Protein AF-0000000086633701 (afdb_homodimer)

pLDDT: mean 88.16, std 16.78, range [20.94, 98.94]

Solvent-accessible surface area (backbone atoms only — not comparable to full-atom values): 23280 Å² total; per-residue (Å²): 129,80,77,59,81,76,78,53,73,58,63,89,48,40,66,64,61,44,44,74,38,67,71,46,28,60,69,68,63,44,90,55,49,45,74,46,72,45,57,50,63,49,68,50,40,98,85,61,52,46,87,36,51,28,22,23,58,48,56,59,32,49,29,67,53,25,31,36,39,58,39,27,36,30,67,60,72,63,85,69,69,47,77,70,61,75,70,47,86,59,51,37,66,78,51,57,48,21,32,31,41,39,38,38,23,56,27,47,9,18,57,85,48,24,50,22,74,16,48,56,40,38,56,47,42,53,24,45,51,38,36,54,52,51,26,42,54,49,47,54,55,47,44,76,76,39,83,68,62,87,34,45,63,71,54,86,57,37,40,75,43,70,36,29,40,42,34,42,46,71,43,90,44,65,55,70,38,59,35,42,31,40,21,32,66,70,44,57,55,93,52,39,38,32,34,37,31,36,35,26,40,80,96,65,46,62,32,32,38,29,44,34,35,29,38,54,39,74,56,75,79,122,129,79,76,58,84,77,77,55,74,58,64,89,48,41,66,64,60,44,44,75,37,68,72,47,28,60,68,67,62,44,89,57,50,44,75,45,73,44,58,51,64,49,67,50,40,97,86,61,54,46,88,37,49,27,21,25,59,49,55,58,33,48,29,65,52,26,32,36,40,58,38,27,36,30,68,59,74,64,84,68,69,49,74,68,60,76,70,46,87,60,50,38,65,79,50,57,46,22,32,29,40,38,38,37,23,56,28,46,9,19,57,85,48,24,50,22,75,17,47,55,38,38,55,48,41,52,23,44,51,38,38,53,52,50,25,42,54,51,47,55,55,48,44,74,76,39,82,67,62,89,34,45,65,70,55,87,56,36,40,75,43,70,37,30,40,41,35,42,45,69,44,89,44,67,54,68,38,60,35,42,30,41,20,31,66,70,44,56,56,92,51,38,35,34,32,35,31,38,35,26,40,79,97,67,47,62,32,32,37,31,45,34,34,31,37,55,38,75,54,76,77,123

Nearest PDB structures (foldseek):
  2fs2-assembly1_B  TM=9.080E-01  e=4.162E-07  Escherichia coli
  3lbe-assembly1_B  TM=8.882E-01  e=4.999E-07  Streptococcus mutans UA159
  5t06-assembly1_C  TM=8.572E-01  e=4.424E-07  Escherichia coli O157:H7
  5t06-assembly1_B  TM=8.472E-01  e=4.999E-07  Escherichia coli O157:H7
  5eo2-assembly2_C  TM=7.924E-01  e=3.754E-06  Staphylococcus aureus subsp. aureus Mu50

Foldseek 3Di:
DPPDPPQPAQDPDQLVVQCVPVLSVVVCVDPQKDKDDQLLQDAADPVRHRPDPHCCVNPVQCTDQAWSHKMKMAGHQPPPPPPVVLPDLAADFSGFKMKMKTFGHQVQDDDVSFHDPCCVCVRQVSRQQRRLVVSQVVVVVVVVVHDDRPRYDNPVFWDKDWDDKDKDFDDGHHPRFMKMKMWGWDGDDVFKTWIKIWIAGDPGDTGMIMIIIMGIDTPPPD/DPPDPPQPAQDPDQLVVQCVPVLSVVVCVDPQKDKDDQLLQDAADPVRHRPDPHCCVNPVQCTDQAWSHKMKMAGHQPPPPPPVVLPDLAADFSGFKMKMKTQGHQVQDDDVSFHDPCCVCVRQVSRQVRRLVVSQVVVVVVVVVHDDRPRYDNPVFWDKDWDDKDKDFDDGHHPRFMKMKMWGWDGDDVQKTWIKIWIAGDPGDTGMIMIIIMGIDTPPPD

InterPro domains:
  IPR006683 Thioesterase domain [PF03061] (112-204)
  IPR029069 HotDog domain superfamily [SSF54637] (97-215)
  IPR052061 Post-transcriptional expression and antimicrobial biosynthesis protein [PTHR47260] (12-216)

Organism: NCBI:txid1208366

Secondary structure (DSSP, 8-state):
-----------S-HHHHHHTSHHHHHHH--TTEEEE--GGGPPPPTTS--S----IIIIII-STTS--EEEEEEE---S---GGGGS--S-B-S-SEEEEEEEE-GGGB-TTSSBPTTHHHHHHHHHHHHHHHHHHHHHHHHHHHSPPPTTB--TTSEEEEEEEEEEEE-S---SSEEEEEEEEEEEEETTEEEEEEEEE-GGG-EEEEEEEEEEEEE----/-----------S-HHHHHHTSHHHHHHH--TTEEEE--GGGPPPPTTS--S----IIIIII-STTS--EEEEEEE---S---GGGGS--S-B-S-SEEEEEEEE-GGGB-TTSSBPTTHHHHHHHHHHHHHHHHHHHHHHHHHHHSPPPTTB--TTSEEEEEEEEEEEE-S---SSEEEEEEEEEEEEETTEEEEEEEEE-GGG-EEEEEEEEEEEEE----

Structure (mmCIF, N/CA/C/O backbone):
data_AF-0000000086633701-model_v1
#
loop_
_entity.id
_entity.type
_entity.pdbx_description
1 polymer 'Thioesterase domain-containing protein'
#
loop_
_atom_site.group_PDB
_atom_site.id
_atom_site.type_symbol
_atom_site.label_atom_id
_atom_site.label_alt_id
_atom_site.label_comp_id
_atom_site.label_asym_id
_atom_site.label_entity_id
_atom_site.label_seq_id
_atom_site.pdbx_PDB_ins_code
_atom_site.Cartn_x
_atom_site.Cartn_y
_atom_site.Cartn_z
_atom_site.occupancy
_atom_site.B_iso_or_equiv
_atom_site.auth_seq_id
_atom_site.auth_comp_id
_atom_site.auth_asym_id
_atom_site.auth_atom_id
_atom_site.pdbx_PDB_model_num
ATOM 1 N N . MET A 1 1 ? -5.496 -9.586 35.656 1 20.94 1 MET A N 1
ATOM 2 C CA . MET A 1 1 ? -4.676 -10.422 34.812 1 20.94 1 MET A CA 1
ATOM 3 C C . MET A 1 1 ? -4.891 -10.062 33.344 1 20.94 1 MET A C 1
ATOM 5 O O . MET A 1 1 ? -5.98 -10.266 32.781 1 20.94 1 MET A O 1
ATOM 9 N N . LEU A 1 2 ? -4.488 -8.938 32.781 1 23.17 2 LEU A N 1
ATOM 10 C CA . LEU A 1 2 ? -4.766 -8.422 31.453 1 23.17 2 LEU A CA 1
ATOM 11 C C . LEU A 1 2 ? -4.34 -9.43 30.391 1 23.17 2 LEU A C 1
ATOM 13 O O . LEU A 1 2 ? -3.205 -9.906 30.406 1 23.17 2 LEU A O 1
ATOM 17 N N . ALA A 1 3 ? -5.305 -10.266 30 1 29.83 3 ALA A N 1
ATOM 18 C CA . ALA A 1 3 ? -5.008 -11.328 29.047 1 29.83 3 ALA A CA 1
ATOM 19 C C . ALA A 1 3 ? -4.039 -10.844 27.969 1 29.83 3 ALA A C 1
ATOM 21 O O . ALA A 1 3 ? -4.188 -9.734 27.453 1 29.83 3 ALA A O 1
ATOM 22 N N . GLY A 1 4 ? -2.809 -11.133 28.047 1 31.78 4 GLY A N 1
ATOM 23 C CA . GLY A 1 4 ? -1.778 -10.883 27.047 1 31.78 4 GLY A CA 1
ATOM 24 C C . GLY A 1 4 ? -2.285 -11.008 25.625 1 31.78 4 GLY A C 1
ATOM 25 O O . GLY A 1 4 ? -3.365 -11.555 25.391 1 31.78 4 GLY A O 1
ATOM 26 N N . PRO A 1 5 ? -1.935 -10.094 24.75 1 36.41 5 PRO A N 1
ATOM 27 C CA . PRO A 1 5 ? -2.516 -10.297 23.422 1 36.41 5 PRO A CA 1
ATOM 28 C C . PRO A 1 5 ? -2.611 -11.766 23.031 1 36.41 5 PRO A C 1
ATOM 30 O O . PRO A 1 5 ? -1.732 -12.562 23.375 1 36.41 5 PRO A O 1
ATOM 33 N N . ASN A 1 6 ? -3.713 -12.414 23.219 1 36.09 6 ASN A N 1
ATOM 34 C CA . ASN A 1 6 ? -3.959 -13.773 22.75 1 36.09 6 ASN A CA 1
ATOM 35 C C . ASN A 1 6 ? -3.172 -14.086 21.484 1 36.09 6 ASN A C 1
ATOM 37 O O . ASN A 1 6 ? -3.461 -13.539 20.422 1 36.09 6 ASN A O 1
ATOM 41 N N . LEU A 1 7 ? -1.885 -14.203 21.547 1 41.53 7 LEU A N 1
ATOM 42 C CA . LEU A 1 7 ? -1.042 -14.703 20.469 1 41.53 7 LEU A CA 1
ATOM 43 C C . LEU A 1 7 ? -1.729 -15.836 19.719 1 41.53 7 LEU A C 1
ATOM 45 O O . LEU A 1 7 ? -1.547 -17.016 20.062 1 41.53 7 LEU A O 1
ATOM 49 N N . GLN A 1 8 ? -2.977 -15.703 19.594 1 49.97 8 GLN A N 1
ATOM 50 C CA . GLN A 1 8 ? -3.605 -16.797 18.859 1 49.97 8 GLN A CA 1
ATOM 51 C C . GLN A 1 8 ? -2.824 -17.141 17.594 1 49.97 8 GLN A C 1
ATOM 53 O O . GLN A 1 8 ? -2.324 -16.25 16.906 1 49.97 8 GLN A O 1
ATOM 58 N N . THR A 1 9 ? -2.4 -18.344 17.438 1 63.16 9 THR A N 1
ATOM 59 C CA . THR A 1 9 ? -1.518 -19.031 16.5 1 63.16 9 THR A CA 1
ATOM 60 C C . THR A 1 9 ? -2.027 -18.891 15.078 1 63.16 9 THR A C 1
ATOM 62 O O . THR A 1 9 ? -3.234 -18.766 14.852 1 63.16 9 THR A O 1
ATOM 65 N N . ILE A 1 10 ? -1.3 -18.328 14.25 1 72.69 10 ILE A N 1
ATOM 66 C CA . ILE A 1 10 ? -1.519 -18.344 12.805 1 72.69 10 ILE A CA 1
ATOM 67 C C . ILE A 1 10 ? -1.909 -19.766 12.367 1 72.69 10 ILE A C 1
ATOM 69 O O . ILE A 1 10 ? -1.282 -20.734 12.781 1 72.69 10 ILE A O 1
ATOM 73 N N . PRO A 1 11 ? -3.062 -19.828 11.75 1 78.38 11 PRO A N 1
ATOM 74 C CA . PRO A 1 11 ? -3.477 -21.156 11.305 1 78.38 11 PRO A CA 1
ATOM 75 C C . PRO A 1 11 ? -2.355 -21.922 10.602 1 78.38 11 PRO A C 1
ATOM 77 O O . PRO A 1 11 ? -1.594 -21.328 9.828 1 78.38 11 PRO A O 1
ATOM 80 N N . LYS A 1 12 ? -2.271 -23.125 10.898 1 79.38 12 LYS A N 1
ATOM 81 C CA . LYS A 1 12 ? -1.236 -23.969 10.312 1 79.38 12 LYS A CA 1
ATOM 82 C C . LYS A 1 12 ? -1.615 -24.391 8.891 1 79.38 12 LYS A C 1
ATOM 84 O O . LYS A 1 12 ? -0.748 -24.547 8.031 1 79.38 12 LYS A O 1
ATOM 89 N N . ASP A 1 13 ? -2.957 -24.531 8.758 1 90.19 13 ASP A N 1
ATOM 90 C CA . ASP A 1 13 ? -3.477 -24.922 7.449 1 90.19 13 ASP A CA 1
ATOM 91 C C . ASP A 1 13 ? -4.426 -23.859 6.895 1 90.19 13 ASP A C 1
ATOM 93 O O . ASP A 1 13 ? -5.598 -23.812 7.281 1 90.19 13 ASP A O 1
ATOM 97 N N . ALA A 1 14 ? -3.934 -23.141 5.992 1 93.44 14 ALA A N 1
ATOM 98 C CA . ALA A 1 14 ? -4.707 -22.031 5.438 1 93.44 14 ALA A CA 1
ATOM 99 C C . ALA A 1 14 ? -5.934 -22.547 4.688 1 93.44 14 ALA A C 1
ATOM 101 O O . ALA A 1 14 ? -7.004 -21.922 4.75 1 93.44 14 ALA A O 1
ATOM 102 N N . LYS A 1 15 ? -5.781 -23.609 3.969 1 94.38 15 LYS A N 1
ATOM 103 C CA . LYS A 1 15 ? -6.91 -24.156 3.219 1 94.38 15 LYS A CA 1
ATOM 104 C C . LYS A 1 15 ? -8.055 -24.531 4.148 1 94.38 15 LYS A C 1
ATOM 106 O O . LYS A 1 15 ? -9.211 -24.172 3.904 1 94.38 15 LYS A O 1
ATOM 111 N N . PHE A 1 16 ? -7.738 -25.25 5.16 1 94.31 16 PHE A N 1
ATOM 112 C CA . PHE A 1 16 ? -8.742 -25.641 6.145 1 94.31 16 PHE A CA 1
ATOM 113 C C . PHE A 1 16 ? -9.383 -24.422 6.785 1 94.31 16 PHE A C 1
ATOM 115 O O . PHE A 1 16 ? -10.602 -24.375 6.965 1 94.31 16 PHE A O 1
ATOM 122 N N . TYR A 1 17 ? -8.57 -23.5 7.098 1 95.62 17 TYR A N 1
ATOM 123 C CA . TYR A 1 17 ? -9.031 -22.25 7.699 1 95.62 17 TYR A CA 1
ATOM 124 C C . TYR A 1 17 ? -10.086 -21.594 6.824 1 95.62 17 TYR A C 1
ATOM 126 O O . TYR A 1 17 ? -11.172 -21.234 7.301 1 95.62 17 TYR A O 1
ATOM 134 N N . PHE A 1 18 ? -9.875 -21.453 5.574 1 96.62 18 PHE A N 1
ATOM 135 C CA . PHE A 1 18 ? -10.758 -20.719 4.668 1 96.62 18 PHE A CA 1
ATOM 136 C C . PHE A 1 18 ? -11.977 -21.547 4.309 1 96.62 18 PHE A C 1
ATOM 138 O O . PHE A 1 18 ? -13.047 -21 4.039 1 96.62 18 PHE A O 1
ATOM 145 N N . GLN A 1 19 ? -11.828 -22.812 4.324 1 95.31 19 GLN A N 1
ATOM 146 C CA . GLN A 1 19 ? -12.938 -23.688 3.936 1 95.31 19 GLN A CA 1
ATOM 147 C C . GLN A 1 19 ? -14.047 -23.672 4.98 1 95.31 19 GLN A C 1
ATOM 149 O O . GLN A 1 19 ? -15.156 -24.125 4.723 1 95.31 19 GLN A O 1
ATOM 154 N N . ALA A 1 20 ? -13.766 -23.156 6.148 1 94.75 20 ALA A N 1
ATOM 155 C CA . ALA A 1 20 ? -14.797 -22.969 7.16 1 94.75 20 ALA A CA 1
ATOM 156 C C . ALA A 1 20 ? -15.828 -21.938 6.707 1 94.75 20 ALA A C 1
ATOM 158 O O . ALA A 1 20 ? -16.953 -21.891 7.223 1 94.75 20 ALA A O 1
ATOM 159 N N . ASN A 1 21 ? -15.445 -21.078 5.82 1 94.94 21 ASN A N 1
ATOM 160 C CA . ASN A 1 21 ? -16.328 -20.125 5.164 1 94.94 21 ASN A CA 1
ATOM 161 C C . ASN A 1 21 ? -16.922 -20.688 3.887 1 94.94 21 ASN A C 1
ATOM 163 O O . ASN A 1 21 ? -16.203 -21.047 2.955 1 94.94 21 ASN A O 1
ATOM 167 N N . PRO A 1 22 ? -18.266 -20.797 3.787 1 95.81 22 PRO A N 1
ATOM 168 C CA . PRO A 1 22 ? -18.891 -21.453 2.643 1 95.81 22 PRO A CA 1
ATOM 169 C C . PRO A 1 22 ? -18.5 -20.828 1.308 1 95.81 22 PRO A C 1
ATOM 171 O O . PRO A 1 22 ? -18.344 -21.531 0.307 1 95.81 22 PRO A O 1
ATOM 174 N N . TRP A 1 23 ? -18.406 -19.531 1.273 1 95.88 23 TRP A N 1
ATOM 175 C CA . TRP A 1 23 ? -18 -18.844 0.051 1 95.88 23 TRP A CA 1
ATOM 176 C C . TRP A 1 23 ? -16.609 -19.281 -0.386 1 95.88 23 TRP A C 1
ATOM 178 O O . TRP A 1 23 ? -16.391 -19.625 -1.553 1 95.88 23 TRP A O 1
ATOM 188 N N . CYS A 1 24 ? -15.719 -19.344 0.572 1 96.88 24 CYS A N 1
ATOM 189 C CA . CYS A 1 24 ? -14.359 -19.766 0.283 1 96.88 24 CYS A CA 1
ATOM 190 C C . CYS A 1 24 ? -14.312 -21.25 -0.089 1 96.88 24 CYS A C 1
ATOM 192 O O . CYS A 1 24 ? -13.562 -21.641 -0.979 1 96.88 24 CYS A O 1
ATOM 194 N N . ALA A 1 25 ? -15.109 -22.016 0.59 1 96.56 25 ALA A N 1
ATOM 195 C CA . ALA A 1 25 ? -15.18 -23.453 0.299 1 96.56 25 ALA A CA 1
ATOM 196 C C . ALA A 1 25 ? -15.594 -23.703 -1.147 1 96.56 25 ALA A C 1
ATOM 198 O O . ALA A 1 25 ? -15.07 -24.594 -1.809 1 96.56 25 ALA A O 1
ATOM 199 N N . ALA A 1 26 ? -16.484 -22.938 -1.593 1 95.31 26 ALA A N 1
ATOM 200 C CA . ALA A 1 26 ? -16.969 -23.078 -2.967 1 95.31 26 ALA A CA 1
ATOM 201 C C . ALA A 1 26 ? -15.867 -22.719 -3.965 1 95.31 26 ALA A C 1
ATOM 203 O O . ALA A 1 26 ? -15.742 -23.359 -5.012 1 95.31 26 ALA A O 1
ATOM 204 N N . LEU A 1 27 ? -15.109 -21.734 -3.67 1 94.44 27 LEU A N 1
ATOM 205 C CA . LEU A 1 27 ? -14.016 -21.297 -4.535 1 94.44 27 LEU A CA 1
ATOM 206 C C . LEU A 1 27 ? -12.898 -22.344 -4.566 1 94.44 27 LEU A C 1
ATOM 208 O O . LEU A 1 27 ? -12.352 -22.641 -5.629 1 94.44 27 LEU A O 1
ATOM 212 N N . LEU A 1 28 ? -12.633 -22.969 -3.408 1 95.94 28 LEU A N 1
ATOM 213 C CA . LEU A 1 28 ? -11.461 -23.828 -3.24 1 95.94 28 LEU A CA 1
ATOM 214 C C . LEU A 1 28 ? -11.805 -25.281 -3.506 1 95.94 28 LEU A C 1
ATOM 216 O O . LEU A 1 28 ? -10.914 -26.125 -3.631 1 95.94 28 LEU A O 1
ATOM 220 N N . GLY A 1 29 ? -13.07 -25.578 -3.623 1 92.12 29 GLY A N 1
ATOM 221 C CA . GLY A 1 29 ? -13.523 -26.953 -3.711 1 92.12 29 GLY A CA 1
ATOM 222 C C . GLY A 1 29 ? -13.578 -27.469 -5.137 1 92.12 29 GLY A C 1
ATOM 223 O O . GLY A 1 29 ? -13.75 -28.672 -5.359 1 92.12 29 GLY A O 1
ATOM 224 N N . SER A 1 30 ? -13.422 -26.625 -6.086 1 88.25 30 SER A N 1
ATOM 225 C CA . SER A 1 30 ? -13.484 -27.062 -7.477 1 88.25 30 SER A CA 1
ATOM 226 C C . SER A 1 30 ? -12.32 -28 -7.812 1 88.25 30 SER A C 1
ATOM 228 O O . SER A 1 30 ? -11.195 -27.781 -7.359 1 88.25 30 SER A O 1
ATOM 230 N N . SER A 1 31 ? -12.5 -29.031 -8.695 1 89.62 31 SER A N 1
ATOM 231 C CA . SER A 1 31 ? -11.484 -30 -9.055 1 89.62 31 SER A CA 1
ATOM 232 C C . SER A 1 31 ? -10.445 -29.406 -9.992 1 89.62 31 SER A C 1
ATOM 234 O O . SER A 1 31 ? -9.344 -29.938 -10.141 1 89.62 31 SER A O 1
ATOM 236 N N . ASP A 1 32 ? -10.75 -28.375 -10.57 1 91.81 32 ASP A N 1
ATOM 237 C CA . ASP A 1 32 ? -9.844 -27.766 -11.539 1 91.81 32 ASP A CA 1
ATOM 238 C C . ASP A 1 32 ? -8.969 -26.703 -10.891 1 91.81 32 ASP A C 1
ATOM 240 O O . ASP A 1 32 ? -8.172 -26.047 -11.57 1 91.81 32 ASP A O 1
ATOM 244 N N . ILE A 1 33 ? -9.07 -26.625 -9.57 1 93.94 33 ILE A N 1
ATOM 245 C CA . ILE A 1 33 ? -8.328 -25.578 -8.875 1 93.94 33 ILE A CA 1
ATOM 246 C C . ILE A 1 33 ? -7.078 -26.172 -8.234 1 93.94 33 ILE A C 1
ATOM 248 O O . ILE A 1 33 ? -7.113 -27.281 -7.703 1 93.94 33 ILE A O 1
ATOM 252 N N . GLN A 1 34 ? -6.02 -25.484 -8.383 1 95.5 34 GLN A N 1
ATOM 253 C CA . GLN A 1 34 ? -4.789 -25.766 -7.652 1 95.5 34 GLN A CA 1
ATOM 254 C C . GLN A 1 34 ? -4.496 -24.672 -6.617 1 95.5 34 GLN A C 1
ATOM 256 O O . GLN A 1 34 ? -4.379 -23.5 -6.965 1 95.5 34 GLN A O 1
ATOM 261 N N . THR A 1 35 ? -4.445 -25.125 -5.352 1 96.56 35 THR A N 1
ATOM 262 C CA . THR A 1 35 ? -4.113 -24.172 -4.305 1 96.56 35 THR A CA 1
ATOM 263 C C . THR A 1 35 ? -2.602 -24.047 -4.141 1 96.56 35 THR A C 1
ATOM 265 O O . THR A 1 35 ? -1.85 -24.906 -4.59 1 96.56 35 THR A O 1
ATOM 268 N N . PHE A 1 36 ? -2.178 -22.953 -3.6 1 94.75 36 PHE A N 1
ATOM 269 C CA . PHE A 1 36 ? -0.761 -22.75 -3.314 1 94.75 36 PHE A CA 1
ATOM 270 C C . PHE A 1 36 ? -0.574 -21.797 -2.139 1 94.75 36 PHE A C 1
ATOM 272 O O . PHE A 1 36 ? -1.507 -21.094 -1.752 1 94.75 36 PHE A O 1
ATOM 279 N N . THR A 1 37 ? 0.602 -21.828 -1.552 1 93 37 THR A N 1
ATOM 280 C CA . THR A 1 37 ? 1.049 -20.828 -0.583 1 93 37 THR A CA 1
ATOM 281 C C . THR A 1 37 ? 1.76 -19.672 -1.282 1 93 37 THR A C 1
ATOM 283 O O . THR A 1 37 ? 2.693 -19.891 -2.059 1 93 37 THR A O 1
ATOM 286 N N . PRO A 1 38 ? 1.305 -18.453 -1.005 1 94.25 38 PRO A N 1
ATOM 287 C CA . PRO A 1 38 ? 2.035 -17.344 -1.615 1 94.25 38 PRO A CA 1
ATOM 288 C C . PRO A 1 38 ? 3.525 -17.359 -1.284 1 94.25 38 PRO A C 1
ATOM 290 O O . PRO A 1 38 ? 3.914 -17.797 -0.196 1 94.25 38 PRO A O 1
ATOM 293 N N . PRO A 1 39 ? 4.34 -16.859 -2.248 1 91.06 39 PRO A N 1
ATOM 294 C CA . PRO A 1 39 ? 5.789 -16.953 -2.053 1 91.06 39 PRO A CA 1
ATOM 295 C C . PRO A 1 39 ? 6.262 -16.188 -0.813 1 91.06 39 PRO A C 1
ATOM 297 O O . PRO A 1 39 ? 7.273 -16.562 -0.211 1 91.06 39 PRO A O 1
ATOM 300 N N . SER A 1 40 ? 5.598 -15.211 -0.434 1 91.62 40 SER A N 1
ATOM 301 C CA . SER A 1 40 ? 5.969 -14.43 0.742 1 91.62 40 SER A CA 1
ATOM 302 C C . SER A 1 40 ? 5.902 -15.273 2.01 1 91.62 40 SER A C 1
ATOM 304 O O . SER A 1 40 ? 6.543 -14.945 3.012 1 91.62 40 SER A O 1
ATOM 306 N N . TYR A 1 41 ? 5.191 -16.375 1.963 1 87 41 TYR A N 1
ATOM 307 C CA . TYR A 1 41 ? 5.004 -17.219 3.133 1 87 41 TYR A CA 1
ATOM 308 C C . TYR A 1 41 ? 5.801 -18.516 2.998 1 87 41 TYR A C 1
ATOM 310 O O . TYR A 1 41 ? 5.793 -19.344 3.902 1 87 41 TYR A O 1
ATOM 318 N N . SER A 1 42 ? 6.398 -18.594 1.879 1 81.25 42 SER A N 1
ATOM 319 C CA . SER A 1 42 ? 7.066 -19.859 1.629 1 81.25 42 SER A CA 1
ATOM 320 C C . SER A 1 42 ? 8.25 -20.062 2.564 1 81.25 42 SER A C 1
ATOM 322 O O . SER A 1 42 ? 9.055 -19.141 2.758 1 81.25 42 SER A O 1
ATOM 324 N N . PRO A 1 43 ? 8.25 -21.188 3.098 1 73.25 43 PRO A N 1
ATOM 325 C CA . PRO A 1 43 ? 9.375 -21.484 3.994 1 73.25 43 PRO A CA 1
ATOM 326 C C . PRO A 1 43 ? 10.703 -21.609 3.252 1 73.25 43 PRO A C 1
ATOM 328 O O . PRO A 1 43 ? 10.719 -21.812 2.035 1 73.25 43 PRO A O 1
ATOM 331 N N . PRO A 1 44 ? 11.758 -21.297 4.008 1 71.94 44 PRO A N 1
ATOM 332 C CA . PRO A 1 44 ? 13.062 -21.562 3.383 1 71.94 44 PRO A CA 1
ATOM 333 C C . PRO A 1 44 ? 13.227 -23.016 2.957 1 71.94 44 PRO A C 1
ATOM 335 O O . PRO A 1 44 ? 12.531 -23.891 3.469 1 71.94 44 PRO A O 1
ATOM 338 N N . ASP A 1 45 ? 14.055 -23.141 1.868 1 66.06 45 ASP A N 1
ATOM 339 C CA . ASP A 1 45 ? 14.352 -24.516 1.456 1 66.06 45 ASP A CA 1
ATOM 340 C C . ASP A 1 45 ? 15.156 -25.25 2.527 1 66.06 45 ASP A C 1
ATOM 342 O O . ASP A 1 45 ? 15.5 -24.672 3.559 1 66.06 45 ASP A O 1
ATOM 346 N N . PRO A 1 46 ? 15.234 -26.547 2.348 1 67.75 46 PRO A N 1
ATOM 347 C CA . PRO A 1 46 ? 15.93 -27.359 3.352 1 67.75 46 PRO A CA 1
ATOM 348 C C . PRO A 1 46 ? 17.328 -26.812 3.666 1 67.75 46 PRO A C 1
ATOM 350 O O . PRO A 1 46 ? 17.859 -27.078 4.746 1 67.75 46 PRO A O 1
ATOM 353 N N . ALA A 1 47 ? 17.875 -26.125 2.723 1 71.62 47 ALA A N 1
ATOM 354 C CA . ALA A 1 47 ? 19.188 -25.516 2.924 1 71.62 47 ALA A CA 1
ATOM 355 C C . ALA A 1 47 ? 19.047 -24.156 3.629 1 71.62 47 ALA A C 1
ATOM 357 O O . ALA A 1 47 ? 20.062 -23.5 3.893 1 71.62 47 ALA A O 1
ATOM 358 N N . GLY A 1 48 ? 17.844 -23.781 3.885 1 67.19 48 GLY A N 1
ATOM 359 C CA . GLY A 1 48 ? 17.562 -22.547 4.586 1 67.19 48 GLY A CA 1
ATOM 360 C C . GLY A 1 48 ? 17.438 -21.344 3.654 1 67.19 48 GLY A C 1
ATOM 361 O O . GLY A 1 48 ? 17.359 -20.203 4.109 1 67.19 48 GLY A O 1
ATOM 362 N N . ILE A 1 49 ? 17.469 -21.656 2.365 1 65.19 49 ILE A N 1
ATOM 363 C CA . ILE A 1 49 ? 17.422 -20.578 1.394 1 65.19 49 ILE A CA 1
ATOM 364 C C . ILE A 1 49 ? 15.977 -20.25 1.046 1 65.19 49 ILE A C 1
ATOM 366 O O . ILE A 1 49 ? 15.211 -21.125 0.646 1 65.19 49 ILE A O 1
ATOM 370 N N . SER A 1 50 ? 15.695 -19.047 1.406 1 70.38 50 SER A N 1
ATOM 371 C CA . SER A 1 50 ? 14.352 -18.594 1.059 1 70.38 50 SER A CA 1
ATOM 372 C C . SER A 1 50 ? 14.312 -18 -0.347 1 70.38 50 SER A C 1
ATOM 374 O O . SER A 1 50 ? 15.25 -17.328 -0.768 1 70.38 50 SER A O 1
ATOM 376 N N . ILE A 1 51 ? 13.328 -18.359 -1 1 73.31 51 ILE A N 1
ATOM 377 C CA . ILE A 1 51 ? 13.164 -17.828 -2.352 1 73.31 51 ILE A CA 1
ATOM 378 C C . ILE A 1 51 ? 12.82 -16.344 -2.289 1 73.31 51 ILE A C 1
ATOM 380 O O . ILE A 1 51 ? 13.164 -15.586 -3.195 1 73.31 51 ILE A O 1
ATOM 384 N N . SER A 1 52 ? 12.156 -16.141 -1.162 1 83.69 52 SER A N 1
ATOM 385 C CA . SER A 1 52 ? 11.734 -14.758 -0.956 1 83.69 52 SER A CA 1
ATOM 386 C C . SER A 1 52 ? 12.391 -14.156 0.283 1 83.69 52 SER A C 1
ATOM 388 O O . SER A 1 52 ? 12.656 -14.867 1.257 1 83.69 52 SER A O 1
ATOM 390 N N . ARG A 1 53 ? 12.695 -12.891 0.22 1 86.62 53 ARG A N 1
ATOM 391 C CA . ARG A 1 53 ? 13.242 -12.164 1.362 1 86.62 53 ARG A CA 1
ATOM 392 C C . ARG A 1 53 ? 12.156 -11.344 2.051 1 86.62 53 ARG A C 1
ATOM 394 O O . ARG A 1 53 ? 12.461 -10.375 2.758 1 86.62 53 ARG A O 1
ATOM 401 N N . ASP A 1 54 ? 10.969 -11.781 1.8 1 92.31 54 ASP A N 1
ATOM 402 C CA . ASP A 1 54 ? 9.812 -11.031 2.277 1 92.31 54 ASP A CA 1
ATOM 403 C C . ASP A 1 54 ? 9.758 -11.016 3.805 1 92.31 54 ASP A C 1
ATOM 405 O O . ASP A 1 54 ? 9.914 -12.055 4.445 1 92.31 54 ASP A O 1
ATOM 409 N N . GLN A 1 55 ? 9.523 -9.844 4.395 1 94.5 55 GLN A N 1
ATOM 410 C CA . GLN A 1 55 ? 9.328 -9.703 5.832 1 94.5 55 GLN A CA 1
ATOM 411 C C . GLN A 1 55 ? 7.961 -9.094 6.141 1 94.5 55 GLN A C 1
ATOM 413 O O . GLN A 1 55 ? 7.391 -9.344 7.207 1 94.5 55 GLN A O 1
ATOM 418 N N . LEU A 1 56 ? 7.43 -8.352 5.219 1 97.62 56 LEU A N 1
ATOM 419 C CA . LEU A 1 56 ? 6.168 -7.664 5.461 1 97.62 56 LEU A CA 1
ATOM 420 C C . LEU A 1 56 ? 5.035 -8.664 5.68 1 97.62 56 LEU A C 1
ATOM 422 O O . LEU A 1 56 ? 4.379 -8.641 6.723 1 97.62 56 LEU A O 1
ATOM 426 N N . PHE A 1 57 ? 4.848 -9.555 4.789 1 96.81 57 PHE A N 1
ATOM 427 C CA . PHE A 1 57 ? 3.766 -10.523 4.914 1 96.81 57 PHE A CA 1
ATOM 428 C C . PHE A 1 57 ? 4.145 -11.633 5.883 1 96.81 57 PHE A C 1
ATOM 430 O O . PHE A 1 57 ? 3.328 -12.055 6.707 1 96.81 57 PHE A O 1
ATOM 437 N N . ARG A 1 58 ? 5.355 -12.07 5.781 1 92.69 58 ARG A N 1
ATOM 438 C CA . ARG A 1 58 ? 5.793 -13.234 6.539 1 92.69 58 ARG A CA 1
ATOM 439 C C . ARG A 1 58 ? 5.852 -12.93 8.031 1 92.69 58 ARG A C 1
ATOM 441 O O . ARG A 1 58 ? 5.613 -13.812 8.859 1 92.69 58 ARG A O 1
ATOM 448 N N . HIS A 1 59 ? 6.168 -11.719 8.344 1 93 59 HIS A N 1
ATOM 449 C CA . HIS A 1 59 ? 6.477 -11.43 9.742 1 93 59 HIS A CA 1
ATOM 450 C C . HIS A 1 59 ? 5.578 -10.32 10.289 1 93 59 HIS A C 1
ATOM 452 O O . HIS A 1 59 ? 4.914 -10.508 11.312 1 93 59 HIS A O 1
ATOM 458 N N . ILE A 1 60 ? 5.469 -9.297 9.609 1 96.75 60 ILE A N 1
ATOM 459 C CA . ILE A 1 60 ? 4.805 -8.117 10.156 1 96.75 60 ILE A CA 1
ATOM 460 C C . ILE A 1 60 ? 3.289 -8.305 10.102 1 96.75 60 ILE A C 1
ATOM 462 O O . ILE A 1 60 ? 2.588 -8.008 11.07 1 96.75 60 ILE A O 1
ATOM 466 N N . LEU A 1 61 ? 2.799 -8.812 9 1 97.62 61 LEU A N 1
ATOM 467 C CA . LEU A 1 61 ? 1.355 -8.867 8.789 1 97.62 61 LEU A CA 1
ATOM 468 C C . LEU A 1 61 ? 0.791 -10.219 9.211 1 97.62 61 LEU A C 1
ATOM 470 O O . LEU A 1 61 ? -0.415 -10.352 9.43 1 97.62 61 LEU A O 1
ATOM 474 N N . SER A 1 62 ? 1.656 -11.211 9.25 1 94.75 62 SER A N 1
ATOM 475 C CA . SER A 1 62 ? 1.211 -12.547 9.641 1 94.75 62 SER A CA 1
ATOM 476 C C . SER A 1 62 ? 0.923 -12.625 11.133 1 94.75 62 SER A C 1
ATOM 478 O O . SER A 1 62 ? 1.716 -13.18 11.898 1 94.75 62 SER A O 1
ATOM 480 N N . ARG A 1 63 ? -0.172 -12.117 11.492 1 94.25 63 ARG A N 1
ATOM 481 C CA . ARG A 1 63 ? -0.596 -12.102 12.891 1 94.25 63 ARG A CA 1
ATOM 482 C C . ARG A 1 63 ? -2.117 -12.102 13 1 94.25 63 ARG A C 1
ATOM 484 O O . ARG A 1 63 ? -2.814 -11.75 12.047 1 94.25 63 ARG A O 1
ATOM 491 N N . GLN A 1 64 ? -2.609 -12.32 14.164 1 95.44 64 GLN A N 1
ATOM 492 C CA . GLN A 1 64 ? -4.035 -12.523 14.398 1 95.44 64 GLN A CA 1
ATOM 493 C C . GLN A 1 64 ? -4.816 -11.227 14.188 1 95.44 64 GLN A C 1
ATOM 495 O O . GLN A 1 64 ? -5.965 -11.258 13.742 1 95.44 64 GLN A O 1
ATOM 500 N N . ASP A 1 65 ? -4.168 -10.148 14.453 1 96.75 65 ASP A N 1
ATOM 501 C CA . ASP A 1 65 ? -4.918 -8.891 14.414 1 96.75 65 ASP A CA 1
ATOM 502 C C . ASP A 1 65 ? -4.691 -8.156 13.094 1 96.75 65 ASP A C 1
ATOM 504 O O . ASP A 1 65 ? -5.16 -7.027 12.922 1 96.75 65 ASP A O 1
ATOM 508 N N . ALA A 1 66 ? -3.99 -8.727 12.109 1 97.88 66 ALA A N 1
ATOM 509 C CA . ALA A 1 66 ? -3.766 -8.102 10.805 1 97.88 66 ALA A CA 1
ATOM 510 C C . ALA A 1 66 ? -4.199 -9.023 9.672 1 97.88 66 ALA A C 1
ATOM 512 O O . ALA A 1 66 ? -5.332 -8.945 9.195 1 97.88 66 ALA A O 1
ATOM 513 N N . ILE A 1 67 ? -3.34 -9.992 9.328 1 98.12 67 ILE A N 1
ATOM 514 C CA . ILE A 1 67 ? -3.695 -10.984 8.32 1 98.12 67 ILE A CA 1
ATOM 515 C C . ILE A 1 67 ? -3.367 -12.383 8.836 1 98.12 67 ILE A C 1
ATOM 517 O O . ILE A 1 67 ? -2.293 -12.922 8.555 1 98.12 67 ILE A O 1
ATOM 521 N N . PRO A 1 68 ? -4.254 -13.031 9.453 1 97 68 PRO A N 1
ATOM 522 C CA . PRO A 1 68 ? -3.967 -14.328 10.07 1 97 68 PRO A CA 1
ATOM 523 C C . PRO A 1 68 ? -3.867 -15.461 9.055 1 97 68 PRO A C 1
ATOM 525 O O . PRO A 1 68 ? -3.291 -16.516 9.344 1 97 68 PRO A O 1
ATOM 528 N N . ALA A 1 69 ? -4.441 -15.258 7.898 1 97 69 ALA A N 1
ATOM 529 C CA . ALA A 1 69 ? -4.426 -16.328 6.91 1 97 69 ALA A CA 1
ATOM 530 C C . ALA A 1 69 ? -4.441 -15.781 5.488 1 97 69 ALA A C 1
ATOM 532 O O . ALA A 1 69 ? -5.082 -14.758 5.223 1 97 69 ALA A O 1
ATOM 533 N N . CYS A 1 70 ? -3.789 -16.5 4.68 1 97.5 70 CYS A N 1
ATOM 534 C CA . CYS A 1 70 ? -3.729 -16.219 3.252 1 97.5 70 CYS A CA 1
ATOM 535 C C . CYS A 1 70 ? -3.49 -17.5 2.449 1 97.5 70 CYS A C 1
ATOM 537 O O . CYS A 1 70 ? -2.688 -18.344 2.848 1 97.5 70 CYS A O 1
ATOM 539 N N . ILE A 1 71 ? -4.176 -17.625 1.327 1 97.38 71 ILE A N 1
ATOM 540 C CA . ILE A 1 71 ? -3.975 -18.766 0.44 1 97.38 71 ILE A CA 1
ATOM 541 C C . ILE A 1 71 ? -4.227 -18.344 -1.006 1 97.38 71 ILE A C 1
ATOM 543 O O . ILE A 1 71 ? -5.051 -17.469 -1.27 1 97.38 71 ILE A O 1
ATOM 547 N N . GLY A 1 72 ? -3.508 -18.922 -1.881 1 97.88 72 GLY A N 1
ATOM 548 C CA . GLY A 1 72 ? -3.701 -18.672 -3.301 1 97.88 72 GLY A CA 1
ATOM 549 C C . GLY A 1 72 ? -4.297 -19.859 -4.039 1 97.88 72 GLY A C 1
ATOM 550 O O . GLY A 1 72 ? -4.281 -20.984 -3.535 1 97.88 72 GLY A O 1
ATOM 551 N N . PHE A 1 73 ? -4.852 -19.562 -5.199 1 98.12 73 PHE A N 1
ATOM 552 C CA . PHE A 1 73 ? -5.293 -20.641 -6.086 1 98.12 73 PHE A CA 1
ATOM 553 C C . PHE A 1 73 ? -5.367 -20.141 -7.527 1 98.12 73 PHE A C 1
ATOM 555 O O . PHE A 1 73 ? -5.414 -18.938 -7.777 1 98.12 73 PHE A O 1
ATOM 562 N N . TYR A 1 74 ? -5.25 -21.047 -8.43 1 97.56 74 TYR A N 1
ATOM 563 C CA . TYR A 1 74 ? -5.469 -20.797 -9.852 1 97.56 74 TYR A CA 1
ATOM 564 C C . TYR A 1 74 ? -6.137 -22 -10.516 1 97.56 74 TYR A C 1
ATOM 566 O O . TYR A 1 74 ? -6.168 -23.094 -9.953 1 9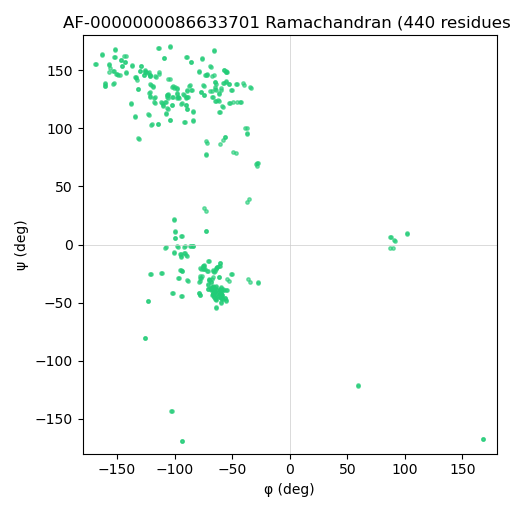7.56 74 TYR A O 1
ATOM 574 N N . HIS A 1 75 ? -6.789 -21.719 -11.633 1 94.62 75 HIS A N 1
ATOM 575 C CA . HIS A 1 75 ? -7.316 -22.812 -12.453 1 94.62 75 HIS A CA 1
ATOM 576 C C . HIS A 1 75 ? -6.207 -23.469 -13.266 1 94.62 75 HIS A C 1
ATOM 578 O O . HIS A 1 75 ? -5.414 -22.781 -13.922 1 94.62 75 HIS A O 1
ATOM 584 N N . ARG A 1 76 ? -6.172 -24.75 -13.211 1 89.06 76 ARG A N 1
ATOM 585 C CA . ARG A 1 76 ? -5.172 -25.484 -13.977 1 89.06 76 ARG A CA 1
ATOM 586 C C . ARG A 1 76 ? -5.328 -25.234 -15.469 1 89.06 76 ARG A C 1
ATOM 588 O O . ARG A 1 76 ? -6.445 -25.25 -15.992 1 89.06 76 ARG A O 1
ATOM 595 N N . PRO A 1 77 ? -4.168 -24.891 -16.047 1 81.25 77 PRO A N 1
ATOM 596 C CA . PRO A 1 77 ? -4.273 -24.672 -17.484 1 81.25 77 PRO A CA 1
ATOM 597 C C . PRO A 1 77 ? -4.73 -25.922 -18.25 1 81.25 77 PRO A C 1
ATOM 599 O O . PRO A 1 77 ? -4.367 -27.031 -17.875 1 81.25 77 PRO A O 1
ATOM 602 N N . SER A 1 78 ? -5.953 -25.875 -18.875 1 65.44 78 SER A N 1
ATOM 603 C CA . SER A 1 78 ? -6.441 -27.016 -19.625 1 65.44 78 SER A CA 1
ATOM 604 C C . SER A 1 78 ? -5.41 -27.484 -20.656 1 65.44 78 SER A C 1
ATOM 606 O O . SER A 1 78 ? -4.648 -26.672 -21.188 1 65.44 78 SER A O 1
ATOM 608 N N . GLU A 1 79 ? -5.02 -28.703 -20.531 1 54.69 79 GLU A N 1
ATOM 609 C CA . GLU A 1 79 ? -4.152 -29.328 -21.531 1 54.69 79 GLU A CA 1
ATOM 610 C C . GLU A 1 79 ? -4.469 -28.812 -22.938 1 54.69 79 GLU A C 1
ATOM 612 O O . GLU A 1 79 ? -3.637 -28.906 -23.844 1 54.69 79 GLU A O 1
ATOM 617 N N . SER A 1 80 ? -5.754 -28.5 -23.156 1 46.75 80 SER A N 1
ATOM 618 C CA . SER A 1 80 ? -6.066 -28.203 -24.547 1 46.75 80 SER A CA 1
ATOM 619 C C . SER A 1 80 ? -5.508 -26.844 -24.969 1 46.75 80 SER A C 1
ATOM 621 O O . SER A 1 80 ? -6.203 -25.828 -24.875 1 46.75 80 SER A O 1
ATOM 623 N N . VAL A 1 81 ? -4.445 -26.359 -24.422 1 49.44 81 VAL A N 1
ATOM 624 C CA . VAL A 1 81 ? -3.848 -25.328 -25.25 1 49.44 81 VAL A CA 1
ATOM 625 C C . VAL A 1 81 ? -4.168 -25.594 -26.719 1 49.44 81 VAL A C 1
ATOM 627 O O . VAL A 1 81 ? -3.646 -26.531 -27.312 1 49.44 81 VAL A O 1
ATOM 630 N N . SER A 1 82 ? -5.383 -25.422 -27.062 1 43.88 82 SER A N 1
ATOM 631 C CA . SER A 1 82 ? -5.879 -25.641 -28.422 1 43.88 82 SER A CA 1
ATOM 632 C C . SER A 1 82 ? -4.887 -25.125 -29.453 1 43.88 82 SER A C 1
ATOM 634 O O . SER A 1 82 ? -4.055 -24.266 -29.156 1 43.88 82 SER A O 1
ATOM 636 N N . GLN A 1 83 ? -4.73 -25.891 -30.5 1 43.66 83 GLN A N 1
ATOM 637 C CA . GLN A 1 83 ? -4.07 -25.641 -31.766 1 43.66 83 GLN A CA 1
ATOM 638 C C . GLN A 1 83 ? -4.094 -24.156 -32.125 1 43.66 83 GLN A C 1
ATOM 640 O O . GLN A 1 83 ? -3.326 -23.703 -32.969 1 43.66 83 GLN A O 1
ATOM 645 N N . ASP A 1 84 ? -5.113 -23.531 -31.734 1 45.25 84 ASP A N 1
ATOM 646 C CA . ASP A 1 84 ? -5.23 -22.141 -32.188 1 45.25 84 ASP A CA 1
ATOM 647 C C . ASP A 1 84 ? -4.219 -21.25 -31.469 1 45.25 84 ASP A C 1
ATOM 649 O O . ASP A 1 84 ? -3.979 -20.125 -31.891 1 45.25 84 ASP A O 1
ATOM 653 N N . ASP A 1 85 ? -3.711 -21.578 -30.328 1 50.28 85 ASP A N 1
ATOM 654 C CA . ASP A 1 85 ? -2.65 -20.859 -29.641 1 50.28 85 ASP A CA 1
ATOM 655 C C . ASP A 1 85 ? -1.336 -20.938 -30.406 1 50.28 85 ASP A C 1
ATOM 657 O O . ASP A 1 85 ? -0.375 -20.234 -30.078 1 50.28 85 ASP A O 1
ATOM 661 N N . THR A 1 86 ? -1.183 -21.984 -31.125 1 48.12 86 THR A N 1
ATOM 662 C CA . THR A 1 86 ? -0.006 -22.156 -31.969 1 48.12 86 THR A CA 1
ATOM 663 C C . THR A 1 86 ? 0.171 -20.969 -32.906 1 48.12 86 THR A C 1
ATOM 665 O O . THR A 1 86 ? 1.24 -20.797 -33.5 1 48.12 86 THR A O 1
ATOM 668 N N . GLN A 1 87 ? -1.027 -20.359 -33.25 1 48.88 87 GLN A N 1
ATOM 669 C CA . GLN A 1 87 ? -0.865 -19.328 -34.281 1 48.88 87 GLN A CA 1
ATOM 670 C C . GLN A 1 87 ? -0.719 -17.938 -33.625 1 48.88 87 GLN A C 1
ATOM 672 O O . GLN A 1 87 ? -0.51 -16.953 -34.344 1 48.88 87 GLN A O 1
ATOM 677 N N . SER A 1 88 ? -0.938 -17.906 -32.281 1 56.34 88 SER A N 1
ATOM 678 C CA . SER A 1 88 ? -0.835 -16.547 -31.797 1 56.34 88 SER A CA 1
ATOM 679 C C . SER A 1 88 ? 0.615 -16.156 -31.516 1 56.34 88 SER A C 1
ATOM 681 O O . SER A 1 88 ? 1.366 -16.938 -30.922 1 56.34 88 SER A O 1
ATOM 683 N N . SER A 1 89 ? 1.273 -15.25 -32.188 1 65.81 89 SER A N 1
ATOM 684 C CA . SER A 1 89 ? 2.615 -14.688 -32.125 1 65.81 89 SER A CA 1
ATOM 685 C C . SER A 1 89 ? 2.758 -13.766 -30.906 1 65.81 89 SER A C 1
ATOM 687 O O . SER A 1 89 ? 3.84 -13.227 -30.656 1 65.81 89 SER A O 1
ATOM 689 N N . THR A 1 90 ? 1.683 -13.828 -29.938 1 77.56 90 THR A N 1
ATOM 690 C CA . THR A 1 90 ? 1.813 -12.859 -28.844 1 77.56 90 THR A CA 1
ATOM 691 C C . THR A 1 90 ? 2.34 -13.539 -27.594 1 77.56 90 THR A C 1
ATOM 693 O O . THR A 1 90 ? 1.814 -14.57 -27.172 1 77.56 90 THR A O 1
ATOM 696 N N . PRO A 1 91 ? 3.367 -13.055 -27.016 1 84.5 91 PRO A N 1
ATOM 697 C CA . PRO A 1 91 ? 3.928 -13.625 -25.797 1 84.5 91 PRO A CA 1
ATOM 698 C C . PRO A 1 91 ? 2.9 -13.734 -24.672 1 84.5 91 PRO A C 1
ATOM 700 O O . PRO A 1 91 ? 2.037 -12.867 -24.531 1 84.5 91 PRO A O 1
ATOM 703 N N . ARG A 1 92 ? 3.031 -14.859 -24 1 89.12 92 ARG A N 1
ATOM 704 C CA . ARG A 1 92 ? 2.092 -15.078 -22.906 1 89.12 92 ARG A CA 1
ATOM 705 C C . ARG A 1 92 ? 2.775 -15.766 -21.719 1 89.12 92 ARG A C 1
ATOM 707 O O . ARG A 1 92 ? 3.857 -16.344 -21.875 1 89.12 92 ARG A O 1
ATOM 714 N N . LEU A 1 93 ? 2.113 -15.68 -20.531 1 93 93 LEU A N 1
ATOM 715 C CA . LEU A 1 93 ? 2.457 -16.547 -19.406 1 93 93 LEU A CA 1
ATOM 716 C C . LEU A 1 93 ? 1.649 -17.828 -19.438 1 93 93 LEU A C 1
ATOM 718 O O . LEU A 1 93 ? 0.615 -17.906 -20.094 1 93 93 LEU A O 1
ATOM 722 N N . LEU A 1 94 ? 2.135 -18.75 -18.75 1 90.62 94 LEU A N 1
ATOM 723 C CA . LEU A 1 94 ? 1.394 -20 -18.719 1 90.62 94 LEU A CA 1
ATOM 724 C C . LEU A 1 94 ? 0.1 -19.844 -17.922 1 90.62 94 LEU A C 1
ATOM 726 O O . LEU A 1 94 ? -0.906 -20.484 -18.25 1 90.62 94 LEU A O 1
A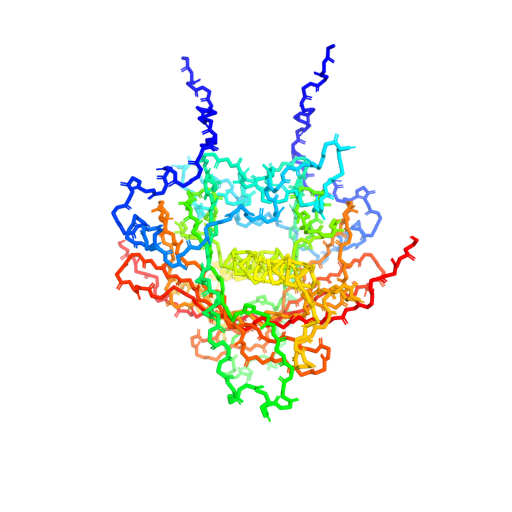TOM 730 N N . LEU A 1 95 ? 0.221 -19.016 -16.891 1 94.81 95 LEU A N 1
ATOM 731 C CA . LEU A 1 95 ? -0.996 -18.719 -16.156 1 94.81 95 LEU A CA 1
ATOM 732 C C . LEU A 1 95 ? -1.596 -17.391 -16.609 1 94.81 95 LEU A C 1
ATOM 734 O O . LEU A 1 95 ? -0.894 -16.375 -16.672 1 94.81 95 LEU A O 1
ATOM 738 N N . ASP A 1 96 ? -2.873 -17.469 -16.797 1 94.81 96 ASP A N 1
ATOM 739 C CA . ASP A 1 96 ? -3.572 -16.234 -17.172 1 94.81 96 ASP A CA 1
ATOM 740 C C . ASP A 1 96 ? -4.023 -15.477 -15.922 1 94.81 96 ASP A C 1
ATOM 742 O O . ASP A 1 96 ? -4.148 -14.25 -15.953 1 94.81 96 ASP A O 1
ATOM 746 N N . SER A 1 97 ? -4.297 -16.281 -14.898 1 98.06 97 SER A N 1
ATOM 747 C CA . SER A 1 97 ? -4.848 -15.656 -13.703 1 98.06 97 SER A CA 1
ATOM 748 C C . SER A 1 97 ? -4.52 -16.469 -12.453 1 98.06 97 SER A C 1
ATOM 750 O O . SER A 1 97 ? -4.328 -17.688 -12.531 1 98.06 97 SER A O 1
ATOM 752 N N . ALA A 1 98 ? -4.398 -15.797 -11.398 1 98.5 98 ALA A N 1
ATOM 753 C CA . ALA A 1 98 ? -4.281 -16.375 -10.062 1 98.5 98 ALA A CA 1
ATOM 754 C C . ALA A 1 98 ? -4.949 -15.5 -9.016 1 98.5 98 ALA A C 1
ATOM 756 O O . ALA A 1 98 ? -5.051 -14.281 -9.195 1 98.5 98 ALA A O 1
ATOM 757 N N . SER A 1 99 ? -5.375 -16.141 -7.957 1 98.5 99 SER A N 1
ATOM 758 C CA . SER A 1 99 ? -6.129 -15.43 -6.938 1 98.5 99 SER A CA 1
ATOM 759 C C . SER A 1 99 ? -5.566 -15.695 -5.543 1 98.5 99 SER A C 1
ATOM 761 O O . SER A 1 99 ? -4.996 -16.75 -5.293 1 98.5 99 SER A O 1
ATOM 763 N N . LEU A 1 100 ? -5.719 -14.703 -4.695 1 98.69 100 LEU A N 1
ATOM 764 C CA . LEU A 1 100 ? -5.418 -14.859 -3.277 1 98.69 100 LEU A CA 1
ATOM 765 C C . LEU A 1 100 ? -6.648 -14.562 -2.428 1 98.69 100 LEU A C 1
ATOM 767 O O . LEU A 1 100 ? -7.395 -13.625 -2.715 1 98.69 100 LEU A O 1
ATOM 771 N N . LEU A 1 101 ? -6.855 -15.367 -1.438 1 98.56 101 LEU A N 1
ATOM 772 C CA . LEU A 1 101 ? -7.777 -15.055 -0.35 1 98.56 101 LEU A CA 1
ATOM 773 C C . LEU A 1 101 ? -7.027 -14.508 0.859 1 98.56 101 LEU A C 1
ATOM 775 O O . LEU A 1 101 ? -6.016 -15.078 1.275 1 98.56 101 LEU A O 1
ATOM 779 N N . PHE A 1 102 ? -7.492 -13.414 1.355 1 98.56 102 PHE A N 1
ATOM 780 C CA . PHE A 1 102 ? -6.961 -12.836 2.586 1 98.56 102 PHE A CA 1
ATOM 781 C C . PHE A 1 102 ? -8.039 -12.758 3.656 1 98.56 102 PHE A C 1
ATOM 783 O O . PHE A 1 102 ? -9.188 -12.398 3.365 1 98.56 102 PHE A O 1
ATOM 790 N N . ASP A 1 103 ? -7.746 -13.109 4.844 1 98.5 103 ASP A N 1
ATOM 791 C CA . ASP A 1 103 ? -8.539 -12.734 6.008 1 98.5 103 ASP A CA 1
ATOM 792 C C . ASP A 1 103 ? -8.023 -11.438 6.633 1 98.5 103 ASP A C 1
ATOM 794 O O . ASP A 1 103 ? -6.988 -11.445 7.305 1 98.5 103 ASP A O 1
ATOM 798 N N . LEU A 1 104 ? -8.719 -10.344 6.434 1 98.62 104 LEU A N 1
ATOM 799 C CA . LEU A 1 104 ? -8.289 -9.039 6.914 1 98.62 104 LEU A CA 1
ATOM 800 C C . LEU A 1 104 ? -8.883 -8.75 8.289 1 98.62 104 LEU A C 1
ATOM 802 O O . LEU A 1 104 ? -10.086 -8.875 8.492 1 98.62 104 LEU A O 1
ATOM 806 N N . GLN A 1 105 ? -8.023 -8.359 9.18 1 98.38 105 GLN A N 1
ATOM 807 C CA . GLN A 1 105 ? -8.406 -7.977 10.531 1 98.38 105 GLN A CA 1
ATOM 808 C C . GLN A 1 105 ? -8.133 -6.496 10.789 1 98.38 105 GLN A C 1
ATOM 810 O O . GLN A 1 105 ? -7.488 -5.832 9.977 1 98.38 105 GLN A O 1
ATOM 815 N N . PRO A 1 106 ? -8.602 -5.914 11.852 1 97.88 106 PRO A N 1
ATOM 816 C CA . PRO A 1 106 ? -8.586 -4.465 12.078 1 97.88 106 PRO A CA 1
ATOM 817 C C . PRO A 1 106 ? -7.172 -3.885 12.086 1 97.88 106 PRO A C 1
ATOM 819 O O . PRO A 1 106 ? -7 -2.672 11.945 1 97.88 106 PRO A O 1
ATOM 822 N N . GLY A 1 107 ? -6.211 -4.695 12.211 1 97.69 107 GLY A N 1
ATOM 823 C CA . GLY A 1 107 ? -4.84 -4.215 12.242 1 97.69 107 GLY A CA 1
ATOM 824 C C . GLY A 1 107 ? -4.438 -3.498 10.961 1 97.69 107 GLY A C 1
ATOM 825 O O . GLY A 1 107 ? -3.457 -2.75 10.945 1 97.69 107 GLY A O 1
ATOM 826 N N . VAL A 1 108 ? -5.156 -3.695 9.852 1 98.69 108 VAL A N 1
ATOM 827 C CA . VAL A 1 108 ? -4.754 -3.117 8.578 1 98.69 108 VAL A CA 1
ATOM 828 C C . VAL A 1 108 ? -5.57 -1.856 8.305 1 98.69 108 VAL A C 1
ATOM 830 O O . VAL A 1 108 ? -5.523 -1.306 7.199 1 98.69 108 VAL A O 1
ATOM 833 N N . ASN A 1 109 ? -6.312 -1.364 9.336 1 97.88 109 ASN A N 1
ATOM 834 C CA . ASN A 1 109 ? -7.199 -0.215 9.18 1 97.88 109 ASN A CA 1
ATOM 835 C C . ASN A 1 109 ? -6.422 1.099 9.203 1 97.88 109 ASN A C 1
ATOM 837 O O . ASN A 1 109 ? -5.391 1.202 9.867 1 97.88 109 ASN A O 1
ATOM 841 N N . GLY A 1 110 ? -7.023 2.057 8.43 1 96.12 110 GLY A N 1
ATOM 842 C CA . GLY A 1 110 ? -6.512 3.418 8.453 1 96.12 110 GLY A CA 1
ATOM 843 C C . GLY A 1 110 ? -7.375 4.363 9.273 1 96.12 110 GLY A C 1
ATOM 844 O O . GLY A 1 110 ? -7.895 3.984 10.32 1 96.12 110 GLY A O 1
ATOM 845 N N . PHE A 1 111 ? -7.488 5.535 8.812 1 88.62 111 PHE A N 1
ATOM 846 C CA . PHE A 1 111 ? -8.031 6.668 9.562 1 88.62 111 PHE A CA 1
ATOM 847 C C . PHE A 1 111 ? -9.492 6.438 9.914 1 88.62 111 PHE A C 1
ATOM 849 O O . PHE A 1 111 ? -9.914 6.688 11.047 1 88.62 111 PHE A O 1
ATOM 856 N N . GLN A 1 112 ? -10.234 5.875 9.047 1 87.12 112 GLN A N 1
ATOM 857 C CA . GLN A 1 112 ? -11.68 5.824 9.219 1 87.12 112 GLN A CA 1
ATOM 858 C C . GLN A 1 112 ? -12.117 4.484 9.805 1 87.12 112 GLN A C 1
ATOM 860 O O . GLN A 1 112 ? -13.312 4.227 9.953 1 87.12 112 GLN A O 1
ATOM 865 N N . GLY A 1 113 ? -11.172 3.635 10.016 1 91.62 113 GLY A N 1
ATOM 866 C CA . GLY A 1 113 ? -11.523 2.352 10.594 1 91.62 113 GLY A CA 1
ATOM 867 C C . GLY A 1 113 ? -11.844 1.293 9.555 1 91.62 113 GLY A C 1
ATOM 868 O O . GLY A 1 113 ? -12.477 0.281 9.867 1 91.62 113 GLY A O 1
ATOM 869 N N . THR A 1 114 ? -11.703 1.624 8.398 1 97.44 114 THR A N 1
ATOM 870 C CA . THR A 1 114 ? -11.672 0.675 7.293 1 97.44 114 THR A CA 1
ATOM 871 C C . THR A 1 114 ? -10.25 0.465 6.797 1 97.44 114 THR A C 1
ATOM 873 O O . THR A 1 114 ? -9.32 1.147 7.246 1 97.44 114 THR A O 1
ATOM 876 N N . VAL A 1 115 ? -10.07 -0.49 5.957 1 98.69 115 VAL A N 1
ATOM 877 C CA . VAL A 1 115 ? -8.734 -0.802 5.457 1 98.69 115 VAL A CA 1
ATOM 878 C C . VAL A 1 115 ? -8.062 0.471 4.953 1 98.69 115 VAL A C 1
ATOM 880 O O . VAL A 1 115 ? -8.688 1.279 4.262 1 98.69 115 VAL A O 1
ATOM 883 N N . HIS A 1 116 ? -6.812 0.685 5.355 1 98.69 116 HIS A N 1
ATOM 884 C CA . HIS A 1 116 ? -6.012 1.839 4.961 1 98.69 116 HIS A CA 1
ATOM 885 C C . HIS A 1 116 ? -5.98 1.992 3.443 1 98.69 116 HIS A C 1
ATOM 887 O O . HIS A 1 116 ? -5.781 1.014 2.721 1 98.69 116 HIS A O 1
ATOM 893 N N . GLY A 1 117 ? -6.094 3.154 2.93 1 98.62 117 GLY A N 1
ATOM 894 C CA . GLY A 1 117 ? -6.207 3.404 1.502 1 98.62 117 GLY A CA 1
ATOM 895 C C . GLY A 1 117 ? -5.016 2.9 0.712 1 98.62 117 GLY A C 1
ATOM 896 O O . GLY A 1 117 ? -5.164 2.447 -0.425 1 98.62 117 GLY A O 1
ATOM 897 N N . GLY A 1 118 ? -3.846 3.066 1.259 1 98.81 118 GLY A N 1
ATOM 898 C CA . GLY A 1 118 ? -2.648 2.582 0.593 1 98.81 118 GLY A CA 1
ATOM 899 C C . GLY A 1 118 ? -2.479 1.078 0.688 1 98.81 118 GLY A C 1
ATOM 900 O O . GLY A 1 118 ? -1.715 0.484 -0.078 1 98.81 118 GLY A O 1
ATOM 901 N N . PHE A 1 119 ? -3.166 0.459 1.614 1 98.88 119 PHE A N 1
ATOM 902 C CA . PHE A 1 119 ? -2.957 -0.959 1.882 1 98.88 119 PHE A CA 1
ATOM 903 C C . PHE A 1 119 ? -3.568 -1.814 0.779 1 98.88 119 PHE A C 1
ATOM 905 O O . PHE A 1 119 ? -3.174 -2.967 0.589 1 98.88 119 PHE A O 1
ATOM 912 N N . PHE A 1 120 ? -4.523 -1.29 0.012 1 98.94 120 PHE A N 1
ATOM 913 C CA . PHE A 1 120 ? -5.066 -1.982 -1.151 1 98.94 120 PHE A CA 1
ATOM 914 C C . PHE A 1 120 ? -3.953 -2.377 -2.115 1 98.94 120 PHE A C 1
ATOM 916 O O . PHE A 1 120 ? -3.979 -3.471 -2.686 1 98.94 120 PHE A O 1
ATOM 923 N N . ALA A 1 121 ? -3.004 -1.494 -2.246 1 98.94 121 ALA A N 1
ATOM 924 C CA . ALA A 1 121 ? -1.893 -1.763 -3.154 1 98.94 121 ALA A CA 1
ATOM 925 C C . ALA A 1 121 ? -1.047 -2.932 -2.654 1 98.94 121 ALA A C 1
ATOM 927 O O . ALA A 1 121 ? -0.509 -3.703 -3.453 1 98.94 121 ALA A O 1
ATOM 928 N N . VAL A 1 122 ? -0.881 -3.055 -1.363 1 98.88 122 VAL A N 1
ATOM 929 C CA . VAL A 1 122 ? -0.126 -4.156 -0.774 1 98.88 122 VAL A CA 1
ATOM 930 C C . VAL A 1 122 ? -0.772 -5.488 -1.152 1 98.88 122 VAL A C 1
ATOM 932 O O . VAL A 1 122 ? -0.091 -6.406 -1.607 1 98.88 122 VAL A O 1
ATOM 935 N N . LEU A 1 123 ? -2.07 -5.555 -1.021 1 98.88 123 LEU A N 1
ATOM 936 C CA . LEU A 1 123 ? -2.811 -6.773 -1.341 1 98.88 123 LEU A CA 1
ATOM 937 C C . LEU A 1 123 ? -2.699 -7.102 -2.826 1 98.88 123 LEU A C 1
ATOM 939 O O . LEU A 1 123 ? -2.424 -8.242 -3.193 1 98.88 123 LEU A O 1
ATOM 943 N N . MET A 1 124 ? -2.891 -6.102 -3.635 1 98.88 124 MET A N 1
ATOM 944 C CA . MET A 1 124 ? -2.91 -6.32 -5.078 1 98.88 124 MET A CA 1
ATOM 945 C C . MET A 1 124 ? -1.514 -6.641 -5.598 1 98.88 124 MET A C 1
ATOM 947 O O . MET A 1 124 ? -1.353 -7.5 -6.469 1 98.88 124 MET A O 1
ATOM 951 N N . ASP A 1 125 ? -0.525 -5.992 -5.066 1 98.88 125 ASP A N 1
ATOM 952 C CA . ASP A 1 125 ? 0.856 -6.289 -5.43 1 98.88 125 ASP A CA 1
ATOM 953 C C . ASP A 1 125 ? 1.208 -7.738 -5.098 1 98.88 125 ASP A C 1
ATOM 955 O O . ASP A 1 125 ? 1.836 -8.43 -5.906 1 98.88 125 ASP A O 1
ATOM 959 N N . GLU A 1 126 ? 0.783 -8.18 -3.953 1 98.5 126 GLU A N 1
ATOM 960 C CA . GLU A 1 126 ? 1.032 -9.555 -3.547 1 98.5 126 GLU A CA 1
ATOM 961 C C . GLU A 1 126 ? 0.384 -10.547 -4.512 1 98.5 126 GLU A C 1
ATOM 963 O O . GLU A 1 126 ? 0.989 -11.555 -4.875 1 98.5 126 GLU A O 1
ATOM 968 N N . ALA A 1 127 ? -0.827 -10.234 -4.938 1 98.75 127 ALA A N 1
ATOM 969 C CA . ALA A 1 127 ? -1.541 -11.109 -5.863 1 98.75 127 ALA A CA 1
ATOM 970 C C . ALA A 1 127 ? -0.854 -11.148 -7.223 1 98.75 127 ALA A C 1
ATOM 972 O O . ALA A 1 127 ? -0.695 -12.219 -7.816 1 98.75 127 ALA A O 1
ATOM 973 N N . MET A 1 128 ? -0.453 -10.008 -7.668 1 98.75 128 MET A N 1
ATOM 974 C CA . MET A 1 128 ? 0.229 -9.945 -8.961 1 98.75 128 MET A CA 1
ATOM 975 C C . MET A 1 128 ? 1.565 -10.672 -8.906 1 98.75 128 MET A C 1
ATOM 977 O O . MET A 1 128 ? 1.894 -11.445 -9.805 1 98.75 128 MET A O 1
ATOM 981 N N . GLY A 1 129 ? 2.316 -10.43 -7.852 1 97.81 129 GLY A N 1
ATOM 982 C CA . GLY A 1 129 ? 3.57 -11.141 -7.676 1 97.81 129 GLY A CA 1
ATOM 983 C C . GLY A 1 129 ? 3.393 -12.648 -7.602 1 97.81 129 GLY A C 1
ATOM 984 O O . GLY A 1 129 ? 4.207 -13.398 -8.141 1 97.81 129 GLY A O 1
ATOM 985 N N . SER A 1 130 ? 2.354 -13.086 -6.992 1 97.5 130 SER A N 1
ATOM 986 C CA . SER A 1 130 ? 2.07 -14.508 -6.883 1 97.5 130 SER A CA 1
ATOM 987 C C . SER A 1 130 ? 1.749 -15.117 -8.242 1 97.5 130 SER A C 1
ATOM 989 O O . SER A 1 130 ? 2.156 -16.234 -8.539 1 97.5 130 SER A O 1
ATOM 991 N N . LEU A 1 131 ? 0.969 -14.375 -9.023 1 98.12 131 LEU A N 1
ATOM 992 C CA . LEU A 1 131 ? 0.684 -14.828 -10.383 1 98.12 131 LEU A CA 1
ATOM 993 C C . LEU A 1 131 ? 1.974 -15.047 -11.172 1 98.12 131 LEU A C 1
ATOM 995 O O . LEU A 1 131 ? 2.156 -16.094 -11.797 1 98.12 131 LEU A O 1
ATOM 999 N N . ILE A 1 132 ? 2.861 -14.125 -11.086 1 97 132 ILE A N 1
ATOM 1000 C CA . ILE A 1 132 ? 4.125 -14.188 -11.805 1 97 132 ILE A CA 1
ATOM 1001 C C . ILE A 1 132 ? 4.949 -15.375 -11.305 1 97 132 ILE A C 1
ATOM 1003 O O . ILE A 1 132 ? 5.43 -16.188 -12.094 1 97 132 ILE A O 1
ATOM 1007 N N . TYR A 1 133 ? 5.062 -15.516 -10.062 1 95.62 133 TYR A N 1
ATOM 1008 C CA . TYR A 1 133 ? 5.902 -16.547 -9.461 1 95.62 133 TYR A CA 1
ATOM 1009 C C . TYR A 1 133 ? 5.379 -17.938 -9.797 1 95.62 133 TYR A C 1
ATOM 1011 O O . TYR A 1 133 ? 6.152 -18.828 -10.141 1 95.62 133 TYR A O 1
ATOM 1019 N N . HIS A 1 134 ? 4.129 -18.062 -9.695 1 95.38 134 HIS A N 1
ATOM 1020 C CA . HIS A 1 134 ? 3.584 -19.406 -9.938 1 95.38 134 HIS A CA 1
ATOM 1021 C C . HIS A 1 134 ? 3.551 -19.719 -11.43 1 95.38 134 HIS A C 1
ATOM 1023 O O . HIS A 1 134 ? 3.555 -20.891 -11.812 1 95.38 134 HIS A O 1
ATOM 1029 N N . SER A 1 135 ? 3.451 -18.688 -12.25 1 95.06 135 SER A N 1
ATOM 1030 C CA . SER A 1 135 ? 3.699 -18.922 -13.664 1 95.06 135 SER A CA 1
ATOM 1031 C C . SER A 1 135 ? 5.105 -19.469 -13.898 1 95.06 135 SER A C 1
ATOM 1033 O O . SER A 1 135 ? 5.297 -20.375 -14.711 1 95.06 135 SER A O 1
ATOM 1035 N N . TYR A 1 136 ? 6.031 -18.891 -13.227 1 93.56 136 TYR A N 1
ATOM 1036 C CA . TYR A 1 136 ? 7.41 -19.359 -13.297 1 93.56 136 TYR A CA 1
ATOM 1037 C C . TYR A 1 136 ? 7.504 -20.828 -12.875 1 93.56 136 TYR A C 1
ATOM 1039 O O . TYR A 1 136 ? 8.125 -21.641 -13.562 1 93.56 136 TYR A O 1
ATOM 1047 N N . LEU A 1 137 ? 6.879 -21.219 -11.758 1 91.88 137 LEU A N 1
ATOM 1048 C CA . LEU A 1 137 ? 6.918 -22.594 -11.266 1 91.88 137 LEU A CA 1
ATOM 1049 C C . LEU A 1 137 ? 6.289 -23.547 -12.266 1 91.88 137 LEU A C 1
ATOM 1051 O O . LEU A 1 137 ? 6.84 -24.625 -12.539 1 91.88 137 LEU A O 1
ATOM 1055 N N . LEU A 1 138 ? 5.199 -23.109 -12.758 1 91.94 138 LEU A N 1
ATOM 1056 C CA . LEU A 1 138 ? 4.504 -23.953 -13.727 1 91.94 138 LEU A CA 1
ATOM 1057 C C . LEU A 1 138 ? 5.336 -24.125 -14.992 1 91.94 138 LEU A C 1
ATOM 1059 O O . LEU A 1 138 ? 5.367 -25.219 -15.578 1 91.94 138 LEU A O 1
ATOM 1063 N N . GLN A 1 139 ? 5.93 -23.094 -15.398 1 90.69 139 GLN A N 1
ATOM 1064 C CA . GLN A 1 139 ? 6.797 -23.172 -16.562 1 90.69 139 GLN A CA 1
ATOM 1065 C C . GLN A 1 139 ? 7.941 -24.156 -16.344 1 90.69 139 GLN A C 1
ATOM 1067 O O . GLN A 1 139 ? 8.289 -24.922 -17.234 1 90.69 139 GLN A O 1
ATOM 1072 N N . ALA A 1 140 ? 8.516 -24.125 -15.195 1 89.56 140 ALA A N 1
ATOM 1073 C CA . ALA A 1 140 ? 9.586 -25.062 -14.867 1 89.56 140 ALA A CA 1
ATOM 1074 C C . ALA A 1 140 ? 9.086 -26.5 -14.938 1 89.56 140 ALA A C 1
ATOM 1076 O O . ALA A 1 140 ? 9.789 -27.375 -15.445 1 89.56 140 ALA A O 1
ATOM 1077 N N . GLN A 1 141 ? 7.918 -26.719 -14.516 1 89.25 141 GLN A N 1
ATOM 1078 C CA . GLN A 1 141 ? 7.316 -28.047 -14.555 1 89.25 141 GLN A CA 1
ATOM 1079 C C . GLN A 1 141 ? 7.066 -28.5 -16 1 89.25 141 GLN A C 1
ATOM 1081 O O . GLN A 1 141 ? 7.363 -29.641 -16.359 1 89.25 141 GLN A O 1
ATOM 1086 N N . GLU A 1 142 ? 6.559 -27.594 -16.781 1 88.12 142 GLU A N 1
ATOM 1087 C CA . GLU A 1 142 ? 6.27 -27.906 -18.172 1 88.12 142 GLU A CA 1
ATOM 1088 C C . GLU A 1 142 ? 7.555 -28.141 -18.969 1 88.12 142 GLU A C 1
ATOM 1090 O O . GLU A 1 142 ? 7.602 -29 -19.844 1 88.12 142 GLU A O 1
ATOM 1095 N N . ARG A 1 143 ? 8.539 -27.406 -18.656 1 87.5 143 ARG A N 1
ATOM 1096 C CA . ARG A 1 143 ? 9.828 -27.562 -19.328 1 87.5 143 ARG A CA 1
ATOM 1097 C C . ARG A 1 143 ? 10.422 -28.938 -19.047 1 87.5 143 ARG A C 1
ATOM 1099 O O . ARG A 1 143 ? 11.086 -29.531 -19.906 1 87.5 143 ARG A O 1
ATOM 1106 N N . ALA A 1 144 ? 10.211 -29.391 -17.844 1 88.56 144 ALA A N 1
ATOM 1107 C CA . ALA A 1 144 ? 10.703 -30.719 -17.484 1 88.56 144 ALA A CA 1
ATOM 1108 C C . ALA A 1 144 ? 10.023 -31.812 -18.297 1 88.56 144 ALA A C 1
ATOM 1110 O O . ALA A 1 144 ? 10.602 -32.875 -18.516 1 88.56 144 ALA A O 1
ATOM 1111 N N . LYS A 1 145 ? 8.875 -31.547 -18.875 1 86.88 145 LYS A N 1
ATOM 1112 C CA . LYS A 1 145 ? 8.109 -32.5 -19.672 1 86.88 145 LYS A CA 1
ATOM 1113 C C . LYS A 1 145 ? 8.43 -32.375 -21.156 1 86.88 145 LYS A C 1
ATOM 1115 O O . LYS A 1 145 ? 8.156 -33.281 -21.938 1 86.88 145 LYS A O 1
ATOM 1120 N N . GLY A 1 146 ? 8.922 -31.188 -21.516 1 86.31 146 GLY A N 1
ATOM 1121 C CA . GLY A 1 146 ? 9.203 -30.922 -22.922 1 86.31 146 GLY A CA 1
ATOM 1122 C C . GLY A 1 146 ? 9.469 -29.453 -23.203 1 86.31 146 GLY A C 1
ATOM 1123 O O . GLY A 1 146 ? 9.727 -28.672 -22.297 1 86.31 146 GLY A O 1
ATOM 1124 N N . GLU A 1 147 ? 9.461 -29.172 -24.484 1 83.12 147 GLU A N 1
ATOM 1125 C CA . GLU A 1 147 ? 9.719 -27.797 -24.906 1 83.12 147 GLU A CA 1
ATOM 1126 C C . GLU A 1 147 ? 8.508 -26.906 -24.656 1 83.12 147 GLU A C 1
ATOM 1128 O O . GLU A 1 147 ? 7.367 -27.344 -24.859 1 83.12 147 GLU A O 1
ATOM 1133 N N . LEU A 1 148 ? 8.742 -25.766 -24.172 1 81.88 148 LEU A N 1
ATOM 1134 C CA . LEU A 1 148 ? 7.676 -24.781 -24 1 81.88 148 LEU A CA 1
ATOM 1135 C C . LEU A 1 148 ? 7.227 -24.234 -25.344 1 81.88 148 LEU A C 1
ATOM 1137 O O . LEU A 1 148 ? 8.031 -24.109 -26.266 1 81.88 148 LEU A O 1
ATOM 1141 N N . PRO A 1 149 ? 5.965 -23.953 -25.391 1 81.12 149 PRO A N 1
ATOM 1142 C CA . PRO A 1 149 ? 5.535 -23.25 -26.609 1 81.12 149 PRO A CA 1
ATOM 1143 C C . PRO A 1 149 ? 6.328 -21.969 -26.859 1 81.12 149 PRO A C 1
ATOM 1145 O O . PRO A 1 149 ? 6.746 -21.297 -25.922 1 81.12 149 PRO A O 1
ATOM 1148 N N . THR A 1 150 ? 6.484 -21.641 -28.125 1 81.81 150 THR A N 1
ATOM 1149 C CA . THR A 1 150 ? 7.352 -20.531 -28.547 1 81.81 150 THR A CA 1
ATOM 1150 C C . THR A 1 150 ? 6.793 -19.203 -28.078 1 81.81 150 THR A C 1
ATOM 1152 O O . THR A 1 150 ? 7.539 -18.234 -27.906 1 81.81 150 THR A O 1
ATOM 1155 N N . HIS A 1 151 ? 5.504 -19.156 -27.828 1 85.81 151 HIS A N 1
ATOM 1156 C CA . HIS A 1 151 ? 4.883 -17.891 -27.469 1 85.81 151 HIS A CA 1
ATOM 1157 C C . HIS A 1 151 ? 4.875 -17.688 -25.953 1 85.81 151 HIS A C 1
ATOM 1159 O O . HIS A 1 151 ? 4.43 -16.641 -25.469 1 85.81 151 HIS A O 1
ATOM 1165 N N . VAL A 1 152 ? 5.375 -18.625 -25.266 1 87.62 152 VAL A N 1
ATOM 1166 C CA . VAL A 1 152 ? 5.465 -18.484 -23.812 1 87.62 152 VAL A CA 1
ATOM 1167 C C . VAL A 1 152 ? 6.785 -17.828 -23.438 1 87.62 152 VAL A C 1
ATOM 1169 O O . VAL A 1 152 ? 7.859 -18.281 -23.828 1 87.62 152 VAL A O 1
ATOM 1172 N N . MET A 1 153 ? 6.652 -16.797 -22.688 1 89.5 153 MET A N 1
ATOM 1173 C CA . MET A 1 153 ? 7.848 -16.078 -22.25 1 89.5 153 MET A CA 1
ATOM 1174 C C . MET A 1 153 ? 8.703 -16.969 -21.328 1 89.5 153 MET A C 1
ATOM 1176 O O . MET A 1 153 ? 8.18 -17.625 -20.438 1 89.5 153 MET A O 1
ATOM 1180 N N . ASP A 1 154 ? 10.031 -16.875 -21.531 1 89.56 154 ASP A N 1
ATOM 1181 C CA . ASP A 1 154 ? 10.945 -17.656 -20.703 1 89.56 154 ASP A CA 1
ATOM 1182 C C . ASP A 1 154 ? 11.242 -16.938 -19.391 1 89.56 154 ASP A C 1
ATOM 1184 O O . ASP A 1 154 ? 12.094 -16.047 -19.328 1 89.56 154 ASP A O 1
ATOM 1188 N N . LEU A 1 155 ? 10.68 -17.438 -18.328 1 91.94 155 LEU A N 1
ATOM 1189 C CA . LEU A 1 155 ? 10.758 -16.781 -17.031 1 91.94 155 LEU A CA 1
ATOM 1190 C C . LEU A 1 155 ? 12.031 -17.188 -16.297 1 91.94 155 LEU A C 1
ATOM 1192 O O . LEU A 1 155 ? 12.336 -16.641 -15.227 1 91.94 155 LEU A O 1
ATOM 1196 N N . GLU A 1 156 ? 12.82 -18 -16.797 1 88.38 156 GLU A N 1
ATOM 1197 C CA . GLU A 1 156 ? 14.086 -18.391 -16.188 1 88.38 156 GLU A CA 1
ATOM 1198 C C . GLU A 1 156 ? 15.156 -17.312 -16.406 1 88.38 156 GLU A C 1
ATOM 1200 O O . GLU A 1 156 ? 16.141 -17.266 -15.672 1 88.38 156 GLU A O 1
ATOM 1205 N N . LYS A 1 157 ? 14.891 -16.516 -17.391 1 87.88 157 LYS A N 1
ATOM 1206 C CA . LYS A 1 157 ? 15.922 -15.555 -17.781 1 87.88 157 LYS A CA 1
ATOM 1207 C C . LYS A 1 157 ? 15.625 -14.164 -17.219 1 87.88 157 LYS A C 1
ATOM 1209 O O . LYS A 1 157 ? 16.453 -13.25 -17.344 1 87.88 157 LYS A O 1
ATOM 1214 N N . VAL A 1 158 ? 14.445 -14.07 -16.625 1 91.31 158 VAL A N 1
ATOM 1215 C CA . VAL A 1 158 ? 14.07 -12.719 -16.219 1 91.31 158 VAL A CA 1
ATOM 1216 C C . VAL A 1 158 ? 13.453 -12.75 -14.82 1 91.31 158 VAL A C 1
ATOM 1218 O O . VAL A 1 158 ? 13 -13.805 -14.359 1 91.31 158 VAL A O 1
ATOM 1221 N N . ASN A 1 159 ? 13.562 -11.625 -14.133 1 91.56 159 ASN A N 1
ATOM 1222 C CA . ASN A 1 159 ? 12.773 -11.266 -12.961 1 91.56 159 ASN A CA 1
ATOM 1223 C C . ASN A 1 159 ? 11.859 -10.078 -13.234 1 91.56 159 ASN A C 1
ATOM 1225 O O . ASN A 1 159 ? 12.133 -9.273 -14.117 1 91.56 159 ASN A O 1
ATOM 1229 N N . PHE A 1 160 ? 10.773 -10.125 -12.602 1 95.75 160 PHE A N 1
ATOM 1230 C CA . PHE A 1 160 ? 9.891 -8.977 -12.75 1 95.75 160 PHE A CA 1
ATOM 1231 C C . PHE A 1 160 ? 9.938 -8.094 -11.508 1 95.75 160 PHE A C 1
ATOM 1233 O O . PHE A 1 160 ? 9.992 -8.602 -10.383 1 95.75 160 PHE A O 1
ATOM 1240 N N . VAL A 1 161 ? 9.875 -6.777 -11.742 1 97.06 161 VAL A N 1
ATOM 1241 C CA . VAL A 1 161 ? 9.797 -5.809 -10.648 1 97.06 161 VAL A CA 1
ATOM 1242 C C . VAL A 1 161 ? 8.602 -4.887 -10.875 1 97.06 161 VAL A C 1
ATOM 1244 O O . VAL A 1 161 ? 8.227 -4.602 -12.016 1 97.06 161 VAL A O 1
ATOM 1247 N N . THR A 1 162 ? 7.996 -4.492 -9.781 1 98.44 162 THR A N 1
ATOM 1248 C CA . THR A 1 162 ? 6.891 -3.543 -9.883 1 98.44 162 THR A CA 1
ATOM 1249 C C . THR A 1 162 ? 7.391 -2.182 -10.359 1 98.44 162 THR A C 1
ATOM 1251 O O . THR A 1 162 ? 8.312 -1.612 -9.773 1 98.44 162 THR A O 1
ATOM 1254 N N . ALA A 1 163 ? 6.773 -1.674 -11.406 1 98.75 163 ALA A N 1
ATOM 1255 C CA . ALA A 1 163 ? 7.16 -0.373 -11.953 1 98.75 163 ALA A CA 1
ATOM 1256 C C . ALA A 1 163 ? 6.066 0.666 -11.711 1 98.75 163 ALA A C 1
ATOM 1258 O O . ALA A 1 163 ? 6.34 1.869 -11.688 1 98.75 163 ALA A O 1
ATOM 1259 N N . GLY A 1 164 ? 4.855 0.187 -11.547 1 98.75 164 GLY A N 1
ATOM 1260 C CA . GLY A 1 164 ? 3.758 1.11 -11.305 1 98.75 164 GLY A CA 1
ATOM 1261 C C . GLY A 1 164 ? 2.479 0.417 -10.875 1 98.75 164 GLY A C 1
ATOM 1262 O O . GLY A 1 164 ? 2.295 -0.774 -11.133 1 98.75 164 GLY A O 1
ATOM 1263 N N . ILE A 1 165 ? 1.659 1.139 -10.195 1 98.88 165 ILE A N 1
ATOM 1264 C CA . ILE A 1 165 ? 0.327 0.712 -9.781 1 98.88 165 ILE A CA 1
ATOM 1265 C C . ILE A 1 165 ? -0.664 1.859 -9.969 1 98.88 165 ILE A C 1
ATOM 1267 O O . ILE A 1 165 ? -0.44 2.967 -9.477 1 98.88 165 ILE A O 1
ATOM 1271 N N . ASP A 1 166 ? -1.662 1.604 -10.75 1 98.94 166 ASP A N 1
ATOM 1272 C CA . ASP A 1 166 ? -2.787 2.518 -10.938 1 98.94 166 ASP A CA 1
ATOM 1273 C C . ASP A 1 166 ? -4.082 1.908 -10.406 1 98.94 166 ASP A C 1
ATOM 1275 O O . ASP A 1 166 ? -4.68 1.045 -11.055 1 98.94 166 ASP A O 1
ATOM 1279 N N . MET A 1 167 ? -4.508 2.381 -9.219 1 98.88 167 MET A N 1
ATOM 1280 C CA . MET A 1 167 ? -5.641 1.709 -8.586 1 98.88 167 MET A CA 1
ATOM 1281 C C . MET A 1 167 ? -6.785 2.686 -8.344 1 98.88 167 MET A C 1
ATOM 1283 O O . MET A 1 167 ? -6.559 3.879 -8.141 1 98.88 167 MET A O 1
ATOM 1287 N N . LYS A 1 168 ? -7.926 2.17 -8.406 1 98.88 168 LYS A N 1
ATOM 1288 C CA . LYS A 1 168 ? -9.172 2.842 -8.07 1 98.88 168 LYS A CA 1
ATOM 1289 C C . LYS A 1 168 ? -9.867 2.15 -6.898 1 98.88 168 LYS A C 1
ATOM 1291 O O . LYS A 1 168 ? -10.047 0.93 -6.91 1 98.88 168 LYS A O 1
ATOM 1296 N N . LEU A 1 169 ? -10.141 2.971 -5.949 1 98.69 169 LEU A N 1
ATOM 1297 C CA . LEU A 1 169 ? -10.883 2.479 -4.793 1 98.69 169 LEU A CA 1
ATOM 1298 C C . LEU A 1 169 ? -12.375 2.797 -4.926 1 98.69 169 LEU A C 1
ATOM 1300 O O . LEU A 1 169 ? -12.75 3.963 -5.055 1 98.69 169 LEU A O 1
ATOM 1304 N N . ARG A 1 170 ? -13.18 1.782 -4.797 1 98 170 ARG A N 1
ATOM 1305 C CA . ARG A 1 170 ? -14.594 1.935 -5.133 1 98 170 ARG A CA 1
ATOM 1306 C C . ARG A 1 170 ? -15.438 2.09 -3.875 1 98 170 ARG A C 1
ATOM 1308 O O . ARG A 1 170 ? -16.406 2.865 -3.857 1 98 170 ARG A O 1
ATOM 1315 N N . LYS A 1 171 ? -15.141 1.328 -2.889 1 96.88 171 LYS A N 1
ATOM 1316 C CA . LYS A 1 171 ? -15.875 1.33 -1.626 1 96.88 171 LYS A CA 1
ATOM 1317 C C . LYS A 1 171 ? -14.93 1.146 -0.442 1 96.88 171 LYS A C 1
ATOM 1319 O O . LYS A 1 171 ? -13.898 0.483 -0.562 1 96.88 171 LYS A O 1
ATOM 1324 N N . PRO A 1 172 ? -15.375 1.794 0.675 1 96.88 172 PRO A N 1
ATOM 1325 C CA . PRO A 1 172 ? -14.625 1.427 1.878 1 96.88 172 PRO A CA 1
ATOM 1326 C C . PRO A 1 172 ? -14.664 -0.073 2.166 1 96.88 172 PRO A C 1
ATOM 1328 O O . PRO A 1 172 ? -15.688 -0.721 1.937 1 96.88 172 PRO A O 1
ATOM 1331 N N . LEU A 1 173 ? -13.547 -0.667 2.584 1 98.31 173 LEU A N 1
ATOM 1332 C CA . LEU A 1 173 ? -13.438 -2.086 2.906 1 98.31 173 LEU A CA 1
ATOM 1333 C C . LEU A 1 173 ? -13.406 -2.301 4.414 1 98.31 173 LEU A C 1
ATOM 1335 O O . LEU A 1 173 ? -12.398 -2.004 5.066 1 98.31 173 LEU A O 1
ATOM 1339 N N . PRO A 1 174 ? -14.477 -2.797 4.961 1 97.69 174 PRO A N 1
ATOM 1340 C CA . PRO A 1 174 ? -14.508 -2.986 6.414 1 97.69 174 PRO A CA 1
ATOM 1341 C C . PRO A 1 174 ? -13.695 -4.195 6.871 1 97.69 174 PRO A C 1
ATOM 1343 O O . PRO A 1 174 ? -13.375 -5.07 6.059 1 97.69 174 PRO A O 1
ATOM 1346 N N . THR A 1 175 ? -13.336 -4.219 8.125 1 97.75 175 THR A N 1
ATOM 1347 C CA . THR A 1 175 ? -12.727 -5.363 8.789 1 97.75 175 THR A CA 1
ATOM 1348 C C . THR A 1 175 ? -13.508 -5.738 10.047 1 97.75 175 THR A C 1
ATOM 1350 O O . THR A 1 175 ? -14.164 -4.891 10.648 1 97.75 175 THR A O 1
ATOM 1353 N N . PRO A 1 176 ? -13.5 -6.961 10.406 1 97.75 176 PRO A N 1
ATOM 1354 C CA . PRO A 1 176 ? -12.875 -8.102 9.734 1 97.75 176 PRO A CA 1
ATOM 1355 C C . PRO A 1 176 ? -13.617 -8.516 8.469 1 97.75 176 PRO A C 1
ATOM 1357 O O . PRO A 1 176 ? -14.836 -8.352 8.383 1 97.75 176 PRO A O 1
ATOM 1360 N N . LYS A 1 177 ? -12.867 -8.953 7.516 1 97.94 177 LYS A N 1
ATOM 1361 C CA . LYS A 1 177 ? -13.492 -9.414 6.281 1 97.94 177 LYS A CA 1
ATOM 1362 C C . LYS A 1 177 ? -12.547 -10.312 5.488 1 97.94 177 LYS A C 1
ATOM 1364 O O . LYS A 1 177 ? -11.359 -10.008 5.359 1 97.94 177 LYS A O 1
ATOM 1369 N N . VAL A 1 178 ? -13.086 -11.383 4.938 1 98.25 178 VAL A N 1
ATOM 1370 C CA . VAL A 1 178 ? -12.359 -12.164 3.941 1 98.25 178 VAL A CA 1
ATOM 1371 C C . VAL A 1 178 ? -12.562 -11.555 2.557 1 98.25 178 VAL A C 1
ATOM 1373 O O . VAL A 1 178 ? -13.695 -11.234 2.176 1 98.25 178 VAL A O 1
ATOM 1376 N N . VAL A 1 179 ? -11.469 -11.391 1.819 1 98.69 179 VAL A N 1
ATOM 1377 C CA . VAL A 1 179 ? -11.586 -10.836 0.476 1 98.69 179 VAL A CA 1
ATOM 1378 C C . VAL A 1 179 ? -10.852 -11.727 -0.521 1 98.69 179 VAL A C 1
ATOM 1380 O O . VAL A 1 179 ? -9.938 -12.469 -0.147 1 98.69 179 VAL A O 1
ATOM 1383 N N . LEU A 1 180 ? -11.312 -11.68 -1.761 1 98.69 180 LEU A N 1
ATOM 1384 C CA . LEU A 1 180 ? -10.68 -12.297 -2.92 1 98.69 180 LEU A CA 1
ATOM 1385 C C . LEU A 1 180 ? -9.938 -11.258 -3.754 1 98.69 180 LEU A C 1
ATOM 1387 O O . LEU A 1 180 ? -10.539 -10.266 -4.184 1 98.69 180 LEU A O 1
ATOM 1391 N N . VAL A 1 181 ? -8.68 -11.43 -3.904 1 98.88 181 VAL A N 1
ATOM 1392 C CA . VAL A 1 181 ? -7.879 -10.586 -4.789 1 98.88 181 VAL A CA 1
ATOM 1393 C C . VAL A 1 181 ? -7.48 -11.375 -6.035 1 98.88 181 VAL A C 1
ATOM 1395 O O . VAL A 1 181 ? -6.672 -12.305 -5.953 1 98.88 181 VAL A O 1
ATOM 1398 N N . LYS A 1 182 ? -8.023 -10.977 -7.188 1 98.69 182 LYS A N 1
ATOM 1399 C CA . LYS A 1 182 ? -7.801 -11.703 -8.438 1 98.69 182 LYS A CA 1
ATOM 1400 C C . LYS A 1 182 ? -6.875 -10.922 -9.367 1 98.69 182 LYS A C 1
ATOM 1402 O O . LYS A 1 182 ? -7.145 -9.766 -9.695 1 98.69 182 LYS A O 1
ATOM 1407 N N . ALA A 1 183 ? -5.812 -11.531 -9.742 1 98.88 183 ALA A N 1
ATOM 1408 C CA . ALA A 1 183 ? -4.875 -10.977 -10.711 1 98.88 183 ALA A CA 1
ATOM 1409 C C . ALA A 1 183 ? -5.004 -11.672 -12.07 1 98.88 183 ALA A C 1
ATOM 1411 O O . ALA A 1 183 ? -4.984 -12.898 -12.141 1 98.88 183 ALA A O 1
ATOM 1412 N N . THR A 1 184 ? -5.148 -10.867 -13.117 1 98.75 184 THR A N 1
ATOM 1413 C CA . THR A 1 184 ? -5.285 -11.383 -14.477 1 98.75 184 THR A CA 1
ATOM 1414 C C . THR A 1 184 ? -4.348 -10.648 -15.43 1 98.75 184 THR A C 1
ATOM 1416 O O . THR A 1 184 ? -4.305 -9.414 -15.438 1 98.75 184 THR A O 1
ATOM 1419 N N . VAL A 1 185 ? -3.645 -11.406 -16.266 1 98.12 185 VAL A N 1
ATOM 1420 C CA . VAL A 1 185 ? -2.756 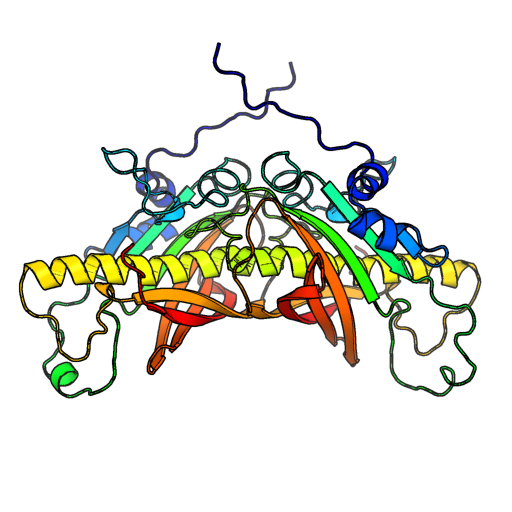-10.789 -17.25 1 98.12 185 VAL A CA 1
ATOM 1421 C C . VAL A 1 185 ? -3.572 -9.984 -18.25 1 98.12 185 VAL A C 1
ATOM 1423 O O . VAL A 1 185 ? -4.488 -10.508 -18.875 1 98.12 185 VAL A O 1
ATOM 1426 N N . SER A 1 186 ? -3.244 -8.742 -18.344 1 98.06 186 SER A N 1
ATOM 1427 C CA . SER A 1 186 ? -3.906 -7.875 -19.312 1 98.06 186 SER A CA 1
ATOM 1428 C C . SER A 1 186 ? -3.117 -7.801 -20.625 1 98.06 186 SER A C 1
ATOM 1430 O O . SER A 1 186 ? -3.693 -7.887 -21.703 1 98.06 186 SER A O 1
ATOM 1432 N N . LYS A 1 187 ? -1.81 -7.656 -20.453 1 96.62 187 LYS A N 1
ATOM 1433 C CA . LYS A 1 187 ? -0.958 -7.484 -21.625 1 96.62 187 LYS A CA 1
ATOM 1434 C C . LYS A 1 187 ? 0.497 -7.809 -21.297 1 96.62 187 LYS A C 1
ATOM 1436 O O . LYS A 1 187 ? 0.996 -7.453 -20.234 1 96.62 187 LYS A O 1
ATOM 1441 N N . LEU A 1 188 ? 1.076 -8.5 -22.172 1 96.25 188 LEU A N 1
ATOM 1442 C CA . LEU A 1 188 ? 2.516 -8.734 -22.156 1 96.25 188 LEU A CA 1
ATOM 1443 C C . LEU A 1 188 ? 3.158 -8.266 -23.469 1 96.25 188 LEU A C 1
ATOM 1445 O O . LEU A 1 188 ? 2.852 -8.789 -24.531 1 96.25 188 LEU A O 1
ATOM 1449 N N . SER A 1 189 ? 3.945 -7.262 -23.406 1 94.75 189 SER A N 1
ATOM 1450 C CA . SER A 1 189 ? 4.613 -6.676 -24.562 1 94.75 189 SER A CA 1
ATOM 1451 C C . SER A 1 189 ? 6.086 -6.41 -24.266 1 94.75 189 SER A C 1
ATOM 1453 O O . SER A 1 189 ? 6.426 -5.441 -23.578 1 94.75 189 SER A O 1
ATOM 1455 N N . GLY A 1 190 ? 6.957 -7.234 -24.938 1 92.31 190 GLY A N 1
ATOM 1456 C CA . GLY A 1 190 ? 8.367 -7.102 -24.609 1 92.31 190 GLY A CA 1
ATOM 1457 C C . GLY A 1 190 ? 8.664 -7.375 -23.141 1 92.31 190 GLY A C 1
ATOM 1458 O O . GLY A 1 190 ? 8.344 -8.453 -22.641 1 92.31 190 GLY A O 1
ATOM 1459 N N . ARG A 1 191 ? 9.219 -6.352 -22.562 1 94.25 191 ARG A N 1
ATOM 1460 C CA . ARG A 1 191 ? 9.602 -6.523 -21.156 1 94.25 191 ARG A CA 1
ATOM 1461 C C . ARG A 1 191 ? 8.477 -6.082 -20.234 1 94.25 191 ARG A C 1
ATOM 1463 O O . ARG A 1 191 ? 8.594 -6.191 -19.016 1 94.25 191 ARG A O 1
ATOM 1470 N N . LYS A 1 192 ? 7.512 -5.539 -20.781 1 97.62 192 LYS A N 1
ATOM 1471 C CA . LYS A 1 192 ? 6.457 -4.945 -19.953 1 97.62 192 LYS A CA 1
ATOM 1472 C C . LYS A 1 192 ? 5.289 -5.91 -19.781 1 97.62 192 LYS A C 1
ATOM 1474 O O . LYS A 1 192 ? 4.742 -6.414 -20.766 1 97.62 192 LYS A O 1
ATOM 1479 N N . LEU A 1 193 ? 4.926 -6.152 -18.578 1 98.31 193 LEU A N 1
ATOM 1480 C CA . LEU A 1 193 ? 3.773 -6.965 -18.219 1 98.31 193 LEU A CA 1
ATOM 1481 C C . LEU A 1 193 ? 2.744 -6.133 -17.453 1 98.31 193 LEU A C 1
ATOM 1483 O O . LEU A 1 193 ? 3.068 -5.508 -16.438 1 98.31 193 LEU A O 1
ATOM 1487 N N . VAL A 1 194 ? 1.522 -6.078 -17.984 1 98.75 194 VAL A N 1
ATOM 1488 C CA . VAL A 1 194 ? 0.425 -5.391 -17.312 1 98.75 194 VAL A CA 1
ATOM 1489 C C . VAL A 1 194 ? -0.557 -6.414 -16.734 1 98.75 194 VAL A C 1
ATOM 1491 O O . VAL A 1 194 ? -0.996 -7.32 -17.453 1 98.75 194 VAL A O 1
ATOM 1494 N N . ILE A 1 195 ? -0.87 -6.273 -15.469 1 98.88 195 ILE A N 1
ATOM 1495 C CA . ILE A 1 195 ? -1.778 -7.188 -14.781 1 98.88 195 ILE A CA 1
ATOM 1496 C C . ILE A 1 195 ? -2.965 -6.406 -14.219 1 98.88 195 ILE A C 1
ATOM 1498 O O . ILE A 1 195 ? -2.787 -5.375 -13.562 1 98.88 195 ILE A O 1
ATOM 1502 N N . HIS A 1 196 ? -4.141 -6.859 -14.555 1 98.94 196 HIS A N 1
ATOM 1503 C CA . HIS A 1 196 ? -5.363 -6.332 -13.953 1 98.94 196 HIS A CA 1
ATOM 1504 C C . HIS A 1 196 ? -5.73 -7.09 -12.688 1 98.94 196 HIS A C 1
ATOM 1506 O O . HIS A 1 196 ? -5.699 -8.32 -12.664 1 98.94 196 HIS A O 1
ATOM 1512 N N . THR A 1 197 ? -6.066 -6.34 -11.609 1 98.88 197 THR A N 1
ATOM 1513 C CA . THR A 1 197 ? -6.375 -6.973 -10.336 1 98.88 197 THR A CA 1
ATOM 1514 C C . THR A 1 197 ? -7.645 -6.375 -9.734 1 98.88 197 THR A C 1
ATOM 1516 O O . THR A 1 197 ? -7.906 -5.18 -9.883 1 98.88 197 THR A O 1
ATOM 1519 N N . THR A 1 198 ? -8.43 -7.203 -9.109 1 98.81 198 THR A N 1
ATOM 1520 C CA . THR A 1 198 ? -9.617 -6.766 -8.391 1 98.81 198 THR A CA 1
ATOM 1521 C C . THR A 1 198 ? -9.594 -7.262 -6.949 1 98.81 198 THR A C 1
ATOM 1523 O O . THR A 1 198 ? -8.969 -8.281 -6.648 1 98.81 198 THR A O 1
ATOM 1526 N N . ILE A 1 199 ? -10.188 -6.477 -6.062 1 98.88 199 ILE A N 1
ATOM 1527 C CA . ILE A 1 199 ? -10.484 -6.902 -4.703 1 98.88 199 ILE A CA 1
ATOM 1528 C C . ILE A 1 199 ? -12 -7.02 -4.516 1 98.88 199 ILE A C 1
ATOM 1530 O O . ILE A 1 199 ? -12.727 -6.031 -4.648 1 98.88 199 ILE A O 1
ATOM 1534 N N . GLU A 1 200 ? -12.398 -8.242 -4.121 1 98.56 200 GLU A N 1
ATOM 1535 C CA . GLU A 1 200 ? -13.828 -8.5 -4.035 1 98.56 200 GLU A CA 1
ATOM 1536 C C . GLU A 1 200 ? -14.188 -9.211 -2.729 1 98.56 200 GLU A C 1
ATOM 1538 O O . GLU A 1 200 ? -13.375 -9.953 -2.182 1 98.56 200 GLU A O 1
ATOM 1543 N N . GLY A 1 201 ? -15.359 -8.844 -2.211 1 96.69 201 GLY A N 1
ATOM 1544 C CA . GLY A 1 201 ? -15.93 -9.578 -1.094 1 96.69 201 GLY A CA 1
ATOM 1545 C C . GLY A 1 201 ? -16.891 -10.664 -1.526 1 96.69 201 GLY A C 1
ATOM 1546 O O . GLY A 1 201 ? -17 -10.969 -2.717 1 96.69 201 GLY A O 1
ATOM 1547 N N . GLU A 1 202 ? -17.5 -11.047 -0.311 1 90.44 202 GLU A N 1
ATOM 1548 C CA . GLU A 1 202 ? -18.531 -12.047 -0.555 1 90.44 202 GLU A CA 1
ATOM 1549 C C . GLU A 1 202 ? -19.672 -11.461 -1.386 1 90.44 202 GLU A C 1
ATOM 1551 O O . GLU A 1 202 ? -19.922 -10.258 -1.357 1 90.44 202 GLU A O 1
ATOM 1556 N N . GLU A 1 203 ? -20.281 -12.07 -2.445 1 87.94 203 GLU A N 1
ATOM 1557 C CA . GLU A 1 203 ? -21.438 -11.727 -3.273 1 87.94 203 GLU A CA 1
ATOM 1558 C C . GLU A 1 203 ? -21.016 -10.891 -4.48 1 87.94 203 GLU A C 1
ATOM 1560 O O . GLU A 1 203 ? -21.844 -10.25 -5.121 1 87.94 203 GLU A O 1
ATOM 1565 N N . GLY A 1 204 ? -19.734 -10.609 -4.496 1 89.5 204 GLY A N 1
ATOM 1566 C CA . GLY A 1 204 ? -19.266 -9.961 -5.715 1 89.5 204 GLY A CA 1
ATOM 1567 C C . GLY A 1 204 ? -19.078 -8.461 -5.566 1 89.5 204 GLY A C 1
ATOM 1568 O O . GLY A 1 204 ? -18.938 -7.75 -6.559 1 89.5 204 GLY A O 1
ATOM 1569 N N . ILE A 1 205 ? -19.172 -7.953 -4.324 1 94.5 205 ILE A N 1
ATOM 1570 C CA . ILE A 1 205 ? -18.891 -6.539 -4.098 1 94.5 205 ILE A CA 1
ATOM 1571 C C . ILE A 1 205 ? -17.453 -6.23 -4.477 1 94.5 205 ILE A C 1
ATOM 1573 O O . ILE A 1 205 ? -16.516 -6.871 -3.979 1 94.5 205 ILE A O 1
ATOM 1577 N N . ARG A 1 206 ? -17.312 -5.27 -5.387 1 98.19 206 ARG A N 1
ATOM 1578 C CA . ARG A 1 206 ? -15.969 -4.848 -5.793 1 98.19 206 ARG A CA 1
ATOM 1579 C C . ARG A 1 206 ? -15.508 -3.65 -4.973 1 98.19 206 ARG A C 1
ATOM 1581 O O . ARG A 1 206 ? -16.141 -2.596 -4.984 1 98.19 206 ARG A O 1
ATOM 1588 N N . TYR A 1 207 ? -14.391 -3.801 -4.293 1 98.69 207 TYR A N 1
ATOM 1589 C CA . TYR A 1 207 ? -13.875 -2.742 -3.436 1 98.69 207 TYR A CA 1
ATOM 1590 C C . TYR A 1 207 ? -12.812 -1.926 -4.16 1 98.69 207 TYR A C 1
ATOM 1592 O O . TYR A 1 207 ? -12.609 -0.747 -3.857 1 98.69 207 TYR A O 1
ATOM 1600 N N . ALA A 1 208 ? -12.117 -2.559 -5.074 1 98.88 208 ALA A N 1
ATOM 1601 C CA . ALA A 1 208 ? -11.039 -1.865 -5.777 1 98.88 208 ALA A CA 1
ATOM 1602 C C . ALA A 1 208 ? -10.641 -2.613 -7.047 1 98.88 208 ALA A C 1
ATOM 1604 O O . ALA A 1 208 ? -10.977 -3.789 -7.211 1 98.88 208 ALA A O 1
ATOM 1605 N N . GLU A 1 209 ? -9.953 -1.965 -7.891 1 98.88 209 GLU A N 1
ATOM 1606 C CA . GLU A 1 209 ? -9.289 -2.531 -9.062 1 98.88 209 GLU A CA 1
ATOM 1607 C C . GLU A 1 209 ? -7.992 -1.791 -9.375 1 98.88 209 GLU A C 1
ATOM 1609 O O . GLU A 1 209 ? -7.793 -0.662 -8.922 1 98.88 209 GLU A O 1
ATOM 1614 N N . CYS A 1 210 ? -7.133 -2.459 -10.094 1 98.56 210 CYS A N 1
ATOM 1615 C CA . CYS A 1 210 ? -5.875 -1.801 -10.422 1 98.56 210 CYS A CA 1
ATOM 1616 C C . CYS A 1 210 ? -5.254 -2.408 -11.68 1 98.56 210 CYS A C 1
ATOM 1618 O O . CYS A 1 210 ? -5.57 -3.543 -12.039 1 98.56 210 CYS A O 1
ATOM 1620 N N . HIS A 1 211 ? -4.527 -1.607 -12.344 1 98.81 211 HIS A N 1
ATOM 1621 C CA . HIS A 1 211 ? -3.539 -2.08 -13.312 1 98.81 211 HIS A CA 1
ATOM 1622 C C . HIS A 1 211 ? -2.121 -1.914 -12.773 1 98.81 211 HIS A C 1
ATOM 1624 O O . HIS A 1 211 ? -1.688 -0.796 -12.492 1 98.81 211 HIS A O 1
ATOM 1630 N N . GLY A 1 212 ? -1.507 -3.004 -12.633 1 98.88 212 GLY A N 1
ATOM 1631 C CA . GLY A 1 212 ? -0.108 -3.006 -12.234 1 98.88 212 GLY A CA 1
ATOM 1632 C C . GLY A 1 212 ? 0.841 -3.215 -13.398 1 98.88 212 GLY A C 1
ATOM 1633 O O . GLY A 1 212 ? 0.575 -4.031 -14.281 1 98.88 212 GLY A O 1
ATOM 1634 N N . THR A 1 213 ? 1.864 -2.438 -13.445 1 98.88 213 THR A N 1
ATOM 1635 C CA . THR A 1 213 ? 2.898 -2.562 -14.461 1 98.88 213 THR A CA 1
ATOM 1636 C C . THR A 1 213 ? 4.164 -3.178 -13.875 1 98.88 213 THR A C 1
ATOM 1638 O O . THR A 1 213 ? 4.684 -2.697 -12.867 1 98.88 213 THR A O 1
ATOM 1641 N N . TRP A 1 214 ? 4.59 -4.207 -14.516 1 98.69 214 TRP A N 1
ATOM 1642 C CA . TRP A 1 214 ? 5.809 -4.91 -14.133 1 98.69 214 TRP A CA 1
ATOM 1643 C C . TRP A 1 214 ? 6.812 -4.926 -15.281 1 98.69 214 TRP A C 1
ATOM 1645 O O . TRP A 1 214 ? 6.43 -5.039 -16.453 1 98.69 214 TRP A O 1
ATOM 1655 N N . ILE A 1 215 ? 8.086 -4.863 -14.93 1 98.31 215 ILE A N 1
ATOM 1656 C CA . ILE A 1 215 ? 9.141 -4.848 -15.945 1 98.31 215 ILE A CA 1
ATOM 1657 C C . ILE A 1 215 ? 10.078 -6.027 -15.727 1 98.31 215 ILE A C 1
ATOM 1659 O O . ILE A 1 215 ? 10.531 -6.277 -14.602 1 98.31 215 ILE A O 1
ATOM 1663 N N . ALA A 1 216 ? 10.328 -6.727 -16.797 1 96.44 216 ALA A N 1
ATOM 1664 C CA . ALA A 1 216 ? 11.297 -7.82 -16.766 1 96.44 216 ALA A CA 1
ATOM 1665 C C . ALA A 1 216 ? 12.727 -7.293 -16.734 1 96.44 216 ALA A C 1
ATOM 1667 O O . ALA A 1 216 ? 13.094 -6.438 -17.547 1 96.44 216 ALA A O 1
ATOM 1668 N N . ILE A 1 217 ? 13.492 -7.789 -15.789 1 94.25 217 ILE A N 1
ATOM 1669 C CA . ILE A 1 217 ? 14.914 -7.48 -15.711 1 94.25 217 ILE A CA 1
ATOM 1670 C C . ILE A 1 217 ? 15.727 -8.773 -15.789 1 94.25 217 ILE A C 1
ATOM 1672 O O . ILE A 1 217 ? 15.281 -9.82 -15.312 1 94.25 217 ILE A O 1
ATOM 1676 N N . PRO A 1 218 ? 16.891 -8.656 -16.438 1 89.94 218 PRO A N 1
ATOM 1677 C CA . PRO A 1 218 ? 17.688 -9.883 -16.516 1 89.94 218 PRO A CA 1
ATOM 1678 C C . PRO A 1 218 ? 18.062 -10.43 -15.148 1 89.94 218 PRO A C 1
ATOM 1680 O O . PRO A 1 218 ? 18.359 -9.664 -14.227 1 89.94 218 PRO A O 1
ATOM 1683 N N . ARG A 1 219 ? 17.906 -11.703 -14.969 1 82.75 219 ARG A N 1
ATOM 1684 C CA . ARG A 1 219 ? 18.312 -12.359 -13.734 1 82.75 219 ARG A CA 1
ATOM 1685 C C . ARG A 1 219 ? 19.844 -12.461 -13.633 1 82.75 219 ARG A C 1
ATOM 1687 O O . ARG A 1 219 ? 20.5 -12.859 -14.594 1 82.75 219 ARG A O 1
ATOM 1694 N N . VAL A 1 220 ? 20.641 -11.453 -13.055 1 61.22 220 VAL A N 1
ATOM 1695 C CA . VAL A 1 220 ? 22.109 -11.531 -13.031 1 61.22 220 VAL A CA 1
ATOM 1696 C C . VAL A 1 220 ? 22.547 -12.773 -12.266 1 61.22 220 VAL A C 1
ATOM 1698 O O . VAL A 1 220 ? 22.156 -12.977 -11.117 1 61.22 220 VAL A O 1
ATOM 1701 N N . ARG A 1 221 ? 22.656 -13.875 -12.867 1 49.41 221 ARG A N 1
ATOM 1702 C CA . ARG A 1 221 ? 23.344 -14.992 -12.227 1 49.41 221 ARG A CA 1
ATOM 1703 C C . ARG A 1 221 ? 24.672 -14.539 -11.625 1 49.41 221 ARG A C 1
ATOM 1705 O O . ARG A 1 221 ? 25.5 -13.945 -12.32 1 49.41 221 ARG A O 1
ATOM 1712 N N . LEU A 1 222 ? 24.516 -13.867 -10.398 1 33.75 222 LEU A N 1
ATOM 1713 C CA . LEU A 1 222 ? 25.875 -13.852 -9.883 1 33.75 222 LEU A CA 1
ATOM 1714 C C . LEU A 1 222 ? 26.469 -15.258 -9.875 1 33.75 222 LEU A C 1
ATOM 1716 O O . LEU A 1 222 ? 25.766 -16.234 -9.57 1 33.75 222 LEU A O 1
ATOM 1720 N N . MET B 1 1 ? 20.219 -18.625 25.703 1 21.66 1 MET B N 1
ATOM 1721 C CA . MET B 1 1 ? 19.281 -17.594 26.109 1 21.66 1 MET B CA 1
ATOM 1722 C C . MET B 1 1 ? 18.891 -16.703 24.922 1 21.66 1 MET B C 1
ATOM 1724 O O . MET B 1 1 ? 19.719 -15.984 24.375 1 21.66 1 MET B O 1
ATOM 1728 N N . LEU B 1 2 ? 18.156 -17.141 23.938 1 23.55 2 LEU B N 1
ATOM 1729 C CA . LEU B 1 2 ? 17.859 -16.453 22.688 1 23.55 2 LEU B CA 1
ATOM 1730 C C . LEU B 1 2 ? 17.234 -15.078 22.953 1 23.55 2 LEU B C 1
ATOM 1732 O O . LEU B 1 2 ? 16.266 -14.977 23.703 1 23.55 2 LEU B O 1
ATOM 1736 N N . ALA B 1 3 ? 18.109 -14.055 23.016 1 30.73 3 ALA B N 1
ATOM 1737 C CA . ALA B 1 3 ? 17.656 -12.703 23.328 1 30.73 3 ALA B CA 1
ATOM 1738 C C . ALA B 1 3 ? 16.297 -12.422 22.688 1 30.73 3 ALA B C 1
ATOM 1740 O O . ALA B 1 3 ? 16.078 -12.758 21.531 1 30.73 3 ALA B O 1
ATOM 1741 N N . GLY B 1 4 ? 15.242 -12.492 23.375 1 32.53 4 GLY B N 1
ATOM 1742 C CA . GLY B 1 4 ? 13.891 -12.125 23 1 32.53 4 GLY B CA 1
ATOM 1743 C C . GLY B 1 4 ? 13.844 -10.938 22.047 1 32.53 4 GLY B C 1
ATOM 1744 O O . GLY B 1 4 ? 14.82 -10.195 21.922 1 32.53 4 GLY B O 1
ATOM 1745 N N . PRO B 1 5 ? 13.07 -10.969 20.984 1 36.31 5 PRO B N 1
ATOM 1746 C CA . PRO B 1 5 ? 13.148 -9.789 20.125 1 36.31 5 PRO B CA 1
ATOM 1747 C C . PRO B 1 5 ? 13.32 -8.492 20.922 1 36.31 5 PRO B C 1
ATOM 1749 O O . PRO B 1 5 ? 12.773 -8.359 22.016 1 36.31 5 PRO B O 1
ATOM 1752 N N . ASN B 1 6 ? 14.5 -8.008 21.109 1 35.66 6 ASN B N 1
ATOM 1753 C CA . ASN B 1 6 ? 14.766 -6.715 21.734 1 35.66 6 ASN B CA 1
ATOM 1754 C C . ASN B 1 6 ? 13.617 -5.738 21.5 1 35.66 6 ASN B C 1
ATOM 1756 O O . ASN B 1 6 ? 13.406 -5.281 20.375 1 35.66 6 ASN B O 1
ATOM 1760 N N . LEU B 1 7 ? 12.453 -5.934 22.047 1 41.34 7 LEU B N 1
ATOM 1761 C CA . LEU B 1 7 ? 11.352 -4.977 22.062 1 41.34 7 LEU B CA 1
ATOM 1762 C C . LEU B 1 7 ? 11.875 -3.549 22.188 1 41.34 7 LEU B C 1
ATOM 1764 O O . LEU B 1 7 ? 12 -3.021 23.297 1 41.34 7 LEU B O 1
ATOM 1768 N N . GLN B 1 8 ? 12.922 -3.285 21.531 1 49.44 8 GLN B N 1
ATOM 1769 C CA . GLN B 1 8 ? 13.438 -1.923 21.641 1 49.44 8 GLN B CA 1
ATOM 1770 C C . GLN B 1 8 ? 12.328 -0.9 21.422 1 49.44 8 GLN B C 1
ATOM 1772 O O . GLN B 1 8 ? 11.469 -1.077 20.562 1 49.44 8 GLN B O 1
ATOM 1777 N N . THR B 1 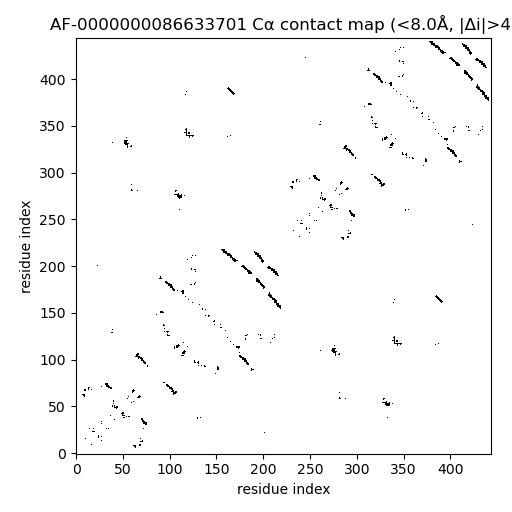9 ? 12.062 -0.021 22.344 1 63.41 9 THR B N 1
ATOM 1778 C CA . THR B 1 9 ? 11.039 0.984 22.625 1 63.41 9 THR B CA 1
ATOM 1779 C C . THR B 1 9 ? 10.961 1.992 21.469 1 63.41 9 THR B C 1
ATOM 1781 O O . THR B 1 9 ? 11.961 2.26 20.812 1 63.41 9 THR B O 1
ATOM 1784 N N . ILE B 1 10 ? 9.875 2.08 20.844 1 72.69 10 ILE B N 1
ATOM 1785 C CA . ILE B 1 10 ? 9.547 3.168 19.938 1 72.69 10 ILE B CA 1
ATOM 1786 C C . ILE B 1 10 ? 9.977 4.5 20.531 1 72.69 10 ILE B C 1
ATOM 1788 O O . ILE B 1 10 ? 9.727 4.766 21.719 1 72.69 10 ILE B O 1
ATOM 1792 N N . PRO B 1 11 ? 10.812 5.18 19.781 1 78.19 11 PRO B N 1
ATOM 1793 C CA . PRO B 1 11 ? 11.242 6.473 20.328 1 78.19 11 PRO B CA 1
ATOM 1794 C C . PRO B 1 11 ? 10.086 7.305 20.875 1 78.19 11 PRO B C 1
ATOM 1796 O O . PRO B 1 11 ? 9.008 7.332 20.266 1 78.19 11 PRO B O 1
ATOM 1799 N N . LYS B 1 12 ? 10.312 7.879 21.953 1 79.44 12 LYS B N 1
ATOM 1800 C CA . LYS B 1 12 ? 9.289 8.703 22.594 1 79.44 12 LYS B CA 1
ATOM 1801 C C . LYS B 1 12 ? 9.188 10.07 21.922 1 79.44 12 LYS B C 1
ATOM 1803 O O . LYS B 1 12 ? 8.102 10.648 21.844 1 79.44 12 LYS B O 1
ATOM 1808 N N . ASP B 1 13 ? 10.383 10.477 21.438 1 90.12 13 ASP B N 1
ATOM 1809 C CA . ASP B 1 13 ? 10.445 11.766 20.766 1 90.12 13 ASP B CA 1
ATOM 1810 C C . ASP B 1 13 ? 10.938 11.609 19.328 1 90.12 13 ASP B C 1
ATOM 1812 O O . ASP B 1 13 ? 12.141 11.484 19.094 1 90.12 13 ASP B O 1
ATOM 1816 N N . ALA B 1 14 ? 10.031 11.68 18.453 1 93.5 14 ALA B N 1
ATOM 1817 C CA . ALA B 1 14 ? 10.352 11.453 17.047 1 93.5 14 ALA B CA 1
ATOM 1818 C C . ALA B 1 14 ? 11.289 12.539 16.516 1 93.5 14 ALA B C 1
ATOM 1820 O O . ALA B 1 14 ? 12.188 12.266 15.719 1 93.5 14 ALA B O 1
ATOM 1821 N N . LYS B 1 15 ? 11.062 13.75 16.906 1 94.38 15 LYS B N 1
ATOM 1822 C CA . LYS B 1 15 ? 11.906 14.844 16.438 1 94.38 15 LYS B CA 1
ATOM 1823 C C . LYS B 1 15 ? 13.359 14.625 16.844 1 94.38 15 LYS B C 1
ATOM 1825 O O . LYS B 1 15 ? 14.273 14.75 16.016 1 94.38 15 LYS B O 1
ATOM 1830 N N . PHE B 1 16 ? 13.562 14.344 18.078 1 94.31 16 PHE B N 1
ATOM 1831 C CA . PHE B 1 16 ? 14.906 14.07 18.578 1 94.31 16 PHE B CA 1
ATOM 1832 C C . PHE B 1 16 ? 15.523 12.891 17.844 1 94.31 16 PHE B C 1
ATOM 1834 O O . PHE B 1 16 ? 16.703 12.93 17.484 1 94.31 16 PHE B O 1
ATOM 1841 N N . TYR B 1 17 ? 14.742 11.906 17.672 1 95.62 17 TYR B N 1
ATOM 1842 C CA . TYR B 1 17 ? 15.188 10.711 16.969 1 95.62 17 TYR B CA 1
ATOM 1843 C C . TYR B 1 17 ? 15.727 11.055 15.586 1 95.62 17 TYR B C 1
ATOM 1845 O O . TYR B 1 17 ? 16.828 10.656 15.219 1 95.62 17 TYR B O 1
ATOM 1853 N N . PHE B 1 18 ? 15.047 11.828 14.82 1 96.62 18 PHE B N 1
ATOM 1854 C CA . PHE B 1 18 ? 15.398 12.133 13.438 1 96.62 18 PHE B CA 1
ATOM 1855 C C . PHE B 1 18 ? 16.531 13.156 13.375 1 96.62 18 PHE B C 1
ATOM 1857 O O . PHE B 1 18 ? 17.312 13.164 12.43 1 96.62 18 PHE B O 1
ATOM 1864 N N . GLN B 1 19 ? 16.609 13.969 14.344 1 95.31 19 GLN B N 1
ATOM 1865 C CA . GLN B 1 19 ? 17.609 15.023 14.336 1 95.31 19 GLN B CA 1
ATOM 1866 C C . GLN B 1 19 ? 19.016 14.445 14.539 1 95.31 19 GLN B C 1
ATOM 1868 O O . GLN B 1 19 ? 20.016 15.133 14.32 1 95.31 19 GLN B O 1
ATOM 1873 N N . ALA B 1 20 ? 19.094 13.219 14.969 1 94.81 20 ALA B N 1
ATOM 1874 C CA . ALA B 1 20 ? 20.391 12.531 15.062 1 94.81 20 ALA B CA 1
ATOM 1875 C C . ALA B 1 20 ? 21 12.328 13.68 1 94.81 20 ALA B C 1
ATOM 1877 O O . ALA B 1 20 ? 22.203 12.117 13.547 1 94.81 20 ALA B O 1
ATOM 1878 N N . ASN B 1 21 ? 20.172 12.336 12.68 1 95 21 ASN B N 1
ATOM 1879 C CA . ASN B 1 21 ? 20.578 12.297 11.273 1 95 21 ASN B CA 1
ATOM 1880 C C . ASN B 1 21 ? 20.766 13.703 10.703 1 95 21 ASN B C 1
ATOM 1882 O O . ASN B 1 21 ? 19.812 14.484 10.672 1 95 21 ASN B O 1
ATOM 1886 N N . PRO B 1 22 ? 21.969 14.047 10.227 1 95.88 22 PRO B N 1
ATOM 1887 C CA . PRO B 1 22 ? 22.234 15.422 9.789 1 95.88 22 PRO B CA 1
ATOM 1888 C C . PRO B 1 22 ? 21.297 15.875 8.688 1 95.88 22 PRO B C 1
ATOM 1890 O O . PRO B 1 22 ? 20.891 17.047 8.648 1 95.88 22 PRO B O 1
ATOM 1893 N N . TRP B 1 23 ? 20.969 15.016 7.773 1 95.94 23 TRP B N 1
ATOM 1894 C CA . TRP B 1 23 ? 20.047 15.352 6.703 1 95.94 23 TRP B CA 1
ATOM 1895 C C . TRP B 1 23 ? 18.672 15.734 7.27 1 95.94 23 TRP B C 1
ATOM 1897 O O . TRP B 1 23 ? 18.109 16.766 6.895 1 95.94 23 TRP B O 1
ATOM 1907 N N . CYS B 1 24 ? 18.234 14.938 8.203 1 96.94 24 CYS B N 1
ATOM 1908 C CA . CYS B 1 24 ? 16.953 15.211 8.836 1 96.94 24 CYS B CA 1
ATOM 1909 C C . CYS B 1 24 ? 17.016 16.469 9.688 1 96.94 24 CYS B C 1
ATOM 1911 O O . CYS B 1 24 ? 16.062 17.25 9.719 1 96.94 24 CYS B O 1
ATOM 1913 N N . ALA B 1 25 ? 18.109 16.641 10.352 1 96.56 25 ALA B N 1
ATOM 1914 C CA . ALA B 1 25 ? 18.297 17.828 11.18 1 96.56 25 ALA B CA 1
ATOM 1915 C C . ALA B 1 25 ? 18.203 19.109 10.344 1 96.56 25 ALA B C 1
ATOM 1917 O O . ALA B 1 25 ? 17.625 20.109 10.781 1 96.56 25 ALA B O 1
ATOM 1918 N N . ALA B 1 26 ? 18.734 19.062 9.211 1 95.31 26 ALA B N 1
ATOM 1919 C CA . ALA B 1 26 ? 18.688 20.203 8.32 1 95.31 26 ALA B CA 1
ATOM 1920 C C . ALA B 1 26 ? 17.25 20.5 7.871 1 95.31 26 ALA B C 1
ATOM 1922 O O . ALA B 1 26 ? 16.859 21.672 7.746 1 95.31 26 ALA B O 1
ATOM 1923 N N . LEU B 1 27 ? 16.5 19.484 7.625 1 94.5 27 LEU B N 1
ATOM 1924 C CA . LEU B 1 27 ? 15.117 19.641 7.203 1 94.5 27 LEU B CA 1
ATOM 1925 C C . LEU B 1 27 ? 14.258 20.188 8.336 1 94.5 27 LEU B C 1
ATOM 1927 O O . LEU B 1 27 ? 13.406 21.047 8.109 1 94.5 27 LEU B O 1
ATOM 1931 N N . LEU B 1 28 ? 14.547 19.734 9.562 1 95.94 28 LEU B N 1
ATOM 1932 C CA . LEU B 1 28 ? 13.672 20 10.703 1 95.94 28 LEU B CA 1
ATOM 1933 C C . LEU B 1 28 ? 14.125 21.234 11.461 1 95.94 28 LEU B C 1
ATOM 1935 O O . LEU B 1 28 ? 13.398 21.75 12.312 1 95.94 28 LEU B O 1
ATOM 1939 N N . GLY B 1 29 ? 15.289 21.734 11.141 1 92 29 GLY B N 1
ATOM 1940 C CA . GLY B 1 29 ? 15.898 22.797 11.914 1 92 29 GLY B CA 1
ATOM 1941 C C . GLY B 1 29 ? 15.516 24.188 11.414 1 92 29 GLY B C 1
ATOM 1942 O O . GLY B 1 29 ? 15.789 25.188 12.078 1 92 29 GLY B O 1
ATOM 1943 N N . SER B 1 30 ? 14.875 24.266 10.312 1 88.25 30 SER B N 1
ATOM 1944 C CA . SER B 1 30 ? 14.5 25.562 9.781 1 88.25 30 SER B CA 1
ATOM 1945 C C . SER B 1 30 ? 13.453 26.25 10.664 1 88.25 30 SER B C 1
ATOM 1947 O O . SER B 1 30 ? 12.547 25.578 11.18 1 88.25 30 SER B O 1
ATOM 1949 N N . SER B 1 31 ? 13.484 27.609 10.805 1 89.5 31 SER B N 1
ATOM 1950 C CA . SER B 1 31 ? 12.586 28.359 11.672 1 89.5 31 SER B CA 1
ATOM 1951 C C . SER B 1 31 ? 11.188 28.453 11.07 1 89.5 31 SER B C 1
ATOM 1953 O O . SER B 1 31 ? 10.219 28.734 11.773 1 89.5 31 SER B O 1
ATOM 1955 N N . ASP B 1 32 ? 11.086 28.234 9.875 1 91.81 32 ASP B N 1
ATOM 1956 C CA . ASP B 1 32 ? 9.797 28.375 9.203 1 91.81 32 ASP B CA 1
ATOM 1957 C C . ASP B 1 32 ? 9.055 27.031 9.148 1 91.81 32 ASP B C 1
ATOM 1959 O O . ASP B 1 32 ? 7.973 26.938 8.562 1 91.81 32 ASP B O 1
ATOM 1963 N N . ILE B 1 33 ? 9.617 26.031 9.828 1 94 33 ILE B N 1
ATOM 1964 C CA . ILE B 1 33 ? 9.016 24.703 9.766 1 94 33 ILE B CA 1
ATOM 1965 C C . ILE B 1 33 ? 8.203 24.453 11.031 1 94 33 ILE B C 1
ATOM 1967 O O . ILE B 1 33 ? 8.609 24.828 12.125 1 94 33 ILE B O 1
ATOM 1971 N N . GLN B 1 34 ? 7.07 23.922 10.836 1 95.5 34 GLN B N 1
ATOM 1972 C CA . GLN B 1 34 ? 6.258 23.375 11.922 1 95.5 34 GLN B CA 1
ATOM 1973 C C . GLN B 1 34 ? 6.191 21.859 11.859 1 95.5 34 GLN B C 1
ATOM 1975 O O . GLN B 1 34 ? 5.758 21.281 10.859 1 95.5 34 GLN B O 1
ATOM 1980 N N . THR B 1 35 ? 6.691 21.25 12.953 1 96.56 35 THR B N 1
ATOM 1981 C CA . THR B 1 35 ? 6.613 19.797 13.008 1 96.56 35 THR B CA 1
ATOM 1982 C C . THR B 1 35 ? 5.266 19.344 13.57 1 96.56 35 THR B C 1
ATOM 1984 O O . THR B 1 35 ? 4.555 20.125 14.195 1 96.56 35 THR B O 1
ATOM 1987 N N . PHE B 1 36 ? 4.891 18.141 13.258 1 94.75 36 PHE B N 1
ATOM 1988 C CA . PHE B 1 36 ? 3.664 17.562 13.797 1 94.75 36 PHE B CA 1
ATOM 1989 C C . PHE B 1 36 ? 3.766 16.047 13.883 1 94.75 36 PHE B C 1
ATOM 1991 O O . PHE B 1 36 ? 4.641 15.445 13.258 1 94.75 36 PHE B O 1
ATOM 1998 N N . THR B 1 37 ? 2.91 15.453 14.68 1 92.94 37 THR B N 1
ATOM 1999 C CA . THR B 1 37 ? 2.691 14.016 14.711 1 92.94 37 THR B CA 1
ATOM 2000 C C . THR B 1 37 ? 1.592 13.617 13.727 1 92.94 37 THR B C 1
ATOM 2002 O O . THR B 1 37 ? 0.489 14.164 13.766 1 92.94 37 THR B O 1
ATOM 2005 N N . PRO B 1 38 ? 1.912 12.672 12.852 1 94.12 38 PRO B N 1
ATOM 2006 C CA . PRO B 1 38 ? 0.835 12.234 11.961 1 94.12 38 PRO B CA 1
ATOM 2007 C C . PRO B 1 38 ? -0.405 11.766 12.719 1 94.12 38 PRO B C 1
ATOM 2009 O O . PRO B 1 38 ? -0.291 11.211 13.812 1 94.12 38 PRO B O 1
ATOM 2012 N N . PRO B 1 39 ? -1.594 11.977 12.078 1 90.94 39 PRO B N 1
ATOM 2013 C CA . PRO B 1 39 ? -2.834 11.656 12.789 1 90.94 39 PRO B CA 1
ATOM 2014 C C . PRO B 1 39 ? -2.939 10.18 13.156 1 90.94 39 PRO B C 1
ATOM 2016 O O . PRO B 1 39 ? -3.588 9.828 14.148 1 90.94 39 PRO B O 1
ATOM 2019 N N . SER B 1 40 ? -2.352 9.344 12.438 1 91.31 40 SER B N 1
ATOM 2020 C CA . SER B 1 40 ? -2.389 7.914 12.719 1 91.31 40 SER B CA 1
ATOM 2021 C C . SER B 1 40 ? -1.734 7.594 14.055 1 91.31 40 SER B C 1
ATOM 2023 O O . SER B 1 40 ? -2.006 6.547 14.648 1 91.31 40 SER B O 1
ATOM 2025 N N . TYR B 1 41 ? -0.923 8.5 14.547 1 86.88 41 TYR B N 1
ATOM 2026 C CA . TYR B 1 41 ? -0.194 8.273 15.789 1 86.88 41 TYR B CA 1
ATOM 2027 C C . TYR B 1 41 ? -0.766 9.117 16.922 1 86.88 41 TYR B C 1
ATOM 2029 O O . TYR B 1 41 ? -0.29 9.055 18.062 1 86.88 41 TYR B O 1
ATOM 2037 N N . SER B 1 42 ? -1.731 9.859 16.516 1 81.06 42 SER B N 1
ATOM 2038 C CA . SER B 1 42 ? -2.234 10.789 17.531 1 81.06 42 SER B CA 1
ATOM 2039 C C . SER B 1 42 ? -2.967 10.047 18.641 1 81.06 42 SER B C 1
ATOM 2041 O O . SER B 1 42 ? -3.787 9.172 18.375 1 81.06 42 SER B O 1
ATOM 2043 N N . PRO B 1 43 ? -2.592 10.422 19.781 1 73.06 43 PRO B N 1
ATOM 2044 C CA . PRO B 1 43 ? -3.262 9.789 20.906 1 73.06 43 PRO B CA 1
ATOM 2045 C C . PRO B 1 43 ? -4.727 10.203 21.047 1 73.06 43 PRO B C 1
ATOM 2047 O O . PRO B 1 43 ? -5.137 11.219 20.469 1 73.06 43 PRO B O 1
ATOM 2050 N N . PRO B 1 44 ? -5.48 9.297 21.656 1 71.44 44 PRO B N 1
ATOM 2051 C CA . PRO B 1 44 ? -6.852 9.727 21.953 1 71.44 44 PRO B CA 1
ATOM 2052 C C . PRO B 1 44 ? -6.902 10.992 22.797 1 71.44 44 PRO B C 1
ATOM 2054 O O . PRO B 1 44 ? -5.93 11.32 23.484 1 71.44 44 PRO B O 1
ATOM 2057 N N . ASP B 1 45 ? -8.031 11.734 22.547 1 65.81 45 ASP B N 1
ATOM 2058 C CA . ASP B 1 45 ? -8.219 12.914 23.391 1 65.81 45 ASP B CA 1
ATOM 2059 C C . ASP B 1 45 ? -8.461 12.508 24.844 1 65.81 45 ASP B C 1
ATOM 2061 O O . ASP B 1 45 ? -8.508 11.32 25.156 1 65.81 45 ASP B O 1
ATOM 2065 N N . PRO B 1 46 ? -8.352 13.508 25.703 1 67.44 46 PRO B N 1
ATOM 2066 C CA . PRO B 1 46 ? -8.508 13.219 27.125 1 67.44 46 PRO B CA 1
ATOM 2067 C C . PRO B 1 46 ? -9.766 12.414 27.422 1 67.44 46 PRO B C 1
ATOM 2069 O O . PRO B 1 46 ? -9.836 11.727 28.453 1 67.44 46 PRO B O 1
ATOM 2072 N N . ALA B 1 47 ? -10.719 12.547 26.562 1 70.56 47 ALA B N 1
ATOM 2073 C CA . ALA B 1 47 ? -11.961 11.789 26.703 1 70.56 47 ALA B CA 1
ATOM 2074 C C . ALA B 1 47 ? -11.82 10.391 26.109 1 70.56 47 ALA B C 1
ATOM 2076 O O . ALA B 1 47 ? -12.766 9.594 26.156 1 70.56 47 ALA B O 1
ATOM 2077 N N . GLY B 1 48 ? -10.695 10.156 25.594 1 66.94 48 GLY B N 1
ATOM 2078 C CA . GLY B 1 48 ? -10.406 8.844 25.016 1 66.94 48 GLY B CA 1
ATOM 2079 C C . GLY B 1 48 ? -10.82 8.727 23.562 1 66.94 48 GLY B C 1
ATOM 2080 O O . GLY B 1 48 ? -10.789 7.641 22.984 1 66.94 48 GLY B O 1
ATOM 2081 N N . ILE B 1 49 ? -11.25 9.875 23.016 1 65.31 49 ILE B N 1
ATOM 2082 C CA . ILE B 1 49 ? -11.734 9.844 21.641 1 65.31 49 ILE B CA 1
ATOM 2083 C C . ILE B 1 49 ? -10.57 10.086 20.672 1 65.31 49 ILE B C 1
ATOM 2085 O O . ILE B 1 49 ? -9.859 11.086 20.797 1 65.31 49 ILE B O 1
ATOM 2089 N N . SER B 1 50 ? -10.383 9.047 19.938 1 70.5 50 SER B N 1
ATOM 2090 C CA . SER B 1 50 ? -9.344 9.188 18.922 1 70.5 50 SER B CA 1
ATOM 2091 C C . SER B 1 50 ? -9.906 9.781 17.641 1 70.5 50 SER B C 1
ATOM 2093 O O . SER B 1 50 ? -11.031 9.469 17.234 1 70.5 50 SER B O 1
ATOM 2095 N N . ILE B 1 51 ? -9.18 10.641 17.156 1 73.62 51 ILE B N 1
ATOM 2096 C CA . ILE B 1 51 ? -9.602 11.266 15.898 1 73.62 51 ILE B CA 1
ATOM 2097 C C . ILE B 1 51 ? -9.484 10.258 14.758 1 73.62 51 ILE B C 1
ATOM 2099 O O . ILE B 1 51 ? -10.258 10.312 13.797 1 73.62 51 ILE B O 1
ATOM 2103 N N . SER B 1 52 ? -8.484 9.438 15.047 1 83.81 52 SER B N 1
ATOM 2104 C CA . SER B 1 52 ? -8.234 8.422 14.031 1 83.81 52 SER B CA 1
ATOM 2105 C C . SER B 1 52 ? -8.477 7.02 14.586 1 83.81 52 SER B C 1
ATOM 2107 O O . SER B 1 52 ? -8.234 6.762 15.766 1 83.81 52 SER B O 1
ATOM 2109 N N . ARG B 1 53 ? -8.992 6.152 13.766 1 86.44 53 ARG B N 1
ATOM 2110 C CA . ARG B 1 53 ? -9.188 4.754 14.125 1 86.44 53 ARG B CA 1
ATOM 2111 C C . ARG B 1 53 ? -8.078 3.877 13.547 1 86.44 53 ARG B C 1
ATOM 2113 O O . ARG B 1 53 ? -8.258 2.67 13.383 1 86.44 53 ARG B O 1
ATOM 2120 N N . ASP B 1 54 ? -7.012 4.539 13.266 1 92.19 54 ASP B N 1
ATOM 2121 C CA . ASP B 1 54 ? -5.895 3.885 12.594 1 92.19 54 ASP B CA 1
ATOM 2122 C C . ASP B 1 54 ? -5.293 2.791 13.469 1 92.19 54 ASP B C 1
ATOM 2124 O O . ASP B 1 54 ? -5.023 3.012 14.656 1 92.19 54 ASP B O 1
ATOM 2128 N N . GLN B 1 55 ? -5.051 1.612 12.891 1 94.38 55 GLN B N 1
ATOM 2129 C CA . GLN B 1 55 ? -4.363 0.519 13.57 1 94.38 55 GLN B CA 1
ATOM 2130 C C . GLN B 1 55 ? -3.104 0.105 12.812 1 94.38 55 GLN B C 1
ATOM 2132 O O . GLN B 1 55 ? -2.152 -0.398 13.414 1 94.38 55 GLN B O 1
ATOM 2137 N N . LEU B 1 56 ? -3.084 0.357 11.539 1 97.62 56 LEU B N 1
ATOM 2138 C CA . LEU B 1 56 ? -1.952 -0.078 10.727 1 97.62 56 LEU B CA 1
ATOM 2139 C C . LEU B 1 56 ? -0.67 0.624 11.164 1 97.62 56 LEU B C 1
ATOM 2141 O O . LEU B 1 56 ? 0.31 -0.031 11.523 1 97.62 56 LEU B O 1
ATOM 2145 N N . PHE B 1 57 ? -0.673 1.904 11.203 1 96.81 57 PHE B N 1
ATOM 2146 C CA . PHE B 1 57 ? 0.524 2.646 11.578 1 96.81 57 PHE B CA 1
ATOM 2147 C C . PHE B 1 57 ? 0.71 2.645 13.094 1 96.81 57 PHE B C 1
ATOM 2149 O O . PHE B 1 57 ? 1.826 2.467 13.586 1 96.81 57 PHE B O 1
ATOM 2156 N N . ARG B 1 58 ? -0.372 2.82 13.781 1 92.69 58 ARG B N 1
ATOM 2157 C CA . ARG B 1 58 ? -0.304 2.996 15.227 1 92.69 58 ARG B CA 1
ATOM 2158 C C . ARG B 1 58 ? 0.131 1.707 15.914 1 92.69 58 ARG B C 1
ATOM 2160 O O . ARG B 1 58 ? 0.79 1.745 16.953 1 92.69 58 ARG B O 1
ATOM 2167 N N . HIS B 1 59 ? -0.235 0.603 15.352 1 92.94 59 HIS B N 1
ATOM 2168 C CA . HIS B 1 59 ? -0.06 -0.646 16.078 1 92.94 59 HIS B CA 1
ATOM 2169 C C . HIS B 1 59 ? 0.782 -1.639 15.289 1 92.94 59 HIS B C 1
ATOM 2171 O O . HIS B 1 59 ? 1.798 -2.133 15.781 1 92.94 59 HIS B O 1
ATOM 2177 N N . ILE B 1 60 ? 0.469 -1.827 14.109 1 96.69 60 ILE B N 1
ATOM 2178 C CA . ILE B 1 60 ? 1.084 -2.906 13.344 1 96.69 60 ILE B CA 1
ATOM 2179 C C . ILE B 1 60 ? 2.486 -2.492 12.898 1 96.69 60 ILE B C 1
ATOM 2181 O O . ILE B 1 60 ? 3.434 -3.271 13.008 1 96.69 60 ILE B O 1
ATOM 2185 N N . LEU B 1 61 ? 2.623 -1.272 12.43 1 97.62 61 LEU B N 1
ATOM 2186 C CA . LEU B 1 61 ? 3.877 -0.855 11.812 1 97.62 61 LEU B CA 1
ATOM 2187 C C . LEU B 1 61 ? 4.773 -0.149 12.828 1 97.62 61 LEU B C 1
ATOM 2189 O O . LEU B 1 61 ? 5.98 -0.021 12.609 1 97.62 61 LEU B O 1
ATOM 2193 N N . SER B 1 62 ? 4.16 0.36 13.875 1 94.69 62 SER B N 1
ATOM 2194 C CA . SER B 1 62 ? 4.93 1.064 14.891 1 94.69 62 SER B CA 1
ATOM 2195 C C . SER B 1 62 ? 5.75 0.093 15.734 1 94.69 62 SER B C 1
ATOM 2197 O O . SER B 1 62 ? 5.395 -0.206 16.875 1 94.69 62 SER B O 1
ATOM 2199 N N . ARG B 1 63 ? 6.801 -0.33 15.188 1 94.25 63 ARG B N 1
ATOM 2200 C CA . ARG B 1 63 ? 7.695 -1.272 15.852 1 94.25 63 ARG B CA 1
ATOM 2201 C C . ARG B 1 63 ? 9.125 -1.104 15.359 1 94.25 63 ARG B C 1
ATOM 2203 O O . ARG B 1 63 ? 9.359 -0.548 14.289 1 94.25 63 ARG B O 1
ATOM 2210 N N . GLN B 1 64 ? 10.047 -1.698 16.031 1 95.38 64 GLN B N 1
ATOM 2211 C CA . GLN B 1 64 ? 11.477 -1.501 15.797 1 95.38 64 GLN B CA 1
ATOM 2212 C C . GLN B 1 64 ? 11.898 -2.102 14.461 1 95.38 64 GLN B C 1
ATOM 2214 O O . GLN B 1 64 ? 12.789 -1.574 13.789 1 95.38 64 GLN B O 1
ATOM 2219 N N . ASP B 1 65 ? 11.219 -3.131 14.07 1 96.81 65 ASP B N 1
ATOM 2220 C CA . ASP B 1 65 ? 11.68 -3.836 12.883 1 96.81 65 ASP B CA 1
ATOM 2221 C C . ASP B 1 65 ? 10.867 -3.426 11.648 1 96.81 65 ASP B C 1
ATOM 2223 O O . ASP B 1 65 ? 11.047 -3.988 10.57 1 96.81 65 ASP B O 1
ATOM 2227 N N . ALA B 1 66 ? 9.961 -2.451 11.727 1 97.88 66 ALA B N 1
ATOM 2228 C CA . ALA B 1 66 ? 9.18 -1.979 10.586 1 97.88 66 ALA B CA 1
ATOM 2229 C C . ALA B 1 66 ? 9.312 -0.468 10.414 1 97.88 66 ALA B C 1
ATOM 2231 O O . ALA B 1 66 ? 10.156 0.004 9.648 1 97.88 66 ALA B O 1
ATOM 2232 N N . ILE B 1 67 ? 8.555 0.297 11.211 1 98.12 67 ILE B N 1
ATOM 2233 C CA . ILE B 1 67 ? 8.672 1.751 11.195 1 98.12 67 ILE B CA 1
ATOM 2234 C C . ILE B 1 67 ? 8.797 2.275 12.625 1 98.12 67 ILE B C 1
ATOM 2236 O O . ILE B 1 67 ? 7.797 2.67 13.234 1 98.12 67 ILE B O 1
ATOM 2240 N N . PRO B 1 68 ? 9.938 2.418 13.141 1 96.94 68 PRO B N 1
ATOM 2241 C CA . PRO B 1 68 ? 10.117 2.805 14.539 1 96.94 68 PRO B CA 1
ATOM 2242 C C . PRO B 1 68 ? 9.844 4.285 14.781 1 96.94 68 PRO B C 1
ATOM 2244 O O . PRO B 1 68 ? 9.594 4.695 15.922 1 96.94 68 PRO B O 1
ATOM 2247 N N . ALA B 1 69 ? 9.906 5.07 13.734 1 97 69 ALA B N 1
ATOM 2248 C CA . ALA B 1 69 ? 9.711 6.508 13.93 1 97 69 ALA B CA 1
ATOM 2249 C C . ALA B 1 69 ? 9.109 7.148 12.68 1 97 69 ALA B C 1
ATOM 2251 O O . ALA B 1 69 ? 9.43 6.754 11.555 1 97 69 ALA B O 1
ATOM 2252 N N . CYS B 1 70 ? 8.336 8.117 12.961 1 97.56 70 CYS B N 1
ATOM 2253 C CA . CYS B 1 70 ? 7.707 8.938 11.93 1 97.56 70 CYS B CA 1
ATOM 2254 C C . CYS B 1 70 ? 7.406 10.336 12.461 1 97.56 70 CYS B C 1
ATOM 2256 O O . CYS B 1 70 ? 6.957 10.492 13.594 1 97.56 70 CYS B O 1
ATOM 2258 N N . ILE B 1 71 ? 7.664 11.344 11.641 1 97.38 71 ILE B N 1
ATOM 2259 C CA . ILE B 1 71 ? 7.344 12.719 12.008 1 97.38 71 ILE B CA 1
ATOM 2260 C C . ILE B 1 71 ? 6.973 13.516 10.758 1 97.38 71 ILE B C 1
ATOM 2262 O O . ILE B 1 71 ? 7.492 13.242 9.672 1 97.38 71 ILE B O 1
ATOM 2266 N N . GLY B 1 72 ? 6.082 14.406 10.914 1 97.88 72 GLY B N 1
ATOM 2267 C CA . GLY B 1 72 ? 5.699 15.289 9.82 1 97.88 72 GLY B CA 1
ATOM 2268 C C . GLY B 1 72 ? 6.164 16.719 10.016 1 97.88 72 GLY B C 1
ATOM 2269 O O . GLY B 1 72 ? 6.516 17.109 11.133 1 97.88 72 GLY B O 1
ATOM 2270 N N . PHE B 1 73 ? 6.207 17.438 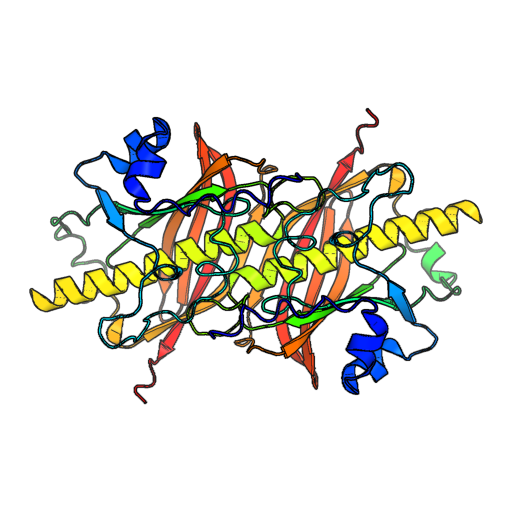8.922 1 98.12 73 PHE B N 1
ATOM 2271 C CA . PHE B 1 73 ? 6.461 18.875 9 1 98.12 73 PHE B CA 1
ATOM 2272 C C . PHE B 1 73 ? 5.922 19.594 7.762 1 98.12 73 PHE B C 1
ATOM 2274 O O . PHE B 1 73 ? 5.676 18.969 6.73 1 98.12 73 PHE B O 1
ATOM 2281 N N . TYR B 1 74 ? 5.629 20.828 7.91 1 97.56 74 TYR B N 1
ATOM 2282 C CA . TYR B 1 74 ? 5.266 21.719 6.805 1 97.56 74 TYR B CA 1
ATOM 2283 C C . TYR B 1 74 ? 5.828 23.109 7.023 1 97.56 74 TYR B C 1
ATOM 2285 O O . TYR B 1 74 ? 6.238 23.453 8.133 1 97.56 74 TYR B O 1
ATOM 2293 N N . HIS B 1 75 ? 5.977 23.844 5.926 1 94.56 75 HIS B N 1
ATOM 2294 C CA . HIS B 1 75 ? 6.332 25.25 6.023 1 94.56 75 HIS B CA 1
ATOM 2295 C C . HIS B 1 75 ? 5.129 26.094 6.422 1 94.56 75 HIS B C 1
ATOM 2297 O O . HIS B 1 75 ? 4.055 25.969 5.832 1 94.56 75 HIS B O 1
ATOM 2303 N N . ARG B 1 76 ? 5.332 26.922 7.395 1 89 76 ARG B N 1
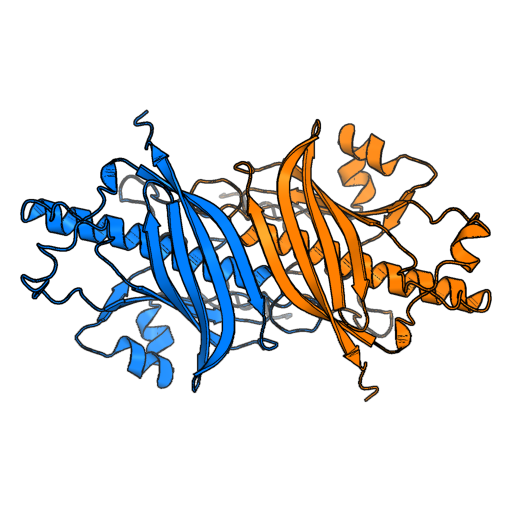ATOM 2304 C CA . ARG B 1 76 ? 4.254 27.797 7.836 1 89 76 ARG B CA 1
ATOM 2305 C C . ARG B 1 76 ? 3.814 28.734 6.707 1 89 76 ARG B C 1
ATOM 2307 O O . ARG B 1 76 ? 4.648 29.297 6.004 1 89 76 ARG B O 1
ATOM 2314 N N . PRO B 1 77 ? 2.475 28.703 6.547 1 81.25 77 PRO B N 1
ATOM 2315 C CA . PRO B 1 77 ? 2.014 29.609 5.488 1 81.25 77 PRO B CA 1
ATOM 2316 C C . PRO B 1 77 ? 2.363 31.078 5.77 1 81.25 77 PRO B C 1
ATOM 2318 O O . PRO B 1 77 ? 2.354 31.5 6.926 1 81.25 77 PRO B O 1
ATOM 2321 N N . SER B 1 78 ? 3.26 31.688 4.926 1 65.44 78 SER B N 1
ATOM 2322 C CA . SER B 1 78 ? 3.615 33.094 5.109 1 65.44 78 SER B CA 1
ATOM 2323 C C . SER B 1 78 ? 2.373 33.969 5.195 1 65.44 78 SER B C 1
ATOM 2325 O O . SER B 1 78 ? 1.351 33.656 4.574 1 65.44 78 SER B O 1
ATOM 2327 N N . GLU B 1 79 ? 2.26 34.656 6.289 1 54.41 79 GLU B N 1
ATOM 2328 C CA . GLU B 1 79 ? 1.2 35.625 6.449 1 54.41 79 GLU B CA 1
ATOM 2329 C C . GLU B 1 79 ? 0.904 36.344 5.133 1 54.41 79 GLU B C 1
ATOM 2331 O O . GLU B 1 79 ? -0.168 36.938 4.961 1 54.41 79 GLU B O 1
ATOM 2336 N N . SER B 1 80 ? 1.945 36.469 4.305 1 46.78 80 SER B N 1
ATOM 2337 C CA . SER B 1 80 ? 1.681 37.312 3.143 1 46.78 80 SER B CA 1
ATOM 2338 C C . SER B 1 80 ? 0.796 36.594 2.131 1 46.78 80 SER B C 1
ATOM 2340 O O . SER B 1 80 ? 1.298 35.938 1.217 1 46.78 80 SER B O 1
ATOM 2342 N N . VAL B 1 81 ? -0.105 35.719 2.502 1 49.28 81 VAL B N 1
ATOM 2343 C CA . VAL B 1 81 ? -1.132 35.531 1.481 1 49.28 81 VAL B CA 1
ATOM 2344 C C . VAL B 1 81 ? -1.27 36.812 0.643 1 49.28 81 VAL B C 1
ATOM 2346 O O . VAL B 1 81 ? -1.752 37.844 1.131 1 49.28 81 VAL B O 1
ATOM 2349 N N . SER B 1 82 ? -0.289 37.062 -0.135 1 43.75 82 SER B N 1
ATOM 2350 C CA . SER B 1 82 ? -0.265 38.25 -0.996 1 43.75 82 SER B CA 1
ATOM 2351 C C . SER B 1 82 ? -1.64 38.531 -1.596 1 43.75 82 SER B C 1
ATOM 2353 O O . SER B 1 82 ? -2.471 37.625 -1.696 1 43.75 82 SER B O 1
ATOM 2355 N N . GLN B 1 83 ? -2.01 39.75 -1.597 1 43.56 83 GLN B N 1
ATOM 2356 C CA . GLN B 1 83 ? -3.121 40.406 -2.273 1 43.56 83 GLN B CA 1
ATOM 2357 C C . GLN B 1 83 ? -3.504 39.688 -3.553 1 43.56 83 GLN B C 1
ATOM 2359 O O . GLN B 1 83 ? -4.605 39.844 -4.074 1 43.56 83 GLN B O 1
ATOM 2364 N N . ASP B 1 84 ? -2.543 39.125 -4.16 1 45.19 84 ASP B N 1
ATOM 2365 C CA . ASP B 1 84 ? -2.852 38.5 -5.449 1 45.19 84 ASP B CA 1
ATOM 2366 C C . ASP B 1 84 ? -3.684 37.25 -5.277 1 45.19 84 ASP B C 1
ATOM 2368 O O . ASP B 1 84 ? -4.301 36.781 -6.23 1 45.19 84 ASP B O 1
ATOM 2372 N N . ASP B 1 85 ? -3.697 36.594 -4.176 1 50.34 85 ASP B N 1
ATOM 2373 C CA . ASP B 1 85 ? -4.551 35.438 -3.873 1 50.34 85 ASP B CA 1
ATOM 2374 C C . ASP B 1 85 ? -6.02 35.875 -3.795 1 50.34 85 ASP B C 1
ATOM 2376 O O . ASP B 1 85 ? -6.906 35 -3.742 1 50.34 85 ASP B O 1
ATOM 2380 N N . THR B 1 86 ? -6.227 37.062 -3.422 1 48.09 86 THR B N 1
ATOM 2381 C CA . THR B 1 86 ? -7.578 37.625 -3.357 1 48.09 86 THR B CA 1
ATOM 2382 C C . THR B 1 86 ? -8.297 37.438 -4.691 1 48.09 86 THR B C 1
ATOM 2384 O O . THR B 1 86 ? -9.516 37.562 -4.766 1 48.09 86 THR B O 1
ATOM 2387 N N . GLN B 1 87 ? -7.43 37.469 -5.797 1 48.59 87 GLN B N 1
ATOM 2388 C CA . GLN B 1 87 ? -8.133 37.469 -7.074 1 48.59 87 GLN B CA 1
ATOM 2389 C C . GLN B 1 87 ? -8.273 36.062 -7.629 1 48.59 87 GLN B C 1
ATOM 2391 O O . GLN B 1 87 ? -8.898 35.875 -8.68 1 48.59 87 GLN B O 1
ATOM 2396 N N . SER B 1 88 ? -7.582 35.094 -6.934 1 56.16 88 SER B N 1
ATOM 2397 C CA . SER B 1 88 ? -7.73 33.812 -7.598 1 56.16 88 SER B CA 1
ATOM 2398 C C . SER B 1 88 ? -9.023 33.125 -7.18 1 56.16 88 SER B C 1
ATOM 2400 O O . SER B 1 88 ? -9.367 33.094 -5.996 1 56.16 88 SER B O 1
ATOM 2402 N N . SER B 1 89 ? -10.023 32.875 -7.98 1 65.75 89 SER B N 1
ATOM 2403 C CA . SER B 1 89 ? -11.312 32.219 -7.852 1 65.75 89 SER B CA 1
ATOM 2404 C C . SER B 1 89 ? -11.156 30.703 -7.738 1 65.75 89 SER B C 1
ATOM 2406 O O . SER B 1 89 ? -12.141 29.984 -7.578 1 65.75 89 SER B O 1
ATOM 2408 N N . THR B 1 90 ? -9.805 30.219 -7.504 1 77.19 90 THR B N 1
ATOM 2409 C CA . THR B 1 90 ? -9.688 28.766 -7.496 1 77.19 90 THR B CA 1
ATOM 2410 C C . THR B 1 90 ? -9.594 28.234 -6.07 1 77.19 90 THR B C 1
ATOM 2412 O O . THR B 1 90 ? -8.789 28.719 -5.273 1 77.19 90 THR B O 1
ATOM 2415 N N . PRO B 1 91 ? -10.406 27.328 -5.707 1 84.56 91 PRO B N 1
ATOM 2416 C CA . PRO B 1 91 ? -10.375 26.75 -4.363 1 84.56 91 PRO B CA 1
ATOM 2417 C C . PRO B 1 91 ? -9.008 26.188 -3.998 1 84.56 91 PRO B C 1
ATOM 2419 O O . PRO B 1 91 ? -8.305 25.641 -4.855 1 84.56 91 PRO B O 1
ATOM 2422 N N . ARG B 1 92 ? -8.688 26.438 -2.738 1 89.12 92 ARG B N 1
ATOM 2423 C CA . ARG B 1 92 ? -7.387 25.938 -2.279 1 89.12 92 ARG B CA 1
ATOM 2424 C C . ARG B 1 92 ? -7.465 25.469 -0.833 1 89.12 92 ARG B C 1
ATOM 2426 O O . ARG B 1 92 ? -8.414 25.797 -0.115 1 89.12 92 ARG B O 1
ATOM 2433 N N . LEU B 1 93 ? -6.445 24.656 -0.417 1 93.06 93 LEU B N 1
ATOM 2434 C CA . LEU B 1 93 ? -6.207 24.375 0.993 1 93.06 93 LEU B CA 1
ATOM 2435 C C . LEU B 1 93 ? -5.266 25.406 1.604 1 93.06 93 LEU B C 1
ATOM 2437 O O . LEU B 1 93 ? -4.547 26.094 0.882 1 93.06 93 LEU B O 1
ATOM 2441 N N . LEU B 1 94 ? -5.309 25.453 2.838 1 90.56 94 LEU B N 1
ATOM 2442 C CA . LEU B 1 94 ? -4.414 26.406 3.486 1 90.56 94 LEU B CA 1
ATOM 2443 C C . LEU B 1 94 ? -2.965 25.953 3.379 1 90.56 94 LEU B C 1
ATOM 2445 O O . LEU B 1 94 ? -2.055 26.781 3.285 1 90.56 94 LEU B O 1
ATOM 2449 N N . LEU B 1 95 ? -2.832 24.625 3.43 1 94.88 95 LEU B N 1
ATOM 2450 C CA . LEU B 1 95 ? -1.494 24.078 3.209 1 94.88 95 LEU B CA 1
ATOM 2451 C C . LEU B 1 95 ? -1.328 23.609 1.769 1 94.88 95 LEU B C 1
ATOM 2453 O O . LEU B 1 95 ? -2.166 22.859 1.255 1 94.88 95 LEU B O 1
ATOM 2457 N N . ASP B 1 96 ? -0.216 24.016 1.254 1 94.88 96 ASP B N 1
ATOM 2458 C CA . ASP B 1 96 ? 0.091 23.562 -0.099 1 94.88 96 ASP B CA 1
ATOM 2459 C C . ASP B 1 96 ? 0.833 22.219 -0.076 1 94.88 96 ASP B C 1
ATOM 2461 O O . ASP B 1 96 ? 0.737 21.438 -1.021 1 94.88 96 ASP B O 1
ATOM 2465 N N . SER B 1 97 ? 1.599 22.078 1.004 1 98.06 97 SER B N 1
ATOM 2466 C CA . SER B 1 97 ? 2.434 20.891 1.064 1 98.06 97 SER B CA 1
ATOM 2467 C C . SER B 1 97 ? 2.727 20.484 2.508 1 98.06 97 SER B C 1
ATOM 2469 O O . SER B 1 97 ? 2.723 21.328 3.402 1 98.06 97 SER B O 1
ATOM 2471 N N . ALA B 1 98 ? 2.887 19.25 2.695 1 98.44 98 ALA B N 1
ATOM 2472 C CA . ALA B 1 98 ? 3.365 18.672 3.947 1 98.44 98 ALA B CA 1
ATOM 2473 C C . ALA B 1 98 ? 4.215 17.438 3.689 1 98.44 98 ALA B C 1
ATOM 2475 O O . ALA B 1 98 ? 4.047 16.75 2.674 1 98.44 98 ALA B O 1
ATOM 2476 N N . SER B 1 99 ? 5.102 17.188 4.625 1 98.5 99 SER B N 1
ATOM 2477 C CA . SER B 1 99 ? 6.051 16.094 4.438 1 98.5 99 SER B CA 1
ATOM 2478 C C . SER B 1 99 ? 6.09 15.188 5.66 1 98.5 99 SER B C 1
ATOM 2480 O O . SER B 1 99 ? 5.832 15.625 6.781 1 98.5 99 SER B O 1
ATOM 2482 N N . LEU B 1 100 ? 6.367 13.938 5.406 1 98.69 100 LEU B N 1
ATOM 2483 C CA . LEU B 1 100 ? 6.641 12.969 6.465 1 98.69 100 LEU B CA 1
ATOM 2484 C C . LEU B 1 100 ? 8.031 12.367 6.305 1 98.69 100 LEU B C 1
ATOM 2486 O O . LEU B 1 100 ? 8.453 12.055 5.188 1 98.69 100 LEU B O 1
ATOM 2490 N N . LEU B 1 101 ? 8.719 12.242 7.398 1 98.56 101 LEU B N 1
ATOM 2491 C CA . LEU B 1 101 ? 9.914 11.406 7.484 1 98.56 101 LEU B CA 1
ATOM 2492 C C . LEU B 1 101 ? 9.578 10.047 8.086 1 98.56 101 LEU B C 1
ATOM 2494 O O . LEU B 1 101 ? 8.898 9.961 9.109 1 98.56 101 LEU B O 1
ATOM 2498 N N . PHE B 1 102 ? 10 9.016 7.418 1 98.56 102 PHE B N 1
ATOM 2499 C CA . PHE B 1 102 ? 9.867 7.656 7.926 1 98.56 102 PHE B CA 1
ATOM 2500 C C . PHE B 1 102 ? 11.242 7.012 8.102 1 98.56 102 PHE B C 1
ATOM 2502 O O . PHE B 1 102 ? 12.117 7.168 7.258 1 98.56 102 PHE B O 1
ATOM 2509 N N . ASP B 1 103 ? 11.469 6.355 9.188 1 98.56 103 ASP B N 1
ATOM 2510 C CA . ASP B 1 103 ? 12.555 5.395 9.312 1 98.56 103 ASP B CA 1
ATOM 2511 C C . ASP B 1 103 ? 12.094 3.986 8.945 1 98.56 103 ASP B C 1
ATOM 2513 O O . ASP B 1 103 ? 11.391 3.336 9.727 1 98.56 103 ASP B O 1
ATOM 2517 N N . LEU B 1 104 ? 12.477 3.504 7.781 1 98.62 104 LEU B N 1
ATOM 2518 C CA . LEU B 1 104 ? 12.047 2.201 7.285 1 98.62 104 LEU B CA 1
ATOM 2519 C C . LEU B 1 104 ? 13.039 1.116 7.676 1 98.62 104 LEU B C 1
ATOM 2521 O O . LEU B 1 104 ? 14.242 1.254 7.438 1 98.62 104 LEU B O 1
ATOM 2525 N N . GLN B 1 105 ? 12.523 0.075 8.25 1 98.38 105 GLN B N 1
ATOM 2526 C CA . GLN B 1 105 ? 13.312 -1.091 8.641 1 98.38 105 GLN B CA 1
ATOM 2527 C C . GLN B 1 105 ? 12.914 -2.318 7.824 1 98.38 105 GLN B C 1
ATOM 2529 O O . GLN B 1 105 ? 11.914 -2.295 7.102 1 98.38 105 GLN B O 1
ATOM 2534 N N . PRO B 1 106 ? 13.633 -3.404 7.859 1 97.88 106 PRO B N 1
ATOM 2535 C CA . PRO B 1 106 ? 13.469 -4.547 6.961 1 97.88 106 PRO B CA 1
ATOM 2536 C C . PRO B 1 106 ? 12.078 -5.184 7.07 1 97.88 106 PRO B C 1
ATOM 2538 O O . PRO B 1 106 ? 11.672 -5.934 6.184 1 97.88 106 PRO B O 1
ATOM 2541 N N . GLY B 1 107 ? 11.375 -4.883 8.086 1 97.69 107 GLY B N 1
ATOM 2542 C CA . GLY B 1 107 ? 10.047 -5.453 8.25 1 97.69 107 GLY B CA 1
ATOM 2543 C C . GLY B 1 107 ? 9.094 -5.09 7.133 1 97.69 107 GLY B C 1
ATOM 2544 O O . GLY B 1 107 ? 8.07 -5.746 6.945 1 97.69 107 GLY B O 1
ATOM 2545 N N . VAL B 1 108 ? 9.383 -4.047 6.352 1 98.69 108 VAL B N 1
ATOM 2546 C CA . VAL B 1 108 ? 8.453 -3.588 5.324 1 98.69 108 VAL B CA 1
ATOM 2547 C C . VAL B 1 108 ? 8.891 -4.113 3.959 1 98.69 108 VAL B C 1
ATOM 2549 O O . VAL B 1 108 ? 8.352 -3.701 2.928 1 98.69 108 VAL B O 1
ATOM 2552 N N . ASN B 1 109 ? 9.867 -5.059 3.949 1 97.94 109 ASN B N 1
ATOM 2553 C CA . ASN B 1 109 ? 10.438 -5.586 2.715 1 97.94 109 ASN B CA 1
ATOM 2554 C C . ASN B 1 109 ? 9.516 -6.617 2.07 1 97.94 109 ASN B C 1
ATOM 2556 O O . ASN B 1 109 ? 8.805 -7.34 2.768 1 97.94 109 ASN B O 1
ATOM 2560 N N . GLY B 1 110 ? 9.609 -6.617 0.706 1 96.25 110 GLY B N 1
ATOM 2561 C CA . GLY B 1 110 ? 8.93 -7.637 -0.071 1 96.25 110 GLY B CA 1
ATOM 2562 C C . GLY B 1 110 ? 9.859 -8.727 -0.575 1 96.25 110 GLY B C 1
ATOM 2563 O O . GLY B 1 110 ? 10.789 -9.133 0.129 1 96.25 110 GLY B O 1
ATOM 2564 N N . PHE B 1 111 ? 9.602 -9.188 -1.732 1 89.06 111 PHE B N 1
ATOM 2565 C CA . PHE B 1 111 ? 10.188 -10.398 -2.295 1 89.06 111 PHE B CA 1
ATOM 2566 C C . PHE B 1 111 ? 11.695 -10.25 -2.453 1 89.06 111 PHE B C 1
ATOM 2568 O O . PHE B 1 111 ? 12.453 -11.164 -2.115 1 89.06 111 PHE B O 1
ATOM 2575 N N . GLN B 1 112 ? 12.156 -9.125 -2.846 1 87.44 112 GLN B N 1
ATOM 2576 C CA . GLN B 1 112 ? 13.555 -8.969 -3.236 1 87.44 112 GLN B CA 1
ATOM 2577 C C . GLN B 1 112 ? 14.391 -8.414 -2.086 1 87.44 112 GLN B C 1
ATOM 2579 O O . GLN B 1 112 ? 15.586 -8.148 -2.252 1 87.44 112 GLN B O 1
ATOM 2584 N N . GLY B 1 113 ? 13.742 -8.133 -1.005 1 91.75 113 GLY B N 1
ATOM 2585 C CA . GLY B 1 113 ? 14.492 -7.625 0.131 1 91.75 113 GLY B CA 1
ATOM 2586 C C . GLY B 1 113 ? 14.578 -6.109 0.157 1 91.75 113 GLY B C 1
ATOM 2587 O O . GLY B 1 113 ? 15.422 -5.543 0.848 1 91.75 113 GLY B O 1
ATOM 2588 N N . THR B 1 114 ? 13.969 -5.527 -0.721 1 97.5 114 THR B N 1
ATOM 2589 C CA . THR B 1 114 ? 13.695 -4.094 -0.688 1 97.5 114 THR B CA 1
ATOM 2590 C C . THR B 1 114 ? 12.234 -3.834 -0.311 1 97.5 114 THR B C 1
ATOM 2592 O O . THR B 1 114 ? 11.445 -4.77 -0.193 1 97.5 114 THR B O 1
ATOM 2595 N N . VAL B 1 115 ? 11.93 -2.613 -0.066 1 98.69 115 VAL B N 1
ATOM 2596 C CA . VAL B 1 115 ? 10.578 -2.266 0.35 1 98.69 115 VAL B CA 1
ATOM 2597 C C . VAL B 1 115 ? 9.562 -2.877 -0.619 1 98.69 115 VAL B C 1
ATOM 2599 O O . VAL B 1 115 ? 9.758 -2.824 -1.837 1 98.69 115 VAL B O 1
ATOM 2602 N N . HIS B 1 116 ? 8.531 -3.512 -0.07 1 98.69 116 HIS B N 1
ATOM 2603 C CA . HIS B 1 116 ? 7.465 -4.141 -0.843 1 98.69 116 HIS B CA 1
ATOM 2604 C C . HIS B 1 116 ? 6.855 -3.162 -1.842 1 98.69 116 HIS B C 1
ATOM 2606 O O . HIS B 1 116 ? 6.566 -2.014 -1.494 1 98.69 116 HIS B O 1
ATOM 2612 N N . GLY B 1 117 ? 6.574 -3.564 -3.02 1 98.62 117 GLY B N 1
ATOM 2613 C CA . GLY B 1 117 ? 6.117 -2.689 -4.086 1 98.62 117 GLY B CA 1
ATOM 2614 C C . GLY B 1 117 ? 4.816 -1.979 -3.76 1 98.62 117 GLY B C 1
ATOM 2615 O O . GLY B 1 117 ? 4.605 -0.836 -4.172 1 98.62 117 GLY B O 1
ATOM 2616 N N . GLY B 1 118 ? 3.918 -2.678 -3.123 1 98.81 118 GLY B N 1
ATOM 2617 C CA . GLY B 1 118 ? 2.656 -2.07 -2.734 1 98.81 118 GLY B CA 1
ATOM 2618 C C . GLY B 1 118 ? 2.781 -1.148 -1.535 1 98.81 118 GLY B C 1
ATOM 2619 O O . GLY B 1 118 ? 1.902 -0.321 -1.286 1 98.81 118 GLY B O 1
ATOM 2620 N N . PHE B 1 119 ? 3.85 -1.283 -0.788 1 98.88 119 PHE B N 1
ATOM 2621 C CA . PHE B 1 119 ? 3.988 -0.553 0.466 1 98.88 119 PHE B CA 1
ATOM 2622 C C . PHE B 1 119 ? 4.285 0.919 0.205 1 98.88 119 PHE B C 1
ATOM 2624 O O . PHE B 1 119 ? 4.043 1.769 1.064 1 98.88 119 PHE B O 1
ATOM 2631 N N . PHE B 1 120 ? 4.789 1.281 -0.973 1 98.94 120 PHE B N 1
ATOM 2632 C CA . PHE B 1 120 ? 4.977 2.674 -1.363 1 98.94 120 PHE B CA 1
ATOM 2633 C C . PHE B 1 120 ? 3.668 3.447 -1.245 1 98.94 120 PHE B C 1
ATOM 2635 O O . PHE B 1 120 ? 3.66 4.602 -0.807 1 98.94 120 PHE B O 1
ATOM 2642 N N . ALA B 1 121 ? 2.611 2.781 -1.615 1 98.94 121 ALA B N 1
ATOM 2643 C CA . ALA B 1 121 ? 1.303 3.428 -1.554 1 98.94 121 ALA B CA 1
ATOM 2644 C C . ALA B 1 121 ? 0.904 3.723 -0.111 1 98.94 121 ALA B C 1
ATOM 2646 O O . ALA B 1 121 ? 0.248 4.73 0.166 1 98.94 121 ALA B O 1
ATOM 2647 N N . VAL B 1 122 ? 1.245 2.857 0.81 1 98.88 122 VAL B N 1
ATOM 2648 C CA . VAL B 1 122 ? 0.952 3.057 2.225 1 98.88 122 VAL B CA 1
ATOM 2649 C C . VAL B 1 122 ? 1.625 4.336 2.719 1 98.88 122 VAL B C 1
ATOM 2651 O O . VAL B 1 122 ? 0.987 5.172 3.361 1 98.88 122 VAL B O 1
ATOM 2654 N N . LEU B 1 123 ? 2.873 4.504 2.365 1 98.88 123 LEU B N 1
ATOM 2655 C CA . LEU B 1 123 ? 3.635 5.676 2.777 1 98.88 123 LEU B CA 1
ATOM 2656 C C . LEU B 1 123 ? 3.043 6.945 2.174 1 98.88 123 LEU B C 1
ATOM 2658 O O . LEU B 1 123 ? 2.844 7.941 2.879 1 98.88 123 LEU B O 1
ATOM 2662 N N . MET B 1 124 ? 2.76 6.879 0.906 1 98.88 124 MET B N 1
ATOM 2663 C CA . MET B 1 124 ? 2.285 8.062 0.201 1 98.88 124 MET B CA 1
ATOM 2664 C C . MET B 1 124 ? 0.868 8.43 0.634 1 98.88 124 MET B C 1
ATOM 2666 O O . MET B 1 124 ? 0.544 9.602 0.796 1 98.88 124 MET B O 1
ATOM 2670 N N . ASP B 1 125 ? 0.049 7.438 0.846 1 98.88 125 ASP B N 1
ATOM 2671 C CA . ASP B 1 125 ? -1.3 7.672 1.354 1 98.88 125 ASP B CA 1
ATOM 2672 C C . ASP B 1 125 ? -1.262 8.359 2.717 1 98.88 125 ASP B C 1
ATOM 2674 O O . ASP B 1 125 ? -2.016 9.305 2.963 1 98.88 125 ASP B O 1
ATOM 2678 N N . GLU B 1 126 ? -0.385 7.902 3.555 1 98.5 126 GLU B N 1
ATOM 2679 C CA . GLU B 1 126 ? -0.235 8.508 4.879 1 98.5 126 GLU B CA 1
ATOM 2680 C C . GLU B 1 126 ? 0.168 9.977 4.773 1 98.5 126 GLU B C 1
ATOM 2682 O O . GLU B 1 126 ? -0.35 10.82 5.508 1 98.5 126 GLU B O 1
ATOM 2687 N N . ALA B 1 127 ? 1.069 10.273 3.855 1 98.75 127 ALA B N 1
ATOM 2688 C CA . ALA B 1 127 ? 1.531 11.648 3.672 1 98.75 127 ALA B CA 1
ATOM 2689 C C . ALA B 1 127 ? 0.41 12.531 3.145 1 98.75 127 ALA B C 1
ATOM 2691 O O . ALA B 1 127 ? 0.227 13.656 3.617 1 98.75 127 ALA B O 1
ATOM 2692 N N . MET B 1 128 ? -0.309 12.008 2.209 1 98.69 128 MET B N 1
ATOM 2693 C CA . MET B 1 128 ? -1.414 12.781 1.647 1 98.69 128 MET B CA 1
ATOM 2694 C C . MET B 1 128 ? -2.498 13.016 2.691 1 98.69 128 MET B C 1
ATOM 2696 O O . MET B 1 128 ? -3 14.133 2.83 1 98.69 128 MET B O 1
ATOM 2700 N N . GLY B 1 129 ? -2.844 11.977 3.418 1 97.75 129 GLY B N 1
ATOM 2701 C CA . GLY B 1 129 ? -3.811 12.133 4.492 1 97.75 129 GLY B CA 1
ATOM 2702 C C . GLY B 1 129 ? -3.373 13.125 5.551 1 97.75 129 GLY B C 1
ATOM 2703 O O . GLY B 1 129 ? -4.191 13.898 6.062 1 97.75 129 GLY B O 1
ATOM 2704 N N . SER B 1 130 ? -2.133 13.148 5.84 1 97.44 130 SER B N 1
ATOM 2705 C CA . SER B 1 130 ? -1.597 14.086 6.824 1 97.44 130 SER B CA 1
ATOM 2706 C C . SER B 1 130 ? -1.701 15.523 6.336 1 97.44 130 SER B C 1
ATOM 2708 O O . SER B 1 130 ? -2.002 16.438 7.113 1 97.44 130 SER B O 1
ATOM 2710 N N . LEU B 1 131 ? -1.393 15.711 5.055 1 98.06 131 LEU B N 1
ATOM 2711 C CA . LEU B 1 131 ? -1.554 17.031 4.469 1 98.06 131 LEU B CA 1
ATOM 2712 C C . LEU B 1 131 ? -2.986 17.531 4.633 1 98.06 131 LEU B C 1
ATOM 2714 O O . LEU B 1 131 ? -3.211 18.656 5.078 1 98.06 131 LEU B O 1
ATOM 2718 N N . ILE B 1 132 ? -3.924 16.703 4.359 1 96.94 132 ILE B N 1
ATOM 2719 C CA . ILE B 1 132 ? -5.336 17.062 4.441 1 96.94 132 ILE B CA 1
ATOM 2720 C C . ILE B 1 132 ? -5.711 17.359 5.891 1 96.94 132 ILE B C 1
ATOM 2722 O O . ILE B 1 132 ? -6.312 18.391 6.184 1 96.94 132 ILE B O 1
ATOM 2726 N N . TYR B 1 133 ? -5.328 16.531 6.773 1 95.5 133 TYR B N 1
ATOM 2727 C CA . TYR B 1 133 ? -5.703 16.656 8.18 1 95.5 133 TYR B CA 1
ATOM 2728 C C . TYR B 1 133 ? -5.113 17.938 8.781 1 95.5 133 TYR B C 1
ATOM 2730 O O . TYR B 1 133 ? -5.805 18.656 9.5 1 95.5 133 TYR B O 1
ATOM 2738 N N . HIS B 1 134 ? -3.924 18.188 8.461 1 95.12 134 HIS B N 1
ATOM 2739 C CA . HIS B 1 134 ? -3.293 19.344 9.07 1 95.12 134 HIS B CA 1
ATOM 2740 C C . HIS B 1 134 ? -3.752 20.641 8.406 1 95.12 134 HIS B C 1
ATOM 2742 O O . HIS B 1 134 ? -3.703 21.719 9.008 1 95.12 134 HIS B O 1
ATOM 2748 N N . SER B 1 135 ? -4.137 20.531 7.133 1 94.94 135 SER B N 1
ATOM 2749 C CA . SER B 1 135 ? -4.844 21.672 6.551 1 94.94 135 SER B CA 1
ATOM 2750 C C . SER B 1 135 ? -6.125 21.969 7.32 1 94.94 135 SER B C 1
ATOM 2752 O O . SER B 1 135 ? -6.449 23.141 7.562 1 94.94 135 SER B O 1
ATOM 2754 N N . TYR B 1 136 ? -6.824 20.953 7.668 1 93.44 136 TYR B N 1
ATOM 2755 C CA . TYR B 1 136 ? -8.031 21.094 8.469 1 93.44 136 TYR B CA 1
ATOM 2756 C C . TYR B 1 136 ? -7.723 21.766 9.805 1 93.44 136 TYR B C 1
ATOM 2758 O O . TYR B 1 136 ? -8.406 22.703 10.203 1 93.44 136 TYR B O 1
ATOM 2766 N N . LEU B 1 137 ? -6.684 21.328 10.508 1 91.69 137 LEU B N 1
ATOM 2767 C CA . LEU B 1 137 ? -6.312 21.906 11.797 1 91.69 137 LEU B CA 1
ATOM 2768 C C . LEU B 1 137 ? -5.945 23.375 11.656 1 91.69 137 LEU B C 1
ATOM 2770 O O . LEU B 1 137 ? -6.367 24.203 12.461 1 91.69 137 LEU B O 1
ATOM 2774 N N . LEU B 1 138 ? -5.199 23.609 10.641 1 91.81 138 LEU B N 1
ATOM 2775 C CA . LEU B 1 138 ? -4.773 24.984 10.422 1 91.81 138 LEU B CA 1
ATOM 2776 C C . LEU B 1 138 ? -5.969 25.875 10.102 1 91.81 138 LEU B C 1
ATOM 2778 O O . LEU B 1 138 ? -6.027 27.031 10.539 1 91.81 138 LEU B O 1
ATOM 2782 N N . GLN B 1 139 ? -6.832 25.375 9.344 1 90.56 139 GLN B N 1
ATOM 2783 C CA . GLN B 1 139 ? -8.039 26.125 9.023 1 90.56 139 GLN B CA 1
ATOM 2784 C C . GLN B 1 139 ? -8.844 26.438 10.281 1 90.56 139 GLN B C 1
ATOM 2786 O O . GLN B 1 139 ? -9.367 27.547 10.43 1 90.56 139 GLN B O 1
ATOM 2791 N N . ALA B 1 140 ? -8.953 25.5 11.141 1 89.38 140 ALA B N 1
ATOM 2792 C CA . ALA B 1 140 ? -9.656 25.719 12.406 1 89.38 140 ALA B CA 1
ATOM 2793 C C . ALA B 1 140 ? -8.992 26.828 13.211 1 89.38 140 ALA B C 1
ATOM 2795 O O . ALA B 1 140 ? -9.672 27.672 13.797 1 89.38 140 ALA B O 1
ATOM 2796 N N . GLN B 1 141 ? -7.738 26.859 13.195 1 89.25 141 GLN B N 1
ATOM 2797 C CA . GLN B 1 141 ? -6.984 27.891 13.898 1 89.25 141 GLN B CA 1
ATOM 2798 C C . GLN B 1 141 ? -7.207 29.266 13.273 1 89.25 141 GLN B C 1
ATOM 2800 O O . GLN B 1 141 ? -7.414 30.25 13.984 1 89.25 141 GLN B O 1
ATOM 2805 N N . GLU B 1 142 ? -7.18 29.297 11.984 1 88 142 GLU B N 1
ATOM 2806 C CA . GLU B 1 142 ? -7.371 30.562 11.266 1 88 142 GLU B CA 1
ATOM 2807 C C . GLU B 1 142 ? -8.797 31.078 11.43 1 88 142 GLU B C 1
ATOM 2809 O O . GLU B 1 142 ? -9.016 32.281 11.547 1 88 142 GLU B O 1
ATOM 2814 N N . ARG B 1 143 ? -9.695 30.203 11.453 1 87.56 143 ARG B N 1
ATOM 2815 C CA . ARG B 1 143 ? -11.094 30.578 11.641 1 87.56 143 ARG B CA 1
ATOM 2816 C C . ARG B 1 143 ? -11.312 31.203 13.016 1 87.56 143 ARG B C 1
ATOM 2818 O O . ARG B 1 143 ? -12.133 32.125 13.164 1 87.56 143 ARG B O 1
ATOM 2825 N N . ALA B 1 144 ? -10.609 30.703 13.977 1 88.62 144 ALA B N 1
ATOM 2826 C CA . ALA B 1 144 ? -10.703 31.25 15.328 1 88.62 144 ALA B CA 1
ATOM 2827 C C . ALA B 1 144 ? -10.203 32.688 15.367 1 88.62 144 ALA B C 1
ATOM 2829 O O . ALA B 1 144 ? -10.633 33.469 16.219 1 88.62 144 ALA B O 1
ATOM 2830 N N . LYS B 1 145 ? -9.406 33.094 14.422 1 87.06 145 LYS B N 1
ATOM 2831 C CA . LYS B 1 145 ? -8.844 34.438 14.352 1 87.06 145 LYS B CA 1
ATOM 2832 C C . LYS B 1 145 ? -9.703 35.375 13.492 1 87.06 145 LYS B C 1
ATOM 2834 O O . LYS B 1 145 ? -9.594 36.594 13.586 1 87.06 145 LYS B O 1
ATOM 2839 N N . GLY B 1 146 ? -10.484 34.75 12.594 1 86.38 146 GLY B N 1
ATOM 2840 C CA . GLY B 1 146 ? -11.305 35.531 11.68 1 86.38 146 GLY B CA 1
ATOM 2841 C C . GLY B 1 146 ? -11.891 34.719 10.555 1 86.38 146 GLY B C 1
ATOM 2842 O O . GLY B 1 146 ? -11.914 33.469 10.625 1 86.38 146 GLY B O 1
ATOM 2843 N N . GLU B 1 147 ? -12.406 35.438 9.609 1 83.5 147 GLU B N 1
ATOM 2844 C CA . GLU B 1 147 ? -13.023 34.781 8.469 1 83.5 147 GLU B CA 1
ATOM 2845 C C . GLU B 1 147 ? -11.969 34.188 7.535 1 83.5 147 GLU B C 1
ATOM 2847 O O . GLU B 1 147 ? -10.922 34.781 7.316 1 83.5 147 GLU B O 1
ATOM 2852 N N . LEU B 1 148 ? -12.188 33.031 7.09 1 82.06 148 LEU B N 1
ATOM 2853 C CA . LEU B 1 148 ? -11.305 32.406 6.105 1 82.06 148 LEU B CA 1
ATOM 2854 C C . LEU B 1 148 ? -11.469 33.062 4.738 1 82.06 148 LEU B C 1
ATOM 2856 O O . LEU B 1 148 ? -12.555 33.531 4.395 1 82.06 148 LEU B O 1
ATOM 2860 N N . PRO B 1 149 ? -10.375 33.094 4.047 1 81.19 149 PRO B N 1
ATOM 2861 C CA . PRO B 1 149 ? -10.531 33.562 2.668 1 81.19 149 PRO B CA 1
ATOM 2862 C C . PRO B 1 149 ? -11.57 32.781 1.886 1 81.19 149 PRO B C 1
ATOM 2864 O O . PRO B 1 149 ? -11.719 31.562 2.113 1 81.19 149 PRO B O 1
ATOM 2867 N N . THR B 1 150 ? -12.234 33.438 0.955 1 82.06 150 THR B N 1
ATOM 2868 C CA . THR B 1 150 ? -13.367 32.844 0.238 1 82.06 150 THR B CA 1
ATOM 2869 C C . THR B 1 150 ? -12.906 31.688 -0.646 1 82.06 150 THR B C 1
ATOM 2871 O O . THR B 1 150 ? -13.695 30.797 -0.975 1 82.06 150 THR B O 1
ATOM 2874 N N . HIS B 1 151 ? -11.633 31.688 -0.995 1 85.88 151 HIS B N 1
ATOM 2875 C CA . HIS B 1 151 ? -11.148 30.688 -1.927 1 85.88 151 HIS B CA 1
ATOM 2876 C C . HIS B 1 151 ? -10.625 29.453 -1.185 1 85.88 151 HIS B C 1
ATOM 2878 O O . HIS B 1 151 ? -10.195 28.484 -1.81 1 85.88 151 HIS B O 1
ATOM 2884 N N . VAL B 1 152 ? -10.664 29.516 0.088 1 87.69 152 VAL B N 1
ATOM 2885 C CA . VAL B 1 152 ? -10.234 28.359 0.877 1 87.69 152 VAL B CA 1
ATOM 2886 C C . VAL B 1 152 ? -11.422 27.422 1.109 1 87.69 152 VAL B C 1
ATOM 2888 O O . VAL B 1 152 ? -12.469 27.844 1.603 1 87.69 152 VAL B O 1
ATOM 2891 N N . MET B 1 153 ? -11.203 26.219 0.77 1 89.5 153 MET B N 1
ATOM 2892 C CA . MET B 1 153 ? -12.258 25.219 0.96 1 89.5 153 MET B CA 1
ATOM 2893 C C . MET B 1 153 ? -12.555 25.031 2.441 1 89.5 153 MET B C 1
ATOM 2895 O O . MET B 1 153 ? -11.641 24.922 3.258 1 89.5 153 MET B O 1
ATOM 2899 N N . ASP B 1 154 ? -13.859 24.891 2.752 1 89.5 154 ASP B N 1
ATOM 2900 C CA . ASP B 1 154 ? -14.266 24.672 4.137 1 89.5 154 ASP B CA 1
ATOM 2901 C C . ASP B 1 154 ? -14.164 23.188 4.512 1 89.5 154 ASP B C 1
ATOM 2903 O O . ASP B 1 154 ? -15.07 22.406 4.223 1 89.5 154 ASP B O 1
ATOM 2907 N N . LEU B 1 155 ? -13.188 22.859 5.281 1 91.88 155 LEU B N 1
ATOM 2908 C CA . LEU B 1 155 ? -12.891 21.469 5.609 1 91.88 155 LEU B CA 1
ATOM 2909 C C . LEU B 1 155 ? -13.719 21 6.809 1 91.88 155 LEU B C 1
ATOM 2911 O O . LEU B 1 155 ? -13.695 19.828 7.164 1 91.88 155 LEU B O 1
ATOM 2915 N N . GLU B 1 156 ? -14.492 21.797 7.371 1 88.19 156 GLU B N 1
ATOM 2916 C CA . GLU B 1 156 ? -15.367 21.422 8.477 1 88.19 156 GLU B CA 1
ATOM 2917 C C . GLU B 1 156 ? -16.594 20.656 7.98 1 88.19 156 GLU B C 1
ATOM 2919 O O . GLU B 1 156 ? -17.234 19.938 8.742 1 88.19 156 GLU B O 1
ATOM 2924 N N . LYS B 1 157 ? -16.844 20.859 6.734 1 87.69 157 LYS B N 1
ATOM 2925 C CA . LYS B 1 157 ? -18.094 20.328 6.195 1 87.69 157 LYS B CA 1
ATOM 2926 C C . LYS B 1 157 ? -17.844 19.031 5.426 1 87.69 157 LYS B C 1
ATOM 2928 O O . LYS B 1 157 ? -18.781 18.359 5 1 87.69 157 LYS B O 1
ATOM 2933 N N . VAL B 1 158 ? -16.562 18.734 5.273 1 91.25 158 VAL B N 1
ATOM 2934 C CA . VAL B 1 158 ? -16.281 17.594 4.406 1 91.25 158 VAL B CA 1
ATOM 2935 C C . VAL B 1 158 ? -15.203 16.719 5.031 1 91.25 158 VAL B C 1
ATOM 2937 O O . VAL B 1 158 ? -14.445 17.188 5.891 1 91.25 158 VAL B O 1
ATOM 2940 N N . ASN B 1 159 ? -15.242 15.445 4.66 1 91.38 159 ASN B N 1
ATOM 2941 C CA . ASN B 1 159 ? -14.156 14.492 4.812 1 91.38 159 ASN B CA 1
ATOM 2942 C C . ASN B 1 159 ? -13.609 14.039 3.461 1 91.38 159 ASN B C 1
ATOM 2944 O O . ASN B 1 159 ? -14.312 14.109 2.449 1 91.38 159 ASN B O 1
ATOM 2948 N N . PHE B 1 160 ? -12.383 13.773 3.482 1 95.62 160 PHE B N 1
ATOM 2949 C CA . PHE B 1 160 ? -11.82 13.242 2.246 1 95.62 160 PHE B CA 1
ATOM 2950 C C . PHE B 1 160 ? -11.555 11.75 2.367 1 95.62 160 PHE B C 1
ATOM 2952 O O . PHE B 1 160 ? -11.102 11.273 3.414 1 95.62 160 PHE B O 1
ATOM 2959 N N . VAL B 1 161 ? -11.797 11.031 1.261 1 97 161 VAL B N 1
ATOM 2960 C CA . VAL B 1 161 ? -11.477 9.609 1.182 1 97 161 VAL B CA 1
ATOM 2961 C C . VAL B 1 161 ? -10.617 9.344 -0.048 1 97 161 VAL B C 1
ATOM 2963 O O . VAL B 1 161 ? -10.742 10.031 -1.063 1 97 161 VAL B O 1
ATOM 2966 N N . THR B 1 162 ? -9.727 8.398 0.093 1 98.44 162 THR B N 1
ATOM 2967 C CA . THR B 1 162 ? -8.906 8.008 -1.053 1 98.44 162 THR B CA 1
ATOM 2968 C C . THR B 1 162 ? -9.766 7.348 -2.127 1 98.44 162 THR B C 1
ATOM 2970 O O . THR B 1 162 ? -10.492 6.395 -1.849 1 98.44 162 THR B O 1
ATOM 2973 N N . ALA B 1 163 ? -9.664 7.848 -3.34 1 98.69 163 ALA B N 1
ATOM 2974 C CA . ALA B 1 163 ? -10.43 7.289 -4.449 1 98.69 163 ALA B CA 1
ATOM 2975 C C . ALA B 1 163 ? -9.516 6.598 -5.457 1 98.69 163 ALA B C 1
ATOM 2977 O O . ALA B 1 163 ? -9.953 5.723 -6.203 1 98.69 163 ALA B O 1
ATOM 2978 N N . GLY B 1 164 ? -8.266 7.02 -5.465 1 98.75 164 GLY B N 1
ATOM 2979 C CA . GLY B 1 164 ? -7.324 6.402 -6.387 1 98.75 164 GLY B CA 1
ATOM 2980 C C . GLY B 1 164 ? -5.883 6.766 -6.098 1 98.75 164 GLY B C 1
ATOM 2981 O O . GLY B 1 164 ? -5.609 7.785 -5.461 1 98.75 164 GLY B O 1
ATOM 2982 N N . ILE B 1 165 ? -5 5.922 -6.508 1 98.88 165 ILE B N 1
ATOM 2983 C CA . ILE B 1 165 ? -3.559 6.129 -6.441 1 98.88 165 ILE B CA 1
ATOM 2984 C C . ILE B 1 165 ? -2.908 5.652 -7.738 1 98.88 165 ILE B C 1
ATOM 2986 O O . ILE B 1 165 ? -3.117 4.512 -8.164 1 98.88 165 ILE B O 1
ATOM 2990 N N . ASP B 1 166 ? -2.242 6.555 -8.383 1 98.94 166 ASP B N 1
ATOM 2991 C CA . ASP B 1 166 ? -1.433 6.258 -9.562 1 98.94 166 ASP B CA 1
ATOM 2992 C C . ASP B 1 166 ? 0.049 6.504 -9.289 1 98.94 166 ASP B C 1
ATOM 2994 O O . ASP B 1 166 ? 0.5 7.648 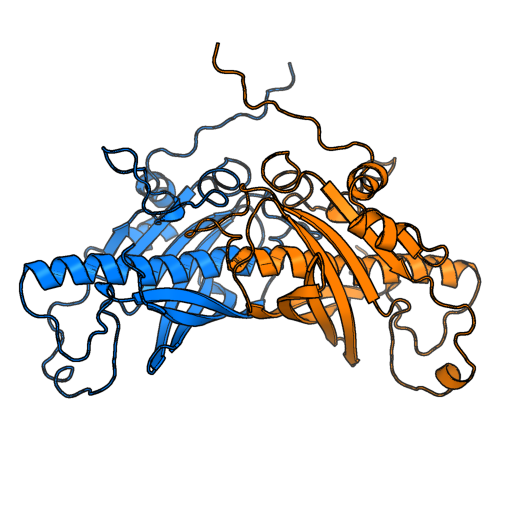-9.266 1 98.94 166 ASP B O 1
ATOM 2998 N N . MET B 1 167 ? 0.795 5.398 -9.094 1 98.88 167 MET B N 1
ATOM 2999 C CA . MET B 1 167 ? 2.174 5.586 -8.648 1 98.88 167 MET B CA 1
ATOM 3000 C C . MET B 1 167 ? 3.15 4.938 -9.617 1 98.88 167 MET B C 1
ATOM 3002 O O . MET B 1 167 ? 2.818 3.947 -10.273 1 98.88 167 MET B O 1
ATOM 3006 N N . LYS B 1 168 ? 4.25 5.535 -9.703 1 98.88 168 LYS B N 1
ATOM 3007 C CA . LYS B 1 168 ? 5.41 5.039 -10.438 1 98.88 168 LYS B CA 1
ATOM 3008 C C . LYS B 1 168 ? 6.586 4.781 -9.508 1 98.88 168 LYS B C 1
ATOM 3010 O O . LYS B 1 168 ? 6.949 5.645 -8.703 1 98.88 168 LYS B O 1
ATOM 3015 N N . LEU B 1 169 ? 7.059 3.582 -9.633 1 98.75 169 LEU B N 1
ATOM 3016 C CA . LEU B 1 169 ? 8.242 3.211 -8.867 1 98.75 169 LEU B CA 1
ATOM 3017 C C . LEU B 1 169 ? 9.5 3.334 -9.719 1 98.75 169 LEU B C 1
ATOM 3019 O O . LEU B 1 169 ? 9.609 2.695 -10.766 1 98.75 169 LEU B O 1
ATOM 3023 N N . ARG B 1 170 ? 10.445 4.082 -9.203 1 98.06 170 ARG B N 1
ATOM 3024 C CA . ARG B 1 170 ? 11.594 4.449 -10.031 1 98.06 170 ARG B CA 1
ATOM 3025 C C . ARG B 1 170 ? 12.805 3.584 -9.703 1 98.06 170 ARG B C 1
ATOM 3027 O O . ARG B 1 170 ? 13.562 3.207 -10.602 1 98.06 170 ARG B O 1
ATOM 3034 N N . LYS B 1 171 ? 13.023 3.338 -8.469 1 96.94 171 LYS B N 1
ATOM 3035 C CA . LYS B 1 171 ? 14.156 2.553 -7.984 1 96.94 171 LYS B CA 1
ATOM 3036 C C . LYS B 1 171 ? 13.75 1.673 -6.805 1 96.94 171 LYS B C 1
ATOM 3038 O O . LYS B 1 171 ? 12.875 2.039 -6.02 1 96.94 171 LYS B O 1
ATOM 3043 N N . PRO B 1 172 ? 14.453 0.504 -6.773 1 96.94 172 PRO B N 1
ATOM 3044 C CA . PRO B 1 172 ? 14.273 -0.233 -5.52 1 96.94 172 PRO B CA 1
ATOM 3045 C C . PRO B 1 172 ? 14.664 0.583 -4.293 1 96.94 172 PRO B C 1
ATOM 3047 O O . PRO B 1 172 ? 15.625 1.354 -4.34 1 96.94 172 PRO B O 1
ATOM 3050 N N . LEU B 1 173 ? 13.898 0.507 -3.215 1 98.31 173 LEU B N 1
ATOM 3051 C CA . LEU B 1 173 ? 14.148 1.218 -1.966 1 98.31 173 LEU B CA 1
ATOM 3052 C C . LEU B 1 173 ? 14.711 0.274 -0.907 1 98.31 173 LEU B C 1
ATOM 3054 O O . LEU B 1 173 ? 13.984 -0.562 -0.367 1 98.31 173 LEU B O 1
ATOM 3058 N N . PRO B 1 174 ? 15.984 0.392 -0.609 1 97.69 174 PRO B N 1
ATOM 3059 C CA . PRO B 1 174 ? 16.578 -0.517 0.375 1 97.69 174 PRO B CA 1
ATOM 3060 C C . PRO B 1 174 ? 16.203 -0.16 1.811 1 97.69 174 PRO B C 1
ATOM 3062 O O . PRO B 1 174 ? 15.75 0.959 2.074 1 97.69 174 PRO B O 1
ATOM 3065 N N . THR B 1 175 ? 16.328 -1.097 2.695 1 97.75 175 THR B N 1
ATOM 3066 C CA . THR B 1 175 ? 16.188 -0.9 4.137 1 97.75 175 THR B CA 1
ATOM 3067 C C . THR B 1 175 ? 17.422 -1.421 4.867 1 97.75 175 THR B C 1
ATOM 3069 O O . THR B 1 175 ? 18.109 -2.32 4.379 1 97.75 175 THR B O 1
ATOM 3072 N N . PRO B 1 176 ? 17.766 -0.85 5.965 1 97.75 176 PRO B N 1
ATOM 3073 C CA . PRO B 1 176 ? 17.125 0.302 6.609 1 97.75 176 PRO B CA 1
ATOM 3074 C C . PRO B 1 176 ? 17.422 1.614 5.887 1 97.75 176 PRO B C 1
ATOM 3076 O O . PRO B 1 176 ? 18.469 1.767 5.266 1 97.75 176 PRO B O 1
ATOM 3079 N N . LYS B 1 177 ? 16.453 2.469 5.906 1 97.94 177 LYS B N 1
ATOM 3080 C CA . LYS B 1 177 ? 16.656 3.771 5.277 1 97.94 177 LYS B CA 1
ATOM 3081 C C . LYS B 1 177 ? 15.641 4.793 5.801 1 97.94 177 LYS B C 1
ATOM 3083 O O . LYS B 1 177 ? 14.453 4.48 5.945 1 97.94 177 LYS B O 1
ATOM 3088 N N . VAL B 1 178 ? 16.109 6.004 6.043 1 98.31 178 VAL B N 1
ATOM 3089 C CA . VAL B 1 178 ? 15.211 7.125 6.277 1 98.31 178 VAL B CA 1
ATOM 3090 C C . VAL B 1 178 ? 14.797 7.742 4.945 1 98.31 178 VAL B C 1
ATOM 3092 O O . VAL B 1 178 ? 15.633 7.98 4.074 1 98.31 178 VAL B O 1
ATOM 3095 N N . VAL B 1 179 ? 13.484 7.977 4.797 1 98.69 179 VAL B N 1
ATOM 3096 C CA . VAL B 1 179 ? 13.008 8.578 3.557 1 98.69 179 VAL B CA 1
ATOM 3097 C C . VAL B 1 179 ? 12.117 9.781 3.877 1 98.69 179 VAL B C 1
ATOM 3099 O O . VAL B 1 179 ? 11.539 9.859 4.961 1 98.69 179 VAL B O 1
ATOM 3102 N N . LEU B 1 180 ? 12.078 10.711 2.934 1 98.69 180 LEU B N 1
ATOM 3103 C CA . LEU B 1 180 ? 11.172 11.852 2.924 1 98.69 180 LEU B CA 1
ATOM 3104 C C . LEU B 1 180 ? 10.023 11.617 1.952 1 98.69 180 LEU B C 1
ATOM 3106 O O . LEU B 1 180 ? 10.242 11.352 0.769 1 98.69 180 LEU B O 1
ATOM 3110 N N . VAL B 1 181 ? 8.836 11.633 2.441 1 98.88 181 VAL B N 1
ATOM 3111 C CA . VAL B 1 181 ? 7.645 11.562 1.607 1 98.88 181 VAL B CA 1
ATOM 3112 C C . VAL B 1 181 ? 6.953 12.922 1.58 1 98.88 181 VAL B C 1
ATOM 3114 O O . VAL B 1 181 ? 6.395 13.367 2.588 1 98.88 181 VAL B O 1
ATOM 3117 N N . LYS B 1 182 ? 6.949 13.57 0.417 1 98.69 182 LYS B N 1
ATOM 3118 C CA . LYS B 1 182 ? 6.414 14.922 0.275 1 98.69 182 LYS B CA 1
ATOM 3119 C C . LYS B 1 182 ? 5.098 14.914 -0.497 1 98.69 182 LYS B C 1
ATOM 3121 O O . LYS B 1 182 ? 5.035 14.406 -1.619 1 98.69 182 LYS B O 1
ATOM 3126 N N . ALA B 1 183 ? 4.098 15.422 0.11 1 98.88 183 ALA B N 1
ATOM 3127 C CA . ALA B 1 183 ? 2.789 15.578 -0.523 1 98.88 183 ALA B CA 1
ATOM 3128 C C . ALA B 1 183 ? 2.527 17.047 -0.875 1 98.88 183 ALA B C 1
ATOM 3130 O O . ALA B 1 183 ? 2.689 17.922 -0.032 1 98.88 183 ALA B O 1
ATOM 3131 N N . THR B 1 184 ? 2.137 17.281 -2.127 1 98.75 184 THR B N 1
ATOM 3132 C CA . THR B 1 184 ? 1.852 18.625 -2.615 1 98.75 184 THR B CA 1
ATOM 3133 C C . THR B 1 184 ? 0.523 18.656 -3.365 1 98.75 184 THR B C 1
ATOM 3135 O O . THR B 1 184 ? 0.276 17.812 -4.238 1 98.75 184 THR B O 1
ATOM 3138 N N . VAL B 1 185 ? -0.302 19.656 -3.051 1 98.12 185 VAL B N 1
ATOM 3139 C CA . VAL B 1 185 ? -1.577 19.797 -3.746 1 98.12 185 VAL B CA 1
ATOM 3140 C C . VAL B 1 185 ? -1.33 20.094 -5.223 1 98.12 185 VAL B C 1
ATOM 3142 O O . VAL B 1 185 ? -0.636 21.062 -5.551 1 98.12 185 VAL B O 1
ATOM 3145 N N . SER B 1 186 ? -1.873 19.281 -6.047 1 98.06 186 SER B N 1
ATOM 3146 C CA . SER B 1 186 ? -1.766 19.5 -7.488 1 98.06 186 SER B CA 1
ATOM 3147 C C . SER B 1 186 ? -2.979 20.25 -8.023 1 98.06 186 SER B C 1
ATOM 3149 O O . SER B 1 186 ? -2.836 21.188 -8.812 1 98.06 186 SER B O 1
ATOM 3151 N N . LYS B 1 187 ? -4.137 19.812 -7.551 1 96.62 187 LYS B N 1
ATOM 3152 C CA . LYS B 1 187 ? -5.375 20.391 -8.062 1 96.62 187 LYS B CA 1
ATOM 3153 C C . LYS B 1 187 ? -6.539 20.141 -7.105 1 96.62 187 LYS B C 1
ATOM 3155 O O . LYS B 1 187 ? -6.66 19.047 -6.539 1 96.62 187 LYS B O 1
ATOM 3160 N N . LEU B 1 188 ? -7.27 21.141 -6.926 1 96.25 188 LEU B N 1
ATOM 3161 C CA . LEU B 1 188 ? -8.547 21.062 -6.219 1 96.25 188 LEU B CA 1
ATOM 3162 C C . LEU B 1 188 ? -9.688 21.562 -7.094 1 96.25 188 LEU B C 1
ATOM 3164 O O . LEU B 1 188 ? -9.711 22.734 -7.469 1 96.25 188 LEU B O 1
ATOM 3168 N N . SER B 1 189 ? -10.547 20.703 -7.496 1 94.69 189 SER B N 1
ATOM 3169 C CA . SER B 1 189 ? -11.68 21.031 -8.359 1 94.69 189 SER B CA 1
ATOM 3170 C C . SER B 1 189 ? -12.969 20.391 -7.84 1 94.69 189 SER B C 1
ATOM 3172 O O . SER B 1 189 ? -13.18 19.188 -8 1 94.69 189 SER B O 1
ATOM 3174 N N . GLY B 1 190 ? -13.883 21.297 -7.34 1 92.19 190 GLY B N 1
ATOM 3175 C CA . GLY B 1 190 ? -15.07 20.734 -6.723 1 92.19 190 GLY B CA 1
ATOM 3176 C C . GLY B 1 190 ? -14.758 19.812 -5.547 1 92.19 190 GLY B C 1
ATOM 3177 O O . GLY B 1 190 ? -14.094 20.234 -4.598 1 92.19 190 GLY B O 1
ATOM 3178 N N . ARG B 1 191 ? -15.219 18.625 -5.707 1 94.25 191 ARG B N 1
ATOM 3179 C CA . ARG B 1 191 ? -15.023 17.672 -4.613 1 94.25 191 ARG B CA 1
ATOM 3180 C C . ARG B 1 191 ? -13.727 16.891 -4.793 1 94.25 191 ARG B C 1
ATOM 3182 O O . ARG B 1 191 ? -13.375 16.062 -3.949 1 94.25 191 ARG B O 1
ATOM 3189 N N . LYS B 1 192 ? -13.133 17.062 -5.859 1 97.62 192 LYS B N 1
ATOM 3190 C CA . LYS B 1 192 ? -11.961 16.25 -6.188 1 97.62 192 LYS B CA 1
ATOM 3191 C C . LYS B 1 192 ? -10.672 16.969 -5.82 1 97.62 192 LYS B C 1
ATOM 3193 O O . LYS B 1 192 ? -10.445 18.109 -6.238 1 97.62 192 LYS B O 1
ATOM 3198 N N . LEU B 1 193 ? -9.859 16.344 -5.062 1 98.31 193 LEU B N 1
ATOM 3199 C CA . LEU B 1 193 ? -8.531 16.812 -4.68 1 98.31 193 LEU B CA 1
ATOM 3200 C C . LEU B 1 193 ? -7.453 15.875 -5.203 1 98.31 193 LEU B C 1
ATOM 3202 O O . LEU B 1 193 ? -7.48 14.672 -4.934 1 98.31 193 LEU B O 1
ATOM 3206 N N . VAL B 1 194 ? -6.547 16.422 -6.008 1 98.75 194 VAL B N 1
ATOM 3207 C CA . VAL B 1 194 ? -5.406 15.656 -6.504 1 98.75 194 VAL B CA 1
ATOM 3208 C C . VAL B 1 194 ? -4.133 16.109 -5.793 1 98.75 194 VAL B C 1
ATOM 3210 O O . VAL B 1 194 ? -3.84 17.297 -5.727 1 98.75 194 VAL B O 1
ATOM 3213 N N . ILE B 1 195 ? -3.398 15.148 -5.254 1 98.88 195 ILE B N 1
ATOM 3214 C CA . ILE B 1 195 ? -2.164 15.422 -4.527 1 98.88 195 ILE B CA 1
ATOM 3215 C C . ILE B 1 195 ? -1.001 14.688 -5.191 1 98.88 195 ILE B C 1
ATOM 3217 O O . ILE B 1 195 ? -1.097 13.492 -5.48 1 98.88 195 ILE B O 1
ATOM 3221 N N . HIS B 1 196 ? 0.031 15.422 -5.484 1 98.94 196 HIS B N 1
ATOM 3222 C CA . HIS B 1 196 ? 1.282 14.844 -5.957 1 98.94 196 HIS B CA 1
ATOM 3223 C C . HIS B 1 196 ? 2.209 14.508 -4.793 1 98.94 196 HIS B C 1
ATOM 3225 O O . HIS B 1 196 ? 2.398 15.32 -3.889 1 98.94 196 HIS B O 1
ATOM 3231 N N . THR B 1 197 ? 2.77 13.273 -4.816 1 98.88 197 THR B N 1
ATOM 3232 C CA . THR B 1 197 ? 3.625 12.836 -3.721 1 98.88 197 THR B CA 1
ATOM 3233 C C . THR B 1 197 ? 4.91 12.203 -4.254 1 98.88 197 THR B C 1
ATOM 3235 O O . THR B 1 197 ? 4.895 11.547 -5.297 1 98.88 197 THR B O 1
ATOM 3238 N N . THR B 1 198 ? 6 12.469 -3.582 1 98.81 198 THR B N 1
ATOM 3239 C CA . THR B 1 198 ? 7.281 11.852 -3.906 1 98.81 198 THR B CA 1
ATOM 3240 C C . THR B 1 198 ? 7.871 11.148 -2.686 1 98.81 198 THR B C 1
ATOM 3242 O O . THR B 1 198 ? 7.582 11.523 -1.548 1 98.81 198 THR B O 1
ATOM 3245 N N . ILE B 1 199 ? 8.602 10.07 -2.934 1 98.88 199 ILE B N 1
ATOM 3246 C CA . ILE B 1 199 ? 9.445 9.43 -1.929 1 98.88 199 ILE B CA 1
ATOM 3247 C C . ILE B 1 199 ? 10.914 9.625 -2.287 1 98.88 199 ILE B C 1
ATOM 3249 O O . ILE B 1 199 ? 11.375 9.172 -3.338 1 98.88 199 ILE B O 1
ATOM 3253 N N . GLU B 1 200 ? 11.625 10.25 -1.323 1 98.56 200 GLU B N 1
ATOM 3254 C CA . GLU B 1 200 ? 13.008 10.602 -1.611 1 98.56 200 GLU B CA 1
ATOM 3255 C C . GLU B 1 200 ? 13.93 10.203 -0.463 1 98.56 200 GLU B C 1
ATOM 3257 O O . GLU B 1 200 ? 13.516 10.18 0.697 1 98.56 200 GLU B O 1
ATOM 3262 N N . GLY B 1 201 ? 15.133 9.773 -0.852 1 96.75 201 GLY B N 1
ATOM 3263 C CA . GLY B 1 201 ? 16.188 9.562 0.129 1 96.75 201 GLY B CA 1
ATOM 3264 C C . GLY B 1 201 ? 17.094 10.766 0.293 1 96.75 201 GLY B C 1
ATOM 3265 O O . GLY B 1 201 ? 16.812 11.844 -0.241 1 96.75 201 GLY B O 1
ATOM 3266 N N . GLU B 1 202 ? 18.156 10.273 1.067 1 90.75 202 GLU B N 1
ATOM 3267 C CA . GLU B 1 202 ? 19.172 11.297 1.253 1 90.75 202 GLU B CA 1
ATOM 3268 C C . GLU B 1 202 ? 19.812 11.688 -0.078 1 90.75 202 GLU B C 1
ATOM 3270 O O . GLU B 1 202 ? 19.844 10.891 -1.013 1 90.75 202 GLU B O 1
ATOM 3275 N N . GLU B 1 203 ? 20.109 12.969 -0.462 1 87.94 203 GLU B N 1
ATOM 3276 C CA . GLU B 1 203 ? 20.797 13.516 -1.629 1 87.94 203 GLU B CA 1
ATOM 3277 C C . GLU B 1 203 ? 19.828 13.734 -2.785 1 87.94 203 GLU B C 1
ATOM 3279 O O . GLU B 1 203 ? 20.25 13.914 -3.932 1 87.94 203 GLU B O 1
ATOM 3284 N N . GLY B 1 204 ? 18.594 13.336 -2.545 1 89.75 204 GLY B N 1
ATOM 3285 C CA . GLY B 1 204 ? 17.609 13.695 -3.553 1 89.75 204 GLY B CA 1
ATOM 3286 C C . GLY B 1 204 ? 17.25 12.547 -4.477 1 89.75 204 GLY B C 1
ATOM 3287 O O . GLY B 1 204 ? 16.641 12.75 -5.523 1 89.75 204 GLY B O 1
ATOM 3288 N N . ILE B 1 205 ? 17.703 11.32 -4.137 1 94.56 205 ILE B N 1
ATOM 3289 C CA . ILE B 1 205 ? 17.312 10.156 -4.914 1 94.56 205 ILE B CA 1
ATOM 3290 C C . ILE B 1 205 ? 15.789 9.984 -4.832 1 94.56 205 ILE B C 1
ATOM 3292 O O . ILE B 1 205 ? 15.227 9.914 -3.738 1 94.56 205 ILE B O 1
ATOM 3296 N N . ARG B 1 206 ? 15.164 9.953 -6.016 1 98.19 206 ARG B N 1
ATOM 3297 C CA . ARG B 1 206 ? 13.727 9.742 -6.066 1 98.19 206 ARG B CA 1
ATOM 3298 C C . ARG B 1 206 ? 13.398 8.266 -6.27 1 98.19 206 ARG B C 1
ATOM 3300 O O . ARG B 1 206 ? 13.797 7.668 -7.27 1 98.19 206 ARG B O 1
ATOM 3307 N N . TYR B 1 207 ? 12.664 7.688 -5.348 1 98.69 207 TYR B N 1
ATOM 3308 C CA . TYR B 1 207 ? 12.328 6.27 -5.41 1 98.69 207 TYR B CA 1
ATOM 3309 C C . TYR B 1 207 ? 10.953 6.059 -6.031 1 98.69 207 TYR B C 1
ATOM 3311 O O . TYR B 1 207 ? 10.688 5.008 -6.621 1 98.69 207 TYR B O 1
ATOM 3319 N N . ALA B 1 208 ? 10.086 7.031 -5.867 1 98.88 208 ALA B N 1
ATOM 3320 C CA .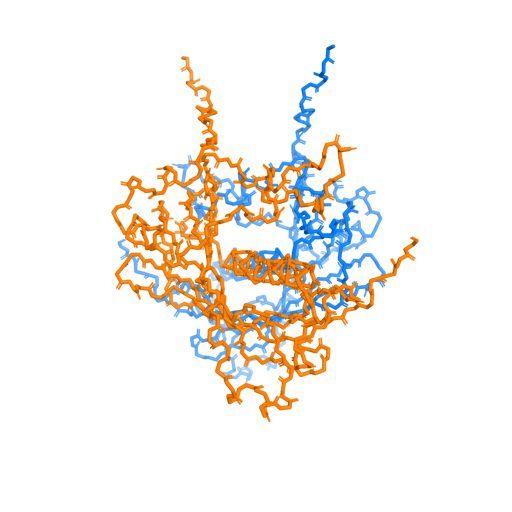 ALA B 1 208 ? 8.727 6.887 -6.383 1 98.88 208 ALA B CA 1
ATOM 3321 C C . ALA B 1 208 ? 8.023 8.242 -6.461 1 98.88 208 ALA B C 1
ATOM 3323 O O . ALA B 1 208 ? 8.461 9.211 -5.84 1 98.88 208 ALA B O 1
ATOM 3324 N N . GLU B 1 209 ? 6.98 8.297 -7.188 1 98.81 209 GLU B N 1
ATOM 3325 C CA . GLU B 1 209 ? 6.039 9.406 -7.238 1 98.81 209 GLU B CA 1
ATOM 3326 C C . GLU B 1 209 ? 4.613 8.914 -7.477 1 98.81 209 GLU B C 1
ATOM 3328 O O . GLU B 1 209 ? 4.406 7.789 -7.934 1 98.81 209 GLU B O 1
ATOM 3333 N N . CYS B 1 210 ? 3.693 9.758 -7.113 1 98.62 210 CYS B N 1
ATOM 3334 C CA . CYS B 1 210 ? 2.305 9.336 -7.27 1 98.62 210 CYS B CA 1
ATOM 3335 C C . CYS B 1 210 ? 1.377 10.539 -7.367 1 98.62 210 CYS B C 1
ATOM 3337 O O . CYS B 1 210 ? 1.708 11.625 -6.883 1 98.62 210 CYS B O 1
ATOM 3339 N N . HIS B 1 211 ? 0.332 10.352 -8.094 1 98.81 211 HIS B N 1
ATOM 3340 C CA . HIS B 1 211 ? -0.847 11.203 -7.961 1 98.81 211 HIS B CA 1
ATOM 3341 C C . HIS B 1 211 ? -1.976 10.477 -7.242 1 98.81 211 HIS B C 1
ATOM 3343 O O . HIS B 1 211 ? -2.453 9.445 -7.719 1 98.81 211 HIS B O 1
ATOM 3349 N N . GLY B 1 212 ? -2.307 11 -6.148 1 98.88 212 GLY B N 1
ATOM 3350 C CA . GLY B 1 212 ? -3.443 10.484 -5.402 1 98.88 212 GLY B CA 1
ATOM 3351 C C . GLY B 1 212 ? -4.703 11.305 -5.598 1 98.88 212 GLY B C 1
ATOM 3352 O O . GLY B 1 212 ? -4.648 12.539 -5.633 1 98.88 212 GLY B O 1
ATOM 3353 N N . THR B 1 213 ? -5.789 10.648 -5.793 1 98.88 213 THR B N 1
ATOM 3354 C CA . THR B 1 213 ? -7.09 11.289 -5.93 1 98.88 213 THR B CA 1
ATOM 3355 C C . THR B 1 213 ? -7.934 11.078 -4.676 1 98.88 213 THR B C 1
ATOM 3357 O O . THR B 1 213 ? -8.117 9.945 -4.23 1 98.88 213 THR B O 1
ATOM 3360 N N . TRP B 1 214 ? -8.391 12.164 -4.168 1 98.69 214 TRP B N 1
ATOM 3361 C CA . TRP B 1 214 ? -9.25 12.164 -2.99 1 98.69 214 TRP B CA 1
ATOM 3362 C C . TRP B 1 214 ? -10.586 12.836 -3.295 1 98.69 214 TRP B C 1
ATOM 3364 O O . TRP B 1 214 ? -10.641 13.805 -4.047 1 98.69 214 TRP B O 1
ATOM 3374 N N . ILE B 1 215 ? -11.633 12.328 -2.652 1 98.25 215 ILE B N 1
ATOM 3375 C CA . ILE B 1 215 ? -12.969 12.867 -2.883 1 98.25 215 ILE B CA 1
ATOM 3376 C C . ILE B 1 215 ? -13.562 13.359 -1.563 1 98.25 215 ILE B C 1
ATOM 3378 O O . ILE B 1 215 ? -13.516 12.656 -0.554 1 98.25 215 ILE B O 1
ATOM 3382 N N . ALA B 1 216 ? -14.062 14.555 -1.604 1 96.44 216 ALA B N 1
ATOM 3383 C CA . ALA B 1 216 ? -14.758 15.117 -0.45 1 96.44 216 ALA B CA 1
ATOM 3384 C C . ALA B 1 216 ? -16.141 14.5 -0.288 1 96.44 216 ALA B C 1
ATOM 3386 O O . ALA B 1 216 ? -16.922 14.438 -1.246 1 96.44 216 ALA B O 1
ATOM 3387 N N . ILE B 1 217 ? -16.406 14.031 0.911 1 94.31 217 ILE B N 1
ATOM 3388 C CA . ILE B 1 217 ? -17.734 13.531 1.258 1 94.31 217 ILE B CA 1
ATOM 3389 C C . ILE B 1 217 ? -18.297 14.328 2.436 1 94.31 217 ILE B C 1
ATOM 3391 O O . ILE B 1 217 ? -17.547 14.781 3.301 1 94.31 217 ILE B O 1
ATOM 3395 N N . PRO B 1 218 ? -19.625 14.523 2.4 1 89.94 218 PRO B N 1
ATOM 3396 C CA . PRO B 1 218 ? -20.188 15.281 3.521 1 89.94 218 PRO B CA 1
ATOM 3397 C C . PRO B 1 218 ? -19.938 14.609 4.871 1 89.94 218 PRO B C 1
ATOM 3399 O O . PRO B 1 218 ? -19.969 13.383 4.973 1 89.94 218 PRO B O 1
ATOM 3402 N N . ARG B 1 219 ? -19.5 15.359 5.832 1 82.88 219 ARG B N 1
ATOM 3403 C CA . ARG B 1 219 ? -19.297 14.859 7.184 1 82.88 219 ARG B CA 1
ATOM 3404 C C . ARG B 1 219 ? -20.625 14.602 7.879 1 82.88 219 ARG B C 1
ATOM 3406 O O . ARG B 1 219 ? -21.531 15.445 7.836 1 82.88 219 ARG B O 1
ATOM 3413 N N . VAL B 1 220 ? -21.344 13.375 7.785 1 61.28 220 VAL B N 1
ATOM 3414 C CA . VAL B 1 220 ? -22.656 13.164 8.391 1 61.28 220 VAL B CA 1
ATOM 3415 C C . VAL B 1 220 ? -22.578 13.414 9.898 1 61.28 220 VAL B C 1
ATOM 3417 O O . VAL B 1 220 ? -21.734 12.82 10.586 1 61.28 220 VAL B O 1
ATOM 3420 N N . ARG B 1 221 ? -22.781 14.57 10.359 1 49.44 221 ARG B N 1
ATOM 3421 C CA . ARG B 1 221 ? -22.984 14.797 11.789 1 49.44 221 ARG B CA 1
ATOM 3422 C C . ARG B 1 221 ? -24.031 13.828 12.344 1 49.44 221 ARG B C 1
ATOM 3424 O O . ARG B 1 221 ? -25.141 13.734 11.82 1 49.44 221 ARG B O 1
ATOM 3431 N N . LEU B 1 222 ? -23.5 12.547 12.594 1 34.44 222 LEU B N 1
ATOM 3432 C CA . LEU B 1 222 ? -24.547 11.953 13.414 1 34.44 222 LEU B CA 1
ATOM 3433 C C . LEU B 1 222 ? -24.906 12.867 14.578 1 34.44 222 LEU B C 1
ATOM 3435 O O . LEU B 1 222 ? -24.031 13.5 15.172 1 34.44 222 LEU B O 1
#

Radius of gyration: 23.25 Å; Cα contacts (8 Å, |Δi|>4): 920; chains: 2; bounding box: 50×73×69 Å

Sequence (444 aa):
MLAGPNLQTIPKDAKFYFQANPWCAALLGSSDIQTFTPPSYSPPDPAGISISRDQLFRHILSRQDAIPACIGFYHRPSESVSQDDTQSSTPRLLLDSASLLFDLQPGVNGFQGTVHGGFFAVLMDEAMGSLIYHSYLLQAQERAKGELPTHVMDLEKVNFVTAGIDMKLRKPLPTPKVVLVKATVSKLSGRKLVIHTTIEGEEGIRYAECHGTWIAIPRVRLMLAGPNLQTIPKDAKFYFQANPWCAALLGSSDIQTFTPPSYSPPDPAGISISRDQLFRHILSRQDAIPACIGFYHRPSESVSQDDTQSSTPRLLLDSASLLFDLQPGVNGFQGTVHGGFFAVLMDEAMGSLIYHSYLLQAQERAKGELPTHVMDLEKVNFVTAGIDMKLRKPLPTPKVVLVKATVSKLSGRKLVIHTTIEGEEGIRYAECHGTWIAIPRVRL